Protein AF-A0A1C7M449-F1 (afdb_monomer_lite)

Sequence (398 aa):
MATDRGYINLLRHLHRPTSTLSLPTLQASIAHYLAHLEPSPTPLSAAVLSSPLFRAPTHARLDALATAFRHGAHIKVQLAGAPARLFVRSVPAQAAEWVRAVRCGFEGGAALLRLVCAGGLLLGLGDLEEVLHMRERRVRREIEEEVVLALAEVIDTYANENASAGWERDFQRESEGEEPLALAMLMSAQFAPLISAHRLKALPLPLVADLLTSTVVSAFQDGTFLSNANASCSQDAAASRIASTSSFAQIVNALASSSLMGSMAPLSRFCAQALSVAAESRPLHGWPAMAQTMRRLESLTSTLEADWAKTPLAALTDDNQLASESRELATALWTVLKTLLFTTIMISQSVLSTVVFVPSPPTSSATSSSPSTIALIALHTLSHLSFVIPIRWCCVYL

Structure (mmCIF, N/CA/C/O backbone):
data_AF-A0A1C7M449-F1
#
_entry.id   AF-A0A1C7M449-F1
#
loop_
_atom_site.group_PDB
_atom_site.id
_atom_site.type_symbol
_atom_site.label_atom_id
_atom_site.label_alt_id
_atom_site.label_comp_id
_atom_site.label_asym_id
_atom_site.label_entity_id
_atom_site.label_seq_id
_atom_site.pdbx_PDB_ins_code
_atom_site.Cartn_x
_atom_site.Cartn_y
_atom_site.Cartn_z
_atom_site.occupancy
_atom_site.B_iso_or_equiv
_atom_site.auth_seq_id
_atom_site.auth_comp_id
_atom_site.auth_asym_id
_atom_site.auth_atom_id
_atom_site.pdbx_PDB_model_num
ATOM 1 N N . MET A 1 1 ? -23.689 -20.653 27.802 1.00 51.56 1 MET A N 1
ATOM 2 C CA . MET A 1 1 ? -23.685 -20.620 26.325 1.00 51.56 1 MET A CA 1
ATOM 3 C C . MET A 1 1 ? -22.905 -21.825 25.841 1.00 51.56 1 MET A C 1
ATOM 5 O O . MET A 1 1 ? -21.782 -22.006 26.292 1.00 51.56 1 MET A O 1
ATOM 9 N N . ALA A 1 2 ? -23.516 -22.691 25.029 1.00 56.66 2 ALA A N 1
ATOM 10 C CA . ALA A 1 2 ? -22.791 -23.798 24.414 1.00 56.66 2 ALA A CA 1
ATOM 11 C C . ALA A 1 2 ? -21.718 -23.205 23.497 1.00 56.66 2 ALA A C 1
ATOM 13 O O . ALA A 1 2 ? -22.032 -22.388 22.634 1.00 56.66 2 ALA A O 1
ATOM 14 N N . THR A 1 3 ? -20.458 -23.551 23.735 1.00 76.69 3 THR A N 1
ATOM 15 C CA . THR A 1 3 ? -19.332 -23.113 22.914 1.00 76.69 3 THR A CA 1
ATOM 16 C C . THR A 1 3 ? -19.564 -23.604 21.488 1.00 76.69 3 THR A C 1
ATOM 18 O O . THR A 1 3 ? -19.593 -24.813 21.249 1.00 76.69 3 THR A O 1
ATOM 21 N N . ASP A 1 4 ? -19.778 -22.678 20.552 1.00 92.88 4 ASP A N 1
ATOM 22 C CA . ASP A 1 4 ? -19.998 -23.019 19.150 1.00 92.88 4 ASP A CA 1
ATOM 23 C C . ASP A 1 4 ? -18.801 -23.826 18.620 1.00 92.88 4 ASP A C 1
ATOM 25 O O . ASP A 1 4 ? -17.636 -23.428 18.747 1.00 92.88 4 ASP A O 1
ATOM 29 N N . ARG A 1 5 ? -19.091 -24.991 18.031 1.00 94.94 5 ARG A N 1
ATOM 30 C CA . ARG A 1 5 ? -18.079 -25.879 17.449 1.00 94.94 5 ARG A CA 1
ATOM 31 C C . ARG A 1 5 ? -17.306 -25.176 16.337 1.00 94.94 5 ARG A C 1
ATOM 33 O O . ARG A 1 5 ? -16.109 -25.431 16.202 1.00 94.94 5 ARG A O 1
ATOM 40 N N . GLY A 1 6 ? -17.958 -24.295 15.574 1.00 95.94 6 GLY A N 1
ATOM 41 C CA . GLY A 1 6 ? -17.300 -23.546 14.507 1.00 95.94 6 GLY A CA 1
ATOM 42 C C . GLY A 1 6 ? -16.266 -22.552 15.044 1.00 95.94 6 GLY A C 1
ATOM 43 O O . GLY A 1 6 ? -15.155 -22.493 14.519 1.00 95.94 6 GLY A O 1
ATOM 44 N N . TYR A 1 7 ? -16.555 -21.880 16.164 1.00 96.62 7 TYR A N 1
ATOM 45 C CA . TYR A 1 7 ? -15.613 -20.966 16.815 1.00 96.62 7 TYR A CA 1
ATOM 46 C C . TYR A 1 7 ? -14.367 -21.700 17.325 1.00 96.62 7 TYR A C 1
ATOM 48 O O . TYR A 1 7 ? -13.238 -21.285 17.061 1.00 96.62 7 TYR A O 1
ATOM 56 N N . ILE A 1 8 ? -14.556 -22.844 17.996 1.00 96.56 8 ILE A N 1
ATOM 57 C CA . ILE A 1 8 ? -13.434 -23.685 18.446 1.00 96.56 8 ILE A CA 1
ATOM 58 C C . ILE A 1 8 ? -12.604 -24.155 17.246 1.00 96.56 8 ILE A C 1
ATOM 60 O O . ILE A 1 8 ? -11.375 -24.200 17.329 1.00 96.56 8 ILE A O 1
ATOM 64 N N . ASN A 1 9 ? -13.253 -24.504 16.133 1.00 96.94 9 ASN A N 1
ATOM 65 C CA . ASN A 1 9 ? -12.547 -24.917 14.928 1.00 96.94 9 ASN A CA 1
ATOM 66 C C . ASN A 1 9 ? -11.714 -23.768 14.339 1.00 96.94 9 ASN A C 1
ATOM 68 O O . ASN A 1 9 ? -10.534 -23.964 14.052 1.00 96.94 9 ASN A O 1
ATOM 72 N N . LEU A 1 10 ? -12.276 -22.557 14.249 1.00 97.56 10 LEU A N 1
ATOM 73 C CA . LEU A 1 10 ? -11.541 -21.368 13.812 1.00 97.56 10 LEU A CA 1
ATOM 74 C C . LEU A 1 10 ? -10.300 -21.126 14.683 1.00 97.56 10 LEU A C 1
ATOM 76 O O . LEU A 1 10 ? -9.203 -20.985 14.147 1.00 97.56 10 LEU A O 1
ATOM 80 N N . LEU A 1 11 ? -10.438 -21.153 16.013 1.00 97.50 11 LEU A N 1
ATOM 81 C CA . LEU A 1 11 ? -9.300 -20.969 16.922 1.00 97.50 11 LEU A CA 1
ATOM 82 C C . LEU A 1 11 ? -8.216 -22.037 16.728 1.00 97.50 11 LEU A C 1
ATOM 84 O O . LEU A 1 11 ? -7.027 -21.726 16.752 1.00 97.50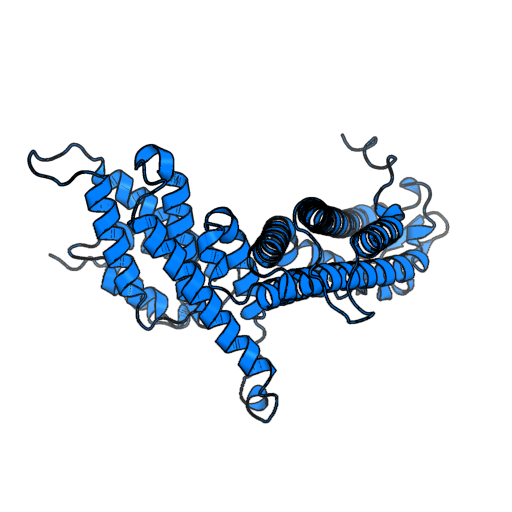 11 LEU A O 1
ATOM 88 N N . ARG A 1 12 ? -8.598 -23.298 16.491 1.00 97.38 12 ARG A N 1
ATOM 89 C CA . ARG A 1 12 ? -7.631 -24.368 16.188 1.00 97.38 12 ARG A CA 1
ATOM 90 C C . ARG A 1 12 ? -6.847 -24.090 14.910 1.00 97.38 12 ARG A C 1
ATOM 92 O O . ARG A 1 12 ? -5.663 -24.414 14.866 1.00 97.38 12 ARG A O 1
ATOM 99 N N . HIS A 1 13 ? -7.486 -23.515 13.894 1.00 97.38 13 HIS A N 1
ATOM 100 C CA . HIS A 1 13 ? -6.810 -23.121 12.660 1.00 97.38 13 HIS A CA 1
ATOM 101 C C . HIS A 1 13 ? -5.911 -21.899 12.859 1.00 97.38 13 HIS A C 1
ATOM 103 O O . HIS A 1 13 ? -4.795 -21.899 12.350 1.00 97.38 13 HIS A O 1
ATOM 109 N N . LEU A 1 14 ? -6.343 -20.912 13.649 1.00 97.06 14 LEU A N 1
ATOM 110 C CA . LEU A 1 14 ? -5.530 -19.737 13.970 1.00 97.06 14 LEU A CA 1
ATOM 111 C C . LEU A 1 14 ? -4.286 -20.093 14.793 1.00 97.06 14 LEU A C 1
ATOM 113 O O . LEU A 1 14 ? -3.242 -19.491 14.589 1.00 97.06 14 LEU A O 1
ATOM 117 N N . HIS A 1 15 ? -4.335 -21.092 15.674 1.00 97.06 15 HIS A N 1
ATOM 118 C CA . HIS A 1 15 ? -3.160 -21.507 16.453 1.00 97.06 15 HIS A CA 1
ATOM 119 C C . HIS A 1 15 ? -2.154 -22.376 15.679 1.00 97.06 15 HIS A C 1
ATOM 121 O O . HIS A 1 15 ? -1.117 -22.745 16.232 1.00 97.06 15 HIS A O 1
ATOM 127 N N . ARG A 1 16 ? -2.429 -22.726 14.417 1.00 96.62 16 ARG A N 1
ATOM 128 C CA . ARG A 1 16 ? -1.521 -23.525 13.583 1.00 96.62 16 ARG A CA 1
ATOM 129 C C . ARG A 1 16 ? -0.799 -22.636 12.564 1.00 96.62 16 ARG A C 1
ATOM 131 O O . ARG A 1 16 ? -1.414 -21.725 12.020 1.00 96.62 16 ARG A O 1
ATOM 138 N N . PRO A 1 17 ? 0.486 -22.902 12.264 1.00 94.50 17 PRO A N 1
ATOM 139 C CA . PRO A 1 17 ? 1.229 -22.148 11.248 1.00 94.50 17 PRO A CA 1
ATOM 140 C C . PRO A 1 17 ? 0.687 -22.388 9.832 1.00 94.50 17 PRO A C 1
ATOM 142 O O . PRO A 1 17 ? 0.847 -21.552 8.949 1.00 94.50 17 PRO A O 1
ATOM 145 N N . THR A 1 18 ? 0.029 -23.529 9.616 1.00 94.31 18 THR A N 1
ATOM 146 C CA . THR A 1 18 ? -0.647 -23.880 8.370 1.00 94.31 18 THR A CA 1
ATOM 147 C C . THR A 1 18 ? -2.101 -24.238 8.657 1.00 94.31 18 THR A C 1
ATOM 149 O O . THR A 1 18 ? -2.423 -24.918 9.636 1.00 94.31 18 THR A O 1
ATOM 152 N N . SER A 1 19 ? -3.000 -23.767 7.796 1.00 94.38 19 SER A N 1
ATOM 153 C CA . SER A 1 19 ? -4.428 -24.059 7.878 1.00 94.38 19 SER A CA 1
ATOM 154 C C . SER A 1 19 ? -4.853 -24.928 6.701 1.00 94.38 19 SER A C 1
ATOM 156 O O . SER A 1 19 ? -4.393 -24.727 5.582 1.00 94.38 19 SER A O 1
ATOM 158 N N . THR A 1 20 ? -5.753 -25.880 6.949 1.00 96.50 20 THR A N 1
ATOM 159 C CA . THR A 1 20 ? -6.421 -26.649 5.887 1.00 96.50 20 THR A CA 1
ATOM 160 C C . THR A 1 20 ? -7.615 -25.896 5.298 1.00 96.50 20 THR A C 1
ATOM 162 O O . THR A 1 20 ? -8.176 -26.332 4.299 1.00 96.50 20 THR A O 1
ATOM 165 N N . LEU A 1 21 ? -8.045 -24.798 5.933 1.00 96.12 21 LEU A N 1
ATOM 166 C CA . LEU A 1 21 ? -9.122 -23.952 5.430 1.00 96.12 21 LEU A CA 1
ATOM 167 C C . LEU A 1 21 ? -8.589 -23.001 4.361 1.00 96.12 21 LEU A C 1
ATOM 169 O O . LEU A 1 21 ? -7.509 -22.429 4.512 1.00 96.12 21 LEU A O 1
ATOM 173 N N . SER A 1 22 ? -9.388 -22.784 3.316 1.00 97.19 22 SER A N 1
ATOM 174 C CA . SER A 1 22 ? -9.090 -21.761 2.319 1.00 97.19 22 SER A CA 1
ATOM 175 C C . SER A 1 22 ? -9.126 -20.364 2.948 1.00 97.19 22 SER A C 1
ATOM 177 O O . SER A 1 22 ? -9.887 -20.101 3.885 1.00 97.19 22 SER A O 1
ATOM 179 N N . LEU A 1 23 ? -8.316 -19.452 2.408 1.00 96.94 23 LEU A N 1
ATOM 180 C CA . LEU A 1 23 ? -8.224 -18.076 2.895 1.00 96.94 23 LEU A CA 1
ATOM 181 C C . LEU A 1 23 ? -9.585 -17.340 2.908 1.00 96.94 23 LEU A C 1
ATOM 183 O O . LEU A 1 23 ? -9.893 -16.735 3.935 1.00 96.94 23 LEU A O 1
ATOM 187 N N . PRO A 1 24 ? -10.461 -17.471 1.886 1.00 98.06 24 PRO A N 1
ATOM 188 C CA . PRO A 1 24 ? -11.800 -16.874 1.928 1.00 98.06 24 PRO A CA 1
ATOM 189 C C . PRO A 1 24 ? -12.681 -17.436 3.053 1.00 98.06 24 PRO A C 1
ATOM 191 O O . PRO A 1 24 ? -13.449 -16.700 3.670 1.00 98.06 24 PRO A O 1
ATOM 194 N N . THR A 1 25 ? -12.549 -18.731 3.367 1.00 97.88 25 THR A N 1
ATOM 195 C CA . THR A 1 25 ? -13.304 -19.364 4.463 1.00 97.88 25 THR A CA 1
ATOM 196 C C . THR A 1 25 ? -12.850 -18.828 5.817 1.00 97.88 25 THR A C 1
ATOM 198 O O . THR A 1 25 ? -13.683 -18.548 6.681 1.00 97.88 25 THR A O 1
ATOM 201 N N . LEU A 1 26 ? -11.537 -18.653 6.005 1.00 97.81 26 LEU A N 1
ATOM 202 C CA . LEU A 1 26 ? -10.982 -18.035 7.210 1.00 97.81 26 LEU A CA 1
ATOM 203 C C . LEU A 1 26 ? -11.452 -16.589 7.357 1.00 97.81 26 LEU A C 1
ATOM 205 O O . LEU A 1 26 ? -11.959 -16.231 8.415 1.00 97.81 26 LEU A O 1
ATOM 209 N N . GLN A 1 27 ? -11.356 -15.792 6.292 1.00 97.75 27 GLN A N 1
ATOM 210 C CA . GLN A 1 27 ? -11.836 -14.411 6.258 1.00 97.75 27 GLN A CA 1
ATOM 211 C C . GLN A 1 27 ? -13.317 -14.309 6.650 1.00 97.75 27 GLN A C 1
ATOM 213 O O . GLN A 1 27 ? -13.665 -13.533 7.541 1.00 97.75 27 GLN A O 1
ATOM 218 N N . ALA A 1 28 ? -14.188 -15.114 6.031 1.00 98.19 28 ALA A N 1
ATOM 219 C CA . ALA A 1 28 ? -15.619 -15.120 6.332 1.00 98.19 28 ALA A CA 1
ATOM 220 C C . ALA A 1 28 ? -15.906 -15.563 7.776 1.00 98.19 28 ALA A C 1
ATOM 222 O O . ALA A 1 28 ? -16.737 -14.961 8.455 1.00 98.19 28 ALA A O 1
ATOM 223 N N . SER A 1 29 ? -15.184 -16.576 8.268 1.00 97.94 29 SER A N 1
ATOM 224 C CA . SER A 1 29 ? -15.331 -17.070 9.643 1.00 97.94 29 SER A CA 1
ATOM 225 C C . SER A 1 29 ? -14.892 -16.022 10.667 1.00 97.94 29 SER A C 1
ATOM 227 O O . SER A 1 29 ? -15.601 -15.795 11.645 1.00 97.94 29 SER A O 1
ATOM 229 N N . ILE A 1 30 ? -13.758 -15.350 10.438 1.00 98.38 30 ILE A N 1
ATOM 230 C CA . ILE A 1 30 ? -13.270 -14.263 11.298 1.00 98.38 30 ILE A CA 1
ATOM 231 C C . ILE A 1 30 ? -14.295 -13.127 11.325 1.00 98.38 30 ILE A C 1
ATOM 233 O O . ILE A 1 30 ? -14.707 -12.725 12.408 1.00 98.38 30 ILE A O 1
ATOM 237 N N . ALA A 1 31 ? -14.769 -12.664 10.163 1.00 98.38 31 ALA A N 1
ATOM 238 C CA . ALA A 1 31 ? -15.780 -11.607 10.078 1.00 98.38 31 ALA A CA 1
ATOM 239 C C . ALA A 1 31 ? -17.073 -11.976 10.827 1.00 98.38 31 ALA A C 1
ATOM 241 O O . ALA A 1 31 ? -17.592 -11.180 11.613 1.00 98.38 31 ALA A O 1
ATOM 242 N N . HIS A 1 32 ? -17.566 -13.203 10.622 1.00 98.00 32 HIS A N 1
ATOM 243 C CA . HIS A 1 32 ? -18.764 -13.712 11.283 1.00 98.00 32 HIS A CA 1
ATOM 244 C C . HIS A 1 32 ? -18.598 -13.726 12.806 1.00 98.00 32 HIS A C 1
ATOM 246 O O . HIS A 1 32 ? -19.397 -13.109 13.515 1.00 98.00 32 HIS A O 1
ATOM 252 N N . TYR A 1 33 ? -17.554 -14.378 13.323 1.00 98.00 33 TYR A N 1
ATOM 253 C CA . TYR A 1 33 ? -17.365 -14.495 14.767 1.00 98.00 33 TYR A CA 1
ATOM 254 C C . TYR A 1 33 ? -17.006 -13.161 15.425 1.00 98.00 33 TYR A C 1
ATOM 256 O O . TYR A 1 33 ? -17.506 -12.884 16.512 1.00 98.00 33 TYR A O 1
ATOM 264 N N . LEU A 1 34 ? -16.247 -12.280 14.765 1.00 97.69 34 LEU A N 1
ATOM 265 C CA . LEU A 1 34 ? -15.998 -10.931 15.284 1.00 97.69 34 LEU A CA 1
ATOM 266 C C . LEU A 1 34 ? -17.303 -10.165 15.538 1.00 97.69 34 LEU A C 1
ATOM 268 O O . LEU A 1 34 ? -17.394 -9.448 16.532 1.00 97.69 34 LEU A O 1
ATOM 272 N N . ALA A 1 35 ? -18.320 -10.320 14.686 1.00 97.50 35 ALA A N 1
ATOM 273 C CA . ALA A 1 35 ? -19.593 -9.617 14.841 1.00 97.50 35 ALA A CA 1
ATOM 274 C C . ALA A 1 35 ? -20.547 -10.257 15.874 1.00 97.50 35 ALA A C 1
ATOM 276 O O . ALA A 1 35 ? -21.292 -9.530 16.543 1.00 97.50 35 ALA A O 1
ATOM 277 N N . HIS A 1 36 ? -20.526 -11.590 16.009 1.00 96.69 36 HIS A N 1
ATOM 278 C CA . HIS A 1 36 ? -21.504 -12.357 16.799 1.00 96.69 36 HIS A CA 1
ATOM 279 C C . HIS A 1 36 ? -21.032 -12.754 18.207 1.00 96.69 36 HIS A C 1
ATOM 281 O O . HIS A 1 36 ? -21.857 -13.170 19.018 1.00 96.69 36 HIS A O 1
ATOM 287 N N . LEU A 1 37 ? -19.734 -12.669 18.519 1.00 93.94 37 LEU A N 1
ATOM 288 C CA . LEU A 1 37 ? -19.225 -13.078 19.831 1.00 93.94 37 LEU A CA 1
ATOM 289 C C . LEU A 1 37 ? -19.725 -12.164 20.959 1.00 93.94 37 LEU A C 1
ATOM 291 O O . LEU A 1 37 ? -19.468 -10.960 20.975 1.00 93.94 37 LEU A O 1
ATOM 295 N N . GLU A 1 38 ? -20.364 -12.781 21.950 1.00 91.25 38 GLU A N 1
ATOM 296 C CA . GLU A 1 38 ? -20.762 -12.179 23.222 1.00 91.25 38 GLU A CA 1
ATOM 297 C C . GLU A 1 38 ? -20.025 -12.883 24.379 1.00 91.25 38 GLU A C 1
ATOM 299 O O . GLU A 1 38 ? -19.816 -14.098 24.318 1.00 91.25 38 GLU A O 1
ATOM 304 N N . PRO A 1 39 ? -19.612 -12.170 25.445 1.00 90.69 39 PRO A N 1
ATOM 305 C CA . PRO A 1 39 ? -19.864 -10.753 25.720 1.00 90.69 39 PRO A CA 1
ATOM 306 C C . PRO A 1 39 ? -18.912 -9.785 24.996 1.00 90.69 39 PRO A C 1
ATOM 308 O O . PRO A 1 39 ? -19.185 -8.589 24.972 1.00 90.69 39 PRO A O 1
ATOM 311 N N . SER A 1 40 ? -17.798 -10.266 24.428 1.00 94.25 40 SER A N 1
ATOM 312 C CA . SER A 1 40 ? -16.804 -9.406 23.776 1.00 94.25 40 SER A CA 1
ATOM 313 C C . SER A 1 40 ? -16.022 -10.119 22.656 1.00 94.25 40 SER A C 1
ATOM 315 O O . SER A 1 40 ? -15.602 -11.262 22.853 1.00 94.25 40 SER A O 1
ATOM 317 N N . PRO A 1 41 ? -15.734 -9.442 21.522 1.00 96.50 41 PRO A N 1
ATOM 318 C CA . PRO A 1 41 ? -14.845 -9.932 20.462 1.00 96.50 41 PRO A CA 1
ATOM 319 C C . PRO A 1 41 ? -13.341 -9.799 20.780 1.00 96.50 41 PRO A C 1
ATOM 321 O O . PRO A 1 41 ? -12.511 -10.217 19.965 1.00 96.50 41 PRO A O 1
ATOM 324 N N . THR A 1 42 ? -12.965 -9.226 21.934 1.00 97.38 42 THR A N 1
ATOM 325 C CA . THR A 1 42 ? -11.560 -9.015 22.347 1.00 97.38 42 THR A CA 1
ATOM 326 C C . THR A 1 42 ? -10.698 -10.280 22.222 1.00 97.38 42 THR A C 1
ATOM 328 O O . THR A 1 42 ? -9.645 -10.201 21.588 1.00 97.38 42 THR A O 1
ATOM 331 N N . PRO A 1 43 ? -11.113 -11.463 22.731 1.00 97.12 43 PRO A N 1
ATOM 332 C CA . PRO A 1 43 ? -10.255 -12.648 22.704 1.00 97.12 43 PRO A CA 1
ATOM 333 C C . PRO A 1 43 ? -9.991 -13.163 21.288 1.00 97.12 43 PRO A C 1
ATOM 335 O O . PRO A 1 43 ? -8.889 -13.619 21.000 1.00 97.12 43 PRO A O 1
ATOM 338 N N . LEU A 1 44 ? -10.980 -13.071 20.390 1.00 97.62 44 LEU A N 1
ATOM 339 C CA . LEU A 1 44 ? -10.794 -13.465 18.994 1.00 97.62 44 LEU A CA 1
ATOM 340 C C . LEU A 1 44 ? -9.840 -12.506 18.283 1.00 97.62 44 LEU A C 1
ATOM 342 O O . LEU A 1 44 ? -8.958 -12.959 17.563 1.00 97.62 44 LEU A O 1
ATOM 346 N N . SER A 1 45 ? -9.985 -11.200 18.510 1.00 97.94 45 SER A N 1
ATOM 347 C CA . SER A 1 45 ? -9.094 -10.195 17.916 1.00 97.94 45 SER A CA 1
ATOM 348 C C . SER A 1 45 ? -7.637 -10.440 18.340 1.00 97.94 45 SER A C 1
ATOM 350 O O . SER A 1 45 ? -6.750 -10.489 17.489 1.00 97.94 45 SER A O 1
ATOM 352 N N . ALA A 1 46 ? -7.411 -10.738 19.624 1.00 97.81 46 ALA A N 1
ATOM 353 C CA . ALA A 1 46 ? -6.096 -11.114 20.146 1.00 97.81 46 ALA A CA 1
ATOM 354 C C . ALA A 1 46 ? -5.581 -12.448 19.571 1.00 97.81 46 ALA A C 1
ATOM 356 O O . ALA A 1 46 ? -4.409 -12.559 19.205 1.00 97.81 46 ALA A O 1
ATOM 357 N N . ALA A 1 47 ? -6.443 -13.462 19.436 1.00 97.75 47 ALA A N 1
ATOM 358 C CA . ALA A 1 47 ? -6.080 -14.753 18.844 1.00 97.75 47 ALA A CA 1
ATOM 359 C C . ALA A 1 47 ? -5.701 -14.636 17.357 1.00 97.75 47 ALA A C 1
ATOM 361 O O . ALA A 1 47 ? -4.802 -15.329 16.887 1.00 97.75 47 ALA A O 1
ATOM 362 N N . VAL A 1 48 ? -6.364 -13.746 16.613 1.00 97.75 48 VAL A N 1
ATOM 363 C CA . VAL A 1 48 ? -6.046 -13.470 15.206 1.00 97.75 48 VAL A CA 1
ATOM 364 C C . VAL A 1 48 ? -4.687 -12.779 15.081 1.00 97.75 48 VAL A C 1
ATOM 366 O O . VAL A 1 48 ? -3.873 -13.197 14.262 1.00 97.75 48 VAL A O 1
ATOM 369 N N . LEU A 1 49 ? -4.398 -11.783 15.922 1.00 96.94 49 LEU A N 1
ATOM 370 C CA . LEU A 1 49 ? -3.119 -11.061 15.895 1.00 96.94 49 LEU A CA 1
ATOM 371 C C . LEU A 1 49 ? -1.927 -11.883 16.393 1.00 96.94 49 LEU A C 1
ATOM 373 O O . LEU A 1 49 ? -0.805 -11.675 15.942 1.00 96.94 49 LEU A O 1
ATOM 377 N N . SER A 1 50 ? -2.158 -12.814 17.315 1.00 96.81 50 SER A N 1
ATOM 378 C CA . SER A 1 50 ? -1.131 -13.742 17.810 1.00 96.81 50 SER A CA 1
ATOM 379 C C . SER A 1 50 ? -1.001 -15.008 16.955 1.00 96.81 50 SER A C 1
ATOM 381 O O . SER A 1 50 ? -0.174 -15.876 17.245 1.00 96.81 50 SER A O 1
ATOM 383 N N . SER A 1 51 ? -1.801 -15.128 15.892 1.00 97.06 51 SER A N 1
ATOM 384 C CA . SER A 1 51 ? -1.856 -16.327 15.067 1.00 97.06 51 SER A CA 1
ATOM 385 C C . SER A 1 51 ? -0.537 -16.555 14.310 1.00 97.06 51 SER A C 1
ATOM 387 O O . SER A 1 51 ? -0.139 -15.716 13.496 1.00 97.06 51 SER A O 1
ATOM 389 N N . PRO A 1 52 ? 0.123 -17.722 14.470 1.00 95.62 52 PRO A N 1
ATOM 390 C CA . PRO A 1 52 ? 1.287 -18.079 13.660 1.00 95.62 52 PRO A CA 1
ATOM 391 C C . PRO A 1 52 ? 0.980 -18.183 12.160 1.00 95.62 52 PRO A C 1
ATOM 393 O O . PRO A 1 52 ? 1.909 -18.112 11.358 1.00 95.62 52 PRO A O 1
ATOM 396 N N . LEU A 1 53 ? -0.292 -18.316 11.766 1.00 94.56 53 LEU A N 1
ATOM 397 C CA . LEU A 1 53 ? -0.711 -18.361 10.363 1.00 94.56 53 LEU A CA 1
ATOM 398 C C . LEU A 1 53 ? -0.342 -17.077 9.604 1.00 94.56 53 LEU A C 1
ATOM 400 O O . LEU A 1 53 ? -0.008 -17.128 8.421 1.00 94.56 53 LEU A O 1
ATOM 404 N N . PHE A 1 54 ? -0.386 -15.933 10.290 1.00 94.31 54 PHE A N 1
ATOM 405 C CA . PHE A 1 54 ? -0.082 -14.623 9.712 1.00 94.31 54 PHE A CA 1
ATOM 406 C C . PHE A 1 54 ? 1.359 -14.163 9.984 1.00 94.31 54 PHE A C 1
ATOM 408 O O . PHE A 1 54 ? 1.720 -13.052 9.608 1.00 94.31 54 PHE A O 1
ATOM 415 N N . ARG A 1 55 ? 2.204 -15.011 10.596 1.00 90.25 55 ARG A N 1
ATOM 416 C CA . ARG A 1 55 ? 3.609 -14.676 10.897 1.00 90.25 55 ARG A CA 1
ATOM 417 C C . ARG A 1 55 ? 4.479 -14.549 9.644 1.00 90.25 55 ARG A C 1
ATOM 419 O O . ARG A 1 55 ? 5.426 -13.779 9.665 1.00 90.25 55 ARG A O 1
ATOM 426 N N . ALA A 1 56 ? 4.171 -15.296 8.584 1.00 90.06 56 ALA A N 1
ATOM 427 C CA . ALA A 1 56 ? 4.748 -15.091 7.256 1.00 90.06 56 ALA A CA 1
ATOM 428 C C . ALA A 1 56 ? 3.753 -14.245 6.443 1.00 90.06 56 ALA A C 1
ATOM 430 O O . ALA A 1 56 ? 2.811 -14.819 5.867 1.00 90.06 56 ALA A O 1
ATOM 431 N N . PRO A 1 57 ? 3.866 -12.902 6.492 1.00 90.94 57 PRO A N 1
ATOM 432 C CA . PRO A 1 57 ? 2.931 -12.028 5.815 1.00 90.94 57 PRO A CA 1
ATOM 433 C C . PRO A 1 57 ? 3.095 -12.191 4.306 1.00 90.94 57 PRO A C 1
ATOM 435 O O . PRO A 1 57 ? 4.194 -12.218 3.770 1.00 90.94 57 PRO A O 1
ATOM 438 N N . THR A 1 58 ? 1.964 -12.309 3.631 1.00 94.94 58 THR A N 1
ATOM 439 C CA . THR A 1 58 ? 1.862 -12.222 2.172 1.00 94.94 58 THR A CA 1
ATOM 440 C C . THR A 1 58 ? 0.755 -11.230 1.892 1.00 94.94 58 THR A C 1
ATOM 442 O O . THR A 1 58 ? -0.235 -11.244 2.642 1.00 94.94 58 THR A O 1
ATOM 445 N N . HIS A 1 59 ? 0.845 -10.466 0.811 1.00 95.38 59 HIS A N 1
ATOM 446 C CA . HIS A 1 59 ? -0.170 -9.490 0.431 1.00 95.38 59 HIS A CA 1
ATOM 447 C C . HIS A 1 59 ? -1.598 -10.058 0.521 1.00 95.38 59 HIS A C 1
ATOM 449 O O . HIS A 1 59 ? -2.441 -9.506 1.220 1.00 95.38 59 HIS A O 1
ATOM 455 N N . ALA A 1 60 ? -1.844 -11.233 -0.073 1.00 96.00 60 ALA A N 1
ATOM 456 C CA . ALA A 1 60 ? -3.164 -11.871 -0.067 1.00 96.00 60 ALA A CA 1
ATOM 457 C C . ALA A 1 60 ? -3.695 -12.172 1.349 1.00 96.00 60 ALA A C 1
ATOM 459 O O . ALA A 1 60 ? -4.874 -11.975 1.628 1.00 96.00 60 ALA A O 1
ATOM 460 N N . ARG A 1 61 ? -2.833 -12.640 2.263 1.00 96.50 61 ARG A N 1
ATOM 461 C CA . ARG A 1 61 ? -3.214 -12.923 3.661 1.00 96.50 61 ARG A CA 1
ATOM 462 C C . ARG A 1 61 ? -3.546 -11.651 4.434 1.00 96.50 61 ARG A C 1
ATOM 464 O O . ARG A 1 61 ? -4.494 -11.670 5.216 1.00 96.50 61 ARG A O 1
ATOM 471 N N . LEU A 1 62 ? -2.771 -10.584 4.235 1.00 97.31 62 LEU A N 1
ATOM 472 C CA . LEU A 1 62 ? -3.019 -9.298 4.886 1.00 97.31 62 LEU A CA 1
ATOM 473 C C . LEU A 1 62 ? -4.302 -8.653 4.349 1.00 97.31 62 LEU A C 1
ATOM 475 O O . LEU A 1 62 ? -5.131 -8.211 5.138 1.00 97.31 62 LEU A O 1
ATOM 479 N N . ASP A 1 63 ? -4.522 -8.696 3.037 1.00 97.50 63 ASP A N 1
ATOM 480 C CA . ASP A 1 63 ? -5.744 -8.193 2.403 1.00 97.50 63 ASP A CA 1
ATOM 481 C C . ASP A 1 63 ? -6.998 -8.955 2.871 1.00 97.50 63 ASP A C 1
ATOM 483 O O . ASP A 1 63 ? -7.999 -8.353 3.273 1.00 97.50 63 ASP A O 1
ATOM 487 N N . ALA A 1 64 ? -6.925 -10.289 2.943 1.00 97.69 64 ALA A N 1
ATOM 488 C CA . ALA A 1 64 ? -8.007 -11.107 3.488 1.00 97.69 64 ALA A CA 1
ATOM 489 C C . ALA A 1 64 ? -8.301 -10.773 4.960 1.00 97.69 64 ALA A C 1
ATOM 491 O O . ALA A 1 64 ? -9.462 -10.754 5.376 1.00 97.69 64 ALA A O 1
ATOM 492 N N . LEU A 1 65 ? -7.264 -10.481 5.750 1.00 98.00 65 LEU A N 1
ATOM 493 C CA . LEU A 1 65 ? -7.402 -10.078 7.146 1.00 98.00 65 LEU A CA 1
ATOM 494 C C . LEU A 1 65 ? -8.046 -8.690 7.274 1.00 98.00 65 LEU A C 1
ATOM 496 O O . LEU A 1 65 ? -9.033 -8.550 7.999 1.00 98.00 65 LEU A O 1
ATOM 500 N N . ALA A 1 66 ? -7.563 -7.689 6.533 1.00 98.38 66 ALA A N 1
ATOM 501 C CA . ALA A 1 66 ? -8.180 -6.363 6.480 1.00 98.38 66 ALA A CA 1
ATOM 502 C C . ALA A 1 66 ? -9.658 -6.461 6.071 1.00 98.38 66 ALA A C 1
ATOM 504 O O . ALA A 1 66 ? -10.538 -5.886 6.720 1.00 98.38 66 ALA A O 1
ATOM 505 N N . THR A 1 67 ? -9.953 -7.271 5.054 1.00 98.44 67 THR A N 1
ATOM 506 C CA . THR A 1 67 ? -11.318 -7.484 4.569 1.00 98.44 67 THR A CA 1
ATOM 507 C C . THR A 1 67 ? -12.192 -8.203 5.601 1.00 98.44 67 THR A C 1
ATOM 509 O O . THR A 1 67 ? -13.372 -7.878 5.735 1.00 98.44 67 THR A O 1
ATOM 512 N N . ALA A 1 68 ? -11.643 -9.135 6.387 1.00 98.50 68 ALA A N 1
ATOM 513 C CA . ALA A 1 68 ? -12.384 -9.784 7.470 1.00 98.50 68 ALA A CA 1
ATOM 514 C C . ALA A 1 68 ? -12.845 -8.775 8.536 1.00 98.50 68 ALA A C 1
ATOM 516 O O . ALA A 1 68 ? -14.005 -8.805 8.950 1.00 98.50 68 ALA A O 1
ATOM 517 N N . PHE A 1 69 ? -11.970 -7.851 8.946 1.00 98.56 69 PHE A N 1
ATOM 518 C CA . PHE A 1 69 ? -12.315 -6.798 9.909 1.00 98.56 69 PHE A CA 1
ATOM 519 C C . PHE A 1 69 ? -13.293 -5.775 9.323 1.00 98.56 69 PHE A C 1
ATOM 521 O O . PHE A 1 69 ? -14.256 -5.397 9.998 1.00 98.56 69 PHE A O 1
ATOM 528 N N . ARG A 1 70 ? -13.110 -5.400 8.049 1.00 98.38 70 ARG A N 1
ATOM 529 C CA . ARG A 1 70 ? -14.051 -4.556 7.298 1.00 98.38 70 ARG A CA 1
ATOM 530 C C . ARG A 1 70 ? -15.452 -5.169 7.287 1.00 98.38 70 ARG A C 1
ATOM 532 O O . ARG A 1 70 ? -16.411 -4.530 7.711 1.00 98.38 70 ARG A O 1
ATOM 539 N N . HIS A 1 71 ? -15.576 -6.429 6.868 1.00 98.56 71 HIS A N 1
ATOM 540 C CA . HIS A 1 71 ? -16.856 -7.143 6.832 1.00 98.56 71 HIS A CA 1
ATOM 541 C C . HIS A 1 71 ? -17.440 -7.380 8.227 1.00 98.56 71 HIS A C 1
ATOM 543 O O . HIS A 1 71 ? -18.653 -7.277 8.401 1.00 98.56 71 HIS A O 1
ATOM 549 N N . GLY A 1 72 ? -16.604 -7.644 9.234 1.00 98.19 72 GLY A N 1
ATOM 550 C CA . GLY A 1 72 ? -17.045 -7.758 10.624 1.00 98.19 72 GLY A CA 1
ATOM 551 C C . GLY A 1 72 ? -17.769 -6.498 11.109 1.00 98.19 72 GLY A C 1
ATOM 552 O O . GLY A 1 72 ? -18.812 -6.607 11.755 1.00 98.19 72 GLY A O 1
ATOM 553 N N . ALA A 1 73 ? -17.283 -5.309 10.731 1.00 97.88 73 ALA A N 1
ATOM 554 C CA . ALA A 1 73 ? -17.943 -4.041 11.050 1.00 97.88 73 ALA A CA 1
ATOM 555 C C . ALA A 1 73 ? -19.328 -3.920 10.390 1.00 97.88 73 ALA A C 1
ATOM 557 O O . ALA A 1 73 ? -20.301 -3.586 11.069 1.00 97.88 73 ALA A O 1
ATOM 558 N N . HIS A 1 74 ? -19.435 -4.260 9.101 1.00 98.06 74 HIS A N 1
ATOM 559 C CA . HIS A 1 74 ? -20.709 -4.279 8.363 1.00 98.06 74 HIS A CA 1
ATOM 560 C C . HIS A 1 74 ? -21.730 -5.222 8.999 1.00 98.06 74 HIS A C 1
ATOM 562 O O . HIS A 1 74 ? -22.843 -4.803 9.325 1.00 98.06 74 HIS A O 1
ATOM 568 N N . ILE A 1 75 ? -21.334 -6.473 9.258 1.00 98.06 75 ILE A N 1
ATOM 569 C CA . ILE A 1 75 ? -22.204 -7.472 9.895 1.00 98.06 75 ILE A CA 1
ATOM 570 C C . ILE A 1 75 ? -22.629 -6.980 11.282 1.00 98.06 75 ILE A C 1
ATOM 572 O O . ILE A 1 75 ? -23.802 -7.089 11.639 1.00 98.06 75 ILE A O 1
ATOM 576 N N . LYS A 1 76 ? -21.717 -6.388 12.067 1.00 97.12 76 LYS A N 1
ATOM 577 C CA . LYS A 1 76 ? -22.060 -5.893 13.405 1.00 97.12 76 LYS A CA 1
ATOM 578 C C . LYS A 1 76 ? -23.117 -4.793 13.364 1.00 97.12 76 LYS A C 1
ATOM 580 O O . LYS A 1 76 ? -24.044 -4.816 14.174 1.00 97.12 76 LYS A O 1
ATOM 585 N N . VAL A 1 77 ? -22.987 -3.839 12.444 1.00 95.88 77 VAL A N 1
ATOM 586 C CA . VAL A 1 77 ? -23.962 -2.750 12.291 1.00 95.88 77 VAL A CA 1
ATOM 587 C C . VAL A 1 77 ? -25.307 -3.283 11.805 1.00 95.88 77 VAL A C 1
ATOM 589 O O . VAL A 1 77 ? -26.340 -2.878 12.338 1.00 95.88 77 VAL A O 1
ATOM 592 N N . GLN A 1 78 ? -25.302 -4.249 10.885 1.00 96.38 78 GLN A N 1
ATOM 593 C CA . GLN A 1 78 ? -26.518 -4.922 10.433 1.00 96.38 78 GLN A CA 1
ATOM 594 C C . GLN A 1 78 ? -27.240 -5.641 11.586 1.00 96.38 78 GLN A C 1
ATOM 596 O O . GLN A 1 78 ? -28.451 -5.485 11.740 1.00 96.38 78 GLN A O 1
ATOM 601 N N . LEU A 1 79 ? -26.507 -6.374 12.433 1.00 95.06 79 LEU A N 1
ATOM 602 C CA . LEU A 1 79 ? -27.066 -7.047 13.613 1.00 95.06 79 LEU A CA 1
ATOM 603 C C . LEU A 1 79 ? -27.632 -6.054 14.633 1.00 95.06 79 LEU A C 1
ATOM 605 O O . LEU A 1 79 ? -28.690 -6.298 15.209 1.00 95.06 79 LEU A O 1
ATOM 609 N N . ALA A 1 80 ? -26.948 -4.929 14.848 1.00 93.38 80 ALA A N 1
ATOM 610 C CA . ALA A 1 80 ? -27.409 -3.890 15.765 1.00 93.38 80 ALA A CA 1
ATOM 611 C C . ALA A 1 80 ? -28.682 -3.180 15.262 1.00 93.38 80 ALA A C 1
ATOM 613 O O . ALA A 1 80 ? -29.460 -2.692 16.081 1.00 93.38 80 ALA A O 1
ATOM 614 N N . GLY A 1 81 ? -28.895 -3.125 13.941 1.00 90.75 81 GLY A N 1
ATOM 615 C CA . GLY A 1 81 ? -30.072 -2.529 13.299 1.00 90.75 81 GLY A CA 1
ATOM 616 C C . GLY A 1 81 ? -31.323 -3.417 13.255 1.00 90.75 81 GLY A C 1
ATOM 617 O O . GLY A 1 81 ? -32.369 -2.956 12.798 1.00 90.75 81 GLY A O 1
ATOM 618 N N . ALA A 1 82 ? -31.249 -4.669 13.717 1.00 89.75 82 ALA A N 1
ATOM 619 C CA . ALA A 1 82 ? -32.409 -5.557 13.809 1.00 89.75 82 ALA A CA 1
ATOM 620 C C . ALA A 1 82 ? -33.504 -4.966 14.735 1.00 89.75 82 ALA A C 1
ATOM 622 O O . ALA A 1 82 ? -33.171 -4.241 15.678 1.00 89.75 82 ALA A O 1
ATOM 623 N N . PRO A 1 83 ? -34.806 -5.251 14.496 1.00 82.25 83 PRO A N 1
ATOM 624 C CA . PRO A 1 83 ? -35.920 -4.627 15.215 1.00 82.25 83 PRO A CA 1
ATOM 625 C C . PRO A 1 83 ? -35.733 -4.713 16.734 1.00 82.25 83 PRO A C 1
ATOM 627 O O . PRO A 1 83 ? -35.636 -5.793 17.321 1.00 82.25 83 PRO A O 1
ATOM 630 N N . ALA A 1 84 ? -35.629 -3.535 17.349 1.00 69.75 84 ALA A N 1
ATOM 631 C CA . ALA A 1 84 ? -35.151 -3.378 18.710 1.00 69.75 84 ALA A CA 1
ATOM 632 C C . ALA A 1 84 ? -36.119 -3.973 19.741 1.00 69.75 84 ALA A C 1
ATOM 634 O O . ALA A 1 84 ? -37.330 -3.754 19.704 1.00 69.75 84 ALA A O 1
ATOM 635 N N . ARG A 1 85 ? -35.556 -4.649 20.749 1.00 80.25 85 ARG A N 1
ATOM 636 C CA . ARG A 1 85 ? -36.215 -4.785 22.055 1.00 80.25 85 ARG A CA 1
ATOM 637 C C . ARG A 1 85 ? -36.214 -3.397 22.715 1.00 80.25 85 ARG A C 1
ATOM 639 O O . ARG A 1 85 ? -35.235 -2.670 22.578 1.00 80.25 85 ARG A O 1
ATOM 646 N N . LEU A 1 86 ? -37.272 -3.041 23.450 1.00 84.06 86 LEU A N 1
ATOM 647 C CA . LEU A 1 86 ? -37.570 -1.688 23.976 1.00 84.06 86 LEU A CA 1
ATOM 648 C C . LEU A 1 86 ? -36.478 -0.994 24.834 1.00 84.06 86 LEU A C 1
ATOM 650 O O . LEU A 1 86 ? -36.659 0.156 25.215 1.00 84.06 86 LEU A O 1
ATOM 654 N N . PHE A 1 87 ? -35.342 -1.638 25.120 1.00 88.25 87 PHE A N 1
ATOM 655 C CA . PHE A 1 87 ? -34.279 -1.120 25.997 1.00 88.25 87 PHE A CA 1
ATOM 656 C C . PHE A 1 87 ? -32.856 -1.314 25.447 1.00 88.25 87 PHE A C 1
ATOM 658 O O . PHE A 1 87 ? -31.885 -1.324 26.205 1.00 88.25 87 PHE A O 1
ATOM 665 N N . VAL A 1 88 ? -32.702 -1.508 24.137 1.00 89.50 88 VAL A N 1
ATOM 666 C CA . VAL A 1 88 ? -31.381 -1.707 23.524 1.00 89.50 88 VAL A CA 1
ATOM 667 C C . VAL A 1 88 ? -30.724 -0.354 23.213 1.00 89.50 88 VAL A C 1
ATOM 669 O O . VAL A 1 88 ? -31.384 0.593 22.790 1.00 89.50 88 VAL A O 1
ATOM 672 N N . ARG A 1 89 ? -29.403 -0.255 23.429 1.00 89.88 89 ARG A N 1
ATOM 673 C CA . ARG A 1 89 ? -28.594 0.927 23.076 1.00 89.88 89 ARG A CA 1
ATOM 674 C C . ARG A 1 89 ? -28.723 1.258 21.583 1.00 89.88 89 ARG A C 1
ATOM 676 O O . ARG A 1 89 ? -28.929 0.368 20.764 1.00 89.88 89 ARG A O 1
ATOM 683 N N . SER A 1 90 ? -28.525 2.523 21.208 1.00 91.88 90 SER A N 1
ATOM 684 C CA . SER A 1 90 ? -28.526 2.924 19.793 1.00 91.88 90 SER A CA 1
ATOM 685 C C . SER A 1 90 ? -27.468 2.162 18.980 1.00 91.88 90 SER A C 1
ATOM 687 O O . SER A 1 90 ? -26.415 1.799 19.511 1.00 91.88 90 SER A O 1
ATOM 689 N N . VAL A 1 91 ? -27.726 1.946 17.684 1.00 93.00 91 VAL A N 1
ATOM 690 C CA . VAL A 1 91 ? -26.790 1.286 16.748 1.00 93.00 91 VAL A CA 1
ATOM 691 C C . VAL A 1 91 ? -25.382 1.903 16.821 1.00 93.00 91 VAL A C 1
ATOM 693 O O . VAL A 1 91 ? -24.424 1.166 17.054 1.00 93.00 91 VAL A O 1
ATOM 696 N N . PRO A 1 92 ? -25.230 3.244 16.762 1.00 92.75 92 PRO A N 1
ATOM 697 C CA . PRO A 1 92 ? -23.989 3.935 17.094 1.00 92.75 92 PRO A CA 1
ATOM 698 C C . PRO A 1 92 ? -23.271 3.511 18.371 1.00 92.75 92 PRO A C 1
ATOM 700 O O . PRO A 1 92 ? -22.055 3.336 18.358 1.00 92.75 92 PRO A O 1
ATOM 703 N N . ALA A 1 93 ? -23.999 3.407 19.483 1.00 92.38 93 ALA A N 1
ATOM 704 C CA . ALA A 1 93 ? -23.418 3.123 20.786 1.00 92.38 93 ALA A CA 1
ATOM 705 C C . ALA A 1 93 ? -22.956 1.664 20.873 1.00 92.38 93 ALA A C 1
ATOM 707 O O . ALA A 1 93 ? -21.874 1.404 21.397 1.00 92.38 93 ALA A O 1
ATOM 708 N N . GLN A 1 94 ? -23.727 0.737 20.300 1.00 93.62 94 GLN A N 1
ATOM 709 C CA . GLN A 1 94 ? -23.339 -0.671 20.198 1.00 93.62 94 GLN A CA 1
ATOM 710 C C . GLN A 1 94 ? -22.118 -0.862 19.292 1.00 93.62 94 GLN A C 1
ATOM 712 O O . GLN A 1 94 ? -21.184 -1.571 19.660 1.00 93.62 94 GLN A O 1
ATOM 717 N N . ALA A 1 95 ? -22.094 -0.205 18.128 1.00 94.19 95 ALA A N 1
ATOM 718 C CA . ALA A 1 95 ? -20.945 -0.238 17.228 1.00 94.19 95 ALA A CA 1
ATOM 719 C C . ALA A 1 95 ? -19.702 0.358 17.904 1.00 94.19 95 ALA A C 1
ATOM 721 O O . ALA A 1 95 ? -18.628 -0.228 17.846 1.00 94.19 95 ALA A O 1
ATOM 722 N N . ALA A 1 96 ? -19.852 1.479 18.615 1.00 94.75 96 ALA A N 1
ATOM 723 C CA . ALA A 1 96 ? -18.778 2.109 19.376 1.00 94.75 96 ALA A CA 1
ATOM 724 C C . ALA A 1 96 ? -18.187 1.194 20.459 1.00 94.75 96 ALA A C 1
ATOM 726 O O . ALA A 1 96 ? -16.971 1.125 20.624 1.00 94.75 96 ALA A O 1
ATOM 727 N N . GLU A 1 97 ? -19.042 0.516 21.220 1.00 95.62 97 GLU A N 1
ATOM 728 C CA . GLU A 1 97 ? -18.635 -0.453 22.238 1.00 95.62 97 GLU A CA 1
ATOM 729 C C . GLU A 1 97 ? -17.923 -1.656 21.616 1.00 95.62 97 GLU A C 1
ATOM 731 O O . GLU A 1 97 ? -16.848 -2.038 22.077 1.00 95.62 97 GLU A O 1
ATOM 736 N N . TRP A 1 98 ? -18.462 -2.183 20.516 1.00 97.12 98 TRP A N 1
ATOM 737 C CA . TRP A 1 98 ? -17.851 -3.279 19.772 1.00 97.12 98 TRP A CA 1
ATOM 738 C C . TRP A 1 98 ? -16.475 -2.910 19.206 1.00 97.12 98 TRP A C 1
ATOM 740 O O . TRP A 1 98 ? -15.526 -3.659 19.414 1.00 97.12 98 TRP A O 1
ATOM 750 N N . VAL A 1 99 ? -16.328 -1.741 18.570 1.00 97.06 99 VAL A N 1
ATOM 751 C CA . VAL A 1 99 ? -15.034 -1.271 18.043 1.00 97.06 99 VAL A CA 1
ATOM 752 C C . VAL A 1 99 ? -13.996 -1.166 19.159 1.00 97.06 99 VAL A C 1
ATOM 754 O O . VAL A 1 99 ? -12.865 -1.613 18.983 1.00 97.06 99 VAL A O 1
ATOM 757 N N . ARG A 1 100 ? -14.367 -0.622 20.327 1.00 97.19 100 ARG A N 1
ATOM 758 C CA . ARG A 1 100 ? -13.451 -0.557 21.478 1.00 97.19 100 ARG A CA 1
ATOM 759 C C . ARG A 1 100 ? -13.049 -1.942 21.958 1.00 97.19 100 ARG A C 1
ATOM 761 O O . ARG A 1 100 ? -11.875 -2.159 22.228 1.00 97.19 100 ARG A O 1
ATOM 768 N N . ALA A 1 101 ? -13.996 -2.872 22.025 1.00 97.81 101 ALA A N 1
ATOM 769 C CA . ALA A 1 101 ? -13.721 -4.243 22.425 1.00 97.81 101 ALA A CA 1
ATOM 770 C C . ALA A 1 101 ? -12.788 -4.963 21.434 1.00 97.81 101 ALA A C 1
ATOM 772 O O . ALA A 1 101 ? -11.867 -5.659 21.861 1.00 97.81 101 ALA A O 1
ATOM 773 N N . VAL A 1 102 ? -12.976 -4.758 20.126 1.00 98.12 102 VAL A N 1
ATOM 774 C CA . VAL A 1 102 ? -12.059 -5.250 19.085 1.00 98.12 102 VAL A CA 1
ATOM 775 C C . VAL A 1 102 ? -10.666 -4.644 19.266 1.00 98.12 102 VAL A C 1
ATOM 777 O O . VAL A 1 102 ? -9.689 -5.386 19.338 1.00 98.12 102 VAL A O 1
ATOM 780 N N . ARG A 1 103 ? -10.579 -3.317 19.436 1.00 97.56 103 ARG A N 1
ATOM 781 C CA . ARG A 1 103 ? -9.314 -2.597 19.643 1.00 97.56 103 ARG A CA 1
ATOM 782 C C . ARG A 1 103 ? -8.570 -3.052 20.898 1.00 97.56 103 ARG A C 1
ATOM 784 O O . ARG A 1 103 ? -7.358 -3.182 20.853 1.00 97.56 103 ARG A O 1
ATOM 791 N N . CYS A 1 104 ? -9.259 -3.340 22.003 1.00 97.94 104 CYS A N 1
ATOM 792 C CA . CYS A 1 104 ? -8.613 -3.907 23.195 1.00 97.94 104 CYS A CA 1
ATOM 793 C C . CYS A 1 104 ? -7.933 -5.253 22.905 1.00 97.94 104 CYS A C 1
ATOM 795 O O . CYS A 1 104 ? -6.977 -5.616 23.576 1.00 97.94 104 CYS A O 1
ATOM 797 N N . GLY A 1 105 ? -8.389 -5.997 21.893 1.00 97.69 105 GLY A N 1
ATOM 798 C CA . GLY A 1 105 ? -7.720 -7.225 21.468 1.00 97.69 105 GLY A CA 1
ATOM 799 C C . GLY A 1 105 ? -6.459 -6.975 20.642 1.00 97.69 105 GLY A C 1
ATOM 800 O O . GLY A 1 105 ? -5.779 -7.935 20.301 1.00 97.69 105 GLY A O 1
ATOM 801 N N . PHE A 1 106 ? -6.157 -5.718 20.300 1.00 97.81 106 PHE A N 1
ATOM 802 C CA . PHE A 1 106 ? -4.950 -5.336 19.570 1.00 97.81 106 PHE A CA 1
ATOM 803 C C . PHE A 1 106 ? -3.724 -5.188 20.466 1.00 97.81 106 PHE A C 1
ATOM 805 O O . PHE A 1 106 ? -2.595 -5.235 19.978 1.00 97.81 106 PHE A O 1
ATOM 812 N N . GLU A 1 107 ? -3.937 -5.065 21.774 1.00 96.12 107 GLU A N 1
ATOM 813 C CA . GLU A 1 107 ? -2.880 -4.901 22.765 1.00 96.12 107 GLU A CA 1
ATOM 814 C C . GLU A 1 107 ? -1.884 -6.074 22.716 1.00 96.12 107 GLU A C 1
ATOM 816 O O . GLU A 1 107 ? -2.259 -7.243 22.804 1.00 96.12 107 GLU A O 1
ATOM 821 N N . GLY A 1 108 ? -0.596 -5.757 22.542 1.00 93.06 108 GLY A N 1
ATOM 822 C CA . GLY A 1 108 ? 0.488 -6.745 22.467 1.00 93.06 108 GLY A CA 1
ATOM 823 C C . GLY A 1 108 ? 0.593 -7.521 21.145 1.00 93.06 108 GLY A C 1
ATOM 824 O O . GLY A 1 108 ? 1.435 -8.412 21.036 1.00 93.06 108 GLY A O 1
ATOM 825 N N . GLY A 1 109 ? -0.233 -7.209 20.139 1.00 94.94 109 GLY A N 1
ATOM 826 C CA . GLY A 1 109 ? -0.129 -7.801 18.803 1.00 94.94 109 GLY A CA 1
ATOM 827 C C . GLY A 1 109 ? 1.064 -7.271 17.999 1.00 94.94 109 GLY A C 1
ATOM 828 O O . GLY A 1 109 ? 1.551 -6.168 18.240 1.00 94.94 109 GLY A O 1
ATOM 829 N N . ALA A 1 110 ? 1.508 -8.034 16.994 1.00 95.56 110 ALA A N 1
ATOM 830 C CA . ALA A 1 110 ? 2.541 -7.580 16.062 1.00 95.56 110 ALA A CA 1
ATOM 831 C C . ALA A 1 110 ? 2.077 -6.328 15.294 1.00 95.56 110 ALA A C 1
ATOM 833 O O . ALA A 1 110 ? 0.965 -6.313 14.757 1.00 95.56 110 ALA A O 1
ATOM 834 N N . ALA A 1 111 ? 2.935 -5.307 15.204 1.00 96.88 111 ALA A N 1
ATOM 835 C CA . ALA A 1 111 ? 2.587 -3.990 14.664 1.00 96.88 111 ALA A CA 1
ATOM 836 C C . ALA A 1 111 ? 1.991 -4.049 13.242 1.00 96.88 111 ALA A C 1
ATOM 838 O O . ALA A 1 111 ? 0.967 -3.425 12.977 1.00 96.88 111 ALA A O 1
ATOM 839 N N . LEU A 1 112 ? 2.545 -4.882 12.350 1.00 97.12 112 LEU A N 1
ATOM 840 C CA . LEU A 1 112 ? 2.016 -5.066 10.990 1.00 97.12 112 LEU A CA 1
ATOM 841 C C . LEU A 1 112 ? 0.588 -5.632 10.985 1.00 97.12 112 LEU A C 1
ATOM 843 O O . LEU A 1 112 ? -0.271 -5.162 10.243 1.00 97.12 112 LEU A O 1
ATOM 847 N N . LEU A 1 113 ? 0.304 -6.628 11.825 1.00 97.81 113 LEU A N 1
ATOM 848 C CA . LEU A 1 113 ? -1.030 -7.222 11.881 1.00 97.81 113 LEU A CA 1
ATOM 849 C C . LEU A 1 113 ? -2.033 -6.265 12.532 1.00 97.81 113 LEU A C 1
ATOM 851 O O . LEU A 1 113 ? -3.170 -6.175 12.067 1.00 97.81 113 LEU A O 1
ATOM 855 N N . ARG A 1 114 ? -1.605 -5.507 13.554 1.00 98.00 114 ARG A N 1
ATOM 856 C CA . ARG A 1 114 ? -2.402 -4.425 14.156 1.00 98.00 114 ARG A CA 1
ATOM 857 C C . ARG A 1 114 ? -2.767 -3.373 13.118 1.00 98.00 114 ARG A C 1
ATOM 859 O O . ARG A 1 114 ? -3.945 -3.056 12.985 1.00 98.00 114 ARG A O 1
ATOM 866 N N . LEU A 1 115 ? -1.787 -2.905 12.343 1.00 98.38 115 LEU A N 1
ATOM 867 C CA . LEU A 1 115 ? -1.974 -1.949 11.251 1.00 98.38 115 LEU A CA 1
ATOM 868 C C . LEU A 1 115 ? -3.041 -2.435 10.260 1.00 98.38 115 LEU A C 1
ATOM 870 O O . LEU A 1 115 ? -3.961 -1.692 9.928 1.00 98.38 115 LEU A O 1
ATOM 874 N N . VAL A 1 116 ? -2.951 -3.694 9.830 1.00 98.38 116 VAL A N 1
ATOM 875 C CA . VAL A 1 116 ? -3.878 -4.303 8.865 1.00 98.38 116 VAL A CA 1
ATOM 876 C C . VAL A 1 116 ? -5.283 -4.482 9.449 1.00 98.38 116 VAL A C 1
ATOM 878 O O . VAL A 1 116 ? -6.268 -4.143 8.792 1.00 98.38 116 VAL A O 1
ATOM 881 N N . CYS A 1 117 ? -5.407 -4.962 10.690 1.00 98.50 117 CYS A N 1
ATOM 882 C CA . CYS A 1 117 ? -6.710 -5.150 11.340 1.00 98.50 117 CYS A CA 1
ATOM 883 C C . CYS A 1 117 ? -7.392 -3.810 11.645 1.00 98.50 117 CYS A C 1
ATOM 885 O O . CYS A 1 117 ? -8.583 -3.643 11.371 1.00 98.50 117 CYS A O 1
ATOM 887 N N . ALA A 1 118 ? -6.642 -2.842 12.178 1.00 98.56 118 ALA A N 1
ATOM 888 C CA . ALA A 1 118 ? -7.132 -1.495 12.448 1.00 98.56 118 ALA A CA 1
ATOM 889 C C . ALA A 1 118 ? -7.483 -0.758 11.149 1.00 98.56 118 ALA A C 1
ATOM 891 O O . ALA A 1 118 ? -8.518 -0.099 11.088 1.00 98.56 118 ALA A O 1
ATOM 892 N N . GLY A 1 119 ? -6.685 -0.923 10.092 1.00 98.44 119 GLY A N 1
ATOM 893 C CA . GLY A 1 119 ? -6.956 -0.372 8.766 1.00 98.44 119 GLY A CA 1
ATOM 894 C C . GLY A 1 119 ? -8.200 -0.969 8.113 1.00 98.44 119 GLY A C 1
ATOM 895 O O . GLY A 1 119 ? -9.057 -0.232 7.631 1.00 98.44 119 GLY A O 1
ATOM 896 N N . GLY A 1 120 ? -8.373 -2.291 8.186 1.00 98.44 120 GLY A N 1
ATOM 897 C CA . GLY A 1 120 ? -9.598 -2.969 7.753 1.00 9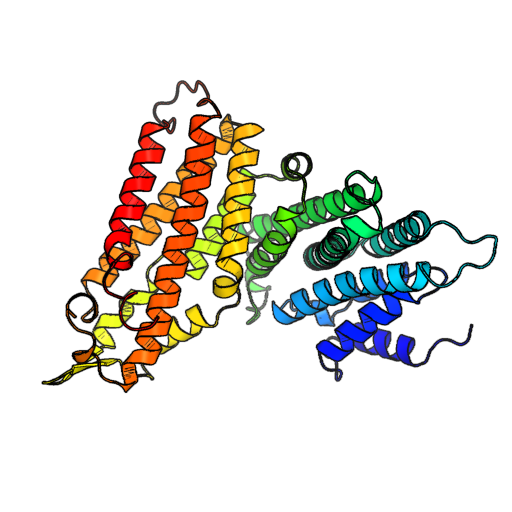8.44 120 GLY A CA 1
ATOM 898 C C . GLY A 1 120 ? -10.839 -2.487 8.509 1.00 98.44 120 GLY A C 1
ATOM 899 O O . GLY A 1 120 ? -11.880 -2.209 7.911 1.00 98.44 120 GLY A O 1
ATOM 900 N N . LEU A 1 121 ? -10.714 -2.311 9.825 1.00 98.31 121 LEU A N 1
ATOM 901 C CA . LEU A 1 121 ? -11.773 -1.745 10.656 1.00 98.31 121 LEU A CA 1
ATOM 902 C C . LEU A 1 121 ? -12.071 -0.282 10.287 1.00 98.31 121 LEU A C 1
ATOM 904 O O . LEU A 1 121 ? -13.239 0.095 10.211 1.00 98.31 121 LEU A O 1
ATOM 908 N N . LEU A 1 122 ? -11.042 0.522 10.003 1.00 97.94 122 LEU A N 1
ATOM 909 C CA . LEU A 1 122 ? -11.179 1.907 9.546 1.00 97.94 122 LEU A CA 1
ATOM 910 C C . LEU A 1 122 ? -11.905 1.989 8.198 1.00 97.94 122 LEU A C 1
ATOM 912 O O . LEU A 1 122 ? -12.809 2.810 8.060 1.00 97.94 122 LEU A O 1
ATOM 916 N N . LEU A 1 123 ? -11.570 1.113 7.244 1.00 97.94 123 LEU A N 1
ATOM 917 C CA . LEU A 1 123 ? -12.283 0.988 5.967 1.00 97.94 123 LEU A CA 1
ATOM 918 C C . LEU A 1 123 ? -13.765 0.665 6.193 1.00 97.94 123 LEU A C 1
ATOM 920 O O . LEU A 1 123 ? -14.629 1.334 5.634 1.00 97.94 123 LEU A O 1
ATOM 924 N N . GLY A 1 124 ? -14.067 -0.303 7.065 1.00 97.81 124 GLY A N 1
ATOM 925 C CA . GLY A 1 124 ? -15.452 -0.667 7.387 1.00 97.81 124 GLY A CA 1
ATOM 926 C C . GLY A 1 124 ? -16.232 0.479 8.033 1.00 97.81 124 GLY A C 1
ATOM 927 O O . GLY A 1 124 ? -17.390 0.709 7.698 1.00 97.81 124 GLY A O 1
ATOM 928 N N . LEU A 1 125 ? -15.596 1.245 8.922 1.00 96.50 125 LEU A N 1
ATOM 929 C CA . LEU A 1 125 ? -16.202 2.441 9.513 1.00 96.50 125 LEU A CA 1
ATOM 930 C C . LEU A 1 125 ? -16.386 3.577 8.498 1.00 96.50 125 LEU A C 1
ATOM 932 O O . LEU A 1 125 ? -17.352 4.329 8.623 1.00 96.50 125 LEU A O 1
ATOM 936 N N . GLY A 1 126 ? -15.487 3.697 7.517 1.00 96.19 126 GLY A N 1
ATOM 937 C CA . GLY A 1 126 ? -15.603 4.637 6.403 1.00 96.19 126 GLY A CA 1
ATOM 938 C C . GLY A 1 126 ? -16.788 4.315 5.493 1.00 96.19 126 GLY A C 1
ATOM 939 O O . GLY A 1 126 ? -17.577 5.203 5.187 1.00 96.19 126 GLY A O 1
ATOM 940 N N . ASP A 1 127 ? -16.986 3.040 5.146 1.00 96.88 127 ASP A N 1
ATOM 941 C CA . ASP A 1 127 ? -18.143 2.604 4.347 1.00 96.88 127 ASP A CA 1
ATOM 942 C C . ASP A 1 127 ? -19.484 2.879 5.047 1.00 96.88 127 ASP A C 1
ATOM 944 O O . ASP A 1 127 ? -20.509 3.098 4.407 1.00 96.88 127 ASP A O 1
ATOM 948 N N . LEU A 1 128 ? -19.484 2.829 6.381 1.00 95.75 128 LEU A N 1
ATOM 949 C CA . LEU A 1 128 ? -20.670 2.971 7.227 1.00 95.75 128 LEU A CA 1
ATOM 950 C C . LEU A 1 128 ? -20.855 4.403 7.746 1.00 95.75 128 LEU A C 1
ATOM 952 O O . LEU A 1 128 ? -21.668 4.636 8.647 1.00 95.75 128 LEU A O 1
ATOM 956 N N . GLU A 1 129 ? -20.105 5.368 7.210 1.00 93.69 129 GLU A N 1
ATOM 957 C CA . GLU A 1 129 ? -20.099 6.748 7.694 1.00 93.69 129 GLU A CA 1
ATOM 958 C C . GLU A 1 129 ? -21.490 7.394 7.620 1.00 93.69 129 GLU A C 1
ATOM 960 O O . GLU A 1 129 ? -21.911 8.044 8.584 1.00 93.69 129 GLU A O 1
ATOM 965 N N . GLU A 1 130 ? -22.226 7.150 6.530 1.00 91.00 130 GLU A N 1
ATOM 966 C CA . GLU A 1 130 ? -23.585 7.661 6.316 1.00 91.00 130 GLU A CA 1
ATOM 967 C C . GLU A 1 130 ? -24.594 7.059 7.301 1.00 91.00 130 GLU A C 1
ATOM 969 O O . GLU A 1 130 ? -25.382 7.788 7.899 1.00 91.00 130 GLU A O 1
ATOM 974 N N . VAL A 1 131 ? -24.528 5.741 7.526 1.00 89.56 131 VAL A N 1
ATOM 975 C CA . VAL A 1 131 ? -25.455 5.001 8.403 1.00 89.56 131 VAL A CA 1
ATOM 976 C C . VAL A 1 131 ? -25.225 5.353 9.866 1.00 89.56 131 VAL A C 1
ATOM 978 O O . VAL A 1 131 ? -26.160 5.494 10.656 1.00 89.56 131 VAL A O 1
ATOM 981 N N . LEU A 1 132 ? -23.959 5.458 10.259 1.00 87.19 132 LEU A N 1
ATOM 982 C CA . LEU A 1 132 ? -23.614 5.669 11.651 1.00 87.19 132 LEU A CA 1
ATOM 983 C C . LEU A 1 132 ? -23.568 7.153 12.016 1.00 87.19 132 LEU A C 1
ATOM 985 O O . LEU A 1 132 ? -23.594 7.448 13.209 1.00 87.19 132 LEU A O 1
ATOM 989 N N . HIS A 1 133 ? -23.490 8.080 11.056 1.00 85.50 133 HIS A N 1
ATOM 990 C CA . HIS A 1 133 ? -23.184 9.499 11.285 1.00 85.50 133 HIS A CA 1
ATOM 991 C C . HIS A 1 133 ? -21.901 9.674 12.128 1.00 85.50 133 HIS A C 1
ATOM 993 O O . HIS A 1 133 ? -21.880 10.378 13.143 1.00 85.50 133 HIS A O 1
ATOM 999 N N . MET A 1 134 ? -20.836 8.944 11.765 1.00 69.31 134 MET A N 1
ATOM 1000 C CA . MET A 1 134 ? -19.593 8.815 12.554 1.00 69.31 134 MET A CA 1
ATOM 1001 C C . MET A 1 134 ? -18.470 9.786 12.165 1.00 69.31 134 MET A C 1
ATOM 1003 O O . MET A 1 134 ? -17.385 9.674 12.735 1.00 69.31 134 MET A O 1
ATOM 1007 N N . ARG A 1 135 ? -18.705 10.745 11.257 1.00 59.69 135 ARG A N 1
ATOM 1008 C CA . ARG A 1 135 ? -17.658 11.607 10.668 1.00 59.69 135 ARG A CA 1
ATOM 1009 C C . ARG A 1 135 ? -16.726 12.277 11.688 1.00 59.69 135 ARG A C 1
ATOM 1011 O O . ARG A 1 135 ? -15.534 12.379 11.439 1.00 59.69 135 ARG A O 1
ATOM 1018 N N . GLU A 1 136 ? -17.236 12.641 12.865 1.00 61.34 136 GLU A N 1
ATOM 1019 C CA . GLU A 1 136 ? -16.453 13.290 13.936 1.00 61.34 136 GLU A CA 1
ATOM 1020 C C . GLU A 1 136 ? -16.439 12.504 15.253 1.00 61.34 136 GLU A C 1
ATOM 1022 O O . GLU A 1 136 ? -16.115 13.024 16.325 1.00 61.34 136 GLU A O 1
ATOM 1027 N N . ARG A 1 137 ? -16.824 11.227 15.224 1.00 76.38 137 ARG A N 1
ATOM 1028 C CA . ARG A 1 137 ? -16.990 10.478 16.466 1.00 76.38 137 ARG A CA 1
ATOM 1029 C C . ARG A 1 137 ? -15.662 9.962 16.998 1.00 76.38 137 ARG A C 1
ATOM 1031 O O . ARG A 1 137 ? -14.846 9.387 16.282 1.00 76.38 137 ARG A O 1
ATOM 1038 N N . ARG A 1 138 ? -15.523 10.087 18.321 1.00 89.25 138 ARG A N 1
ATOM 1039 C CA . ARG A 1 138 ? -14.395 9.629 19.148 1.00 89.25 138 ARG A CA 1
ATOM 1040 C C . ARG A 1 138 ? -13.855 8.242 18.764 1.00 89.25 138 ARG A C 1
ATOM 1042 O O . ARG A 1 138 ? -12.657 8.033 18.824 1.00 89.25 138 ARG A O 1
ATOM 1049 N N . VAL A 1 139 ? -14.722 7.321 18.346 1.00 91.06 139 VAL A N 1
ATOM 1050 C CA . VAL A 1 139 ? -14.355 5.939 17.995 1.00 91.06 139 VAL A CA 1
ATOM 1051 C C . VAL A 1 139 ? -13.572 5.845 16.687 1.00 91.06 139 VAL A C 1
ATOM 1053 O O . VAL A 1 139 ? -12.571 5.144 16.638 1.00 91.06 139 VAL A O 1
ATOM 1056 N N . ARG A 1 140 ? -13.989 6.562 15.634 1.00 94.44 140 ARG A N 1
ATOM 1057 C CA . ARG A 1 140 ? -13.236 6.597 14.370 1.00 94.44 140 ARG A CA 1
ATOM 1058 C C . ARG A 1 140 ? -11.837 7.151 14.618 1.00 94.44 140 ARG A C 1
ATOM 1060 O O . ARG A 1 140 ? -10.855 6.553 14.203 1.00 94.44 140 ARG A O 1
ATOM 1067 N N . ARG A 1 141 ? -11.764 8.236 15.392 1.00 94.75 141 ARG A N 1
ATOM 1068 C CA . ARG A 1 141 ? -10.506 8.838 15.835 1.00 94.75 141 ARG A CA 1
ATOM 1069 C C . ARG A 1 141 ? -9.619 7.844 16.595 1.00 94.75 141 ARG A C 1
ATOM 1071 O O . ARG A 1 141 ? -8.429 7.794 16.329 1.00 94.75 141 ARG A O 1
ATOM 1078 N N . GLU A 1 142 ? -10.187 7.070 17.517 1.00 95.75 142 GLU A N 1
ATOM 1079 C CA . GLU A 1 142 ? -9.467 6.040 18.280 1.00 95.75 142 GLU A CA 1
ATOM 1080 C C . GLU A 1 142 ? -8.857 4.952 17.372 1.00 95.75 142 GLU A C 1
ATOM 1082 O O . GLU A 1 142 ? -7.796 4.428 17.698 1.00 95.75 142 GLU A O 1
ATOM 1087 N N . ILE A 1 143 ? -9.496 4.626 16.241 1.00 97.62 143 ILE A N 1
ATOM 1088 C CA . ILE A 1 143 ? -8.961 3.679 15.249 1.00 97.62 143 ILE A CA 1
ATOM 1089 C C . ILE A 1 143 ? -7.957 4.345 14.300 1.00 97.62 143 ILE A C 1
ATOM 1091 O O . ILE A 1 143 ? -6.938 3.736 13.994 1.00 97.62 143 ILE A O 1
ATOM 1095 N N . GLU A 1 144 ? -8.179 5.593 13.874 1.00 97.31 144 GLU A N 1
ATOM 1096 C CA . GLU A 1 144 ? -7.174 6.363 13.118 1.00 97.31 144 GLU A CA 1
ATOM 1097 C C . GLU A 1 144 ? -5.862 6.491 13.907 1.00 97.31 144 GLU A C 1
ATOM 1099 O O . GLU A 1 144 ? -4.784 6.307 13.347 1.00 97.31 144 GLU A O 1
ATOM 1104 N N . GLU A 1 145 ? -5.953 6.787 15.208 1.00 97.25 145 GLU A N 1
ATOM 1105 C CA . GLU A 1 145 ? -4.800 6.851 16.112 1.00 97.25 145 GLU A CA 1
ATOM 1106 C C . GLU A 1 145 ? -4.080 5.498 16.186 1.00 97.25 145 GLU A C 1
ATOM 1108 O O . GLU A 1 145 ? -2.859 5.467 16.086 1.00 97.25 145 GLU A O 1
ATOM 1113 N N . GLU A 1 146 ? -4.816 4.388 16.273 1.00 98.06 146 GLU A N 1
ATOM 1114 C CA . GLU A 1 146 ? -4.233 3.042 16.278 1.00 98.06 146 GLU A CA 1
ATOM 1115 C C . GLU A 1 146 ? -3.518 2.702 14.962 1.00 98.06 146 GLU A C 1
ATOM 1117 O O . GLU A 1 146 ? -2.409 2.178 14.993 1.00 98.06 146 GLU A O 1
ATOM 1122 N N . VAL A 1 147 ? -4.103 3.038 13.804 1.00 98.31 147 VAL A N 1
ATOM 1123 C CA . VAL A 1 147 ? -3.464 2.841 12.487 1.00 98.31 147 VAL A CA 1
ATOM 1124 C C . VAL A 1 147 ? -2.157 3.631 12.398 1.00 98.31 147 VAL A C 1
ATOM 1126 O O . VAL A 1 147 ? -1.149 3.108 11.927 1.00 98.31 147 VAL A O 1
ATOM 1129 N N . VAL A 1 148 ? -2.159 4.878 12.874 1.00 98.12 148 VAL A N 1
ATOM 1130 C CA . VAL A 1 148 ? -0.968 5.738 12.899 1.00 98.12 148 VAL A CA 1
ATOM 1131 C C . VAL A 1 148 ? 0.097 5.198 13.858 1.00 98.12 148 VAL A C 1
ATOM 1133 O O . VAL A 1 148 ? 1.266 5.149 13.486 1.00 98.12 148 VAL A O 1
ATOM 1136 N N . LEU A 1 149 ? -0.286 4.763 15.060 1.00 98.00 149 LEU A N 1
ATOM 1137 C CA . LEU A 1 149 ? 0.641 4.180 16.035 1.00 98.00 149 LEU A CA 1
ATOM 1138 C C . LEU A 1 149 ? 1.254 2.877 15.515 1.00 98.00 149 LEU A C 1
ATOM 1140 O O . LEU A 1 149 ? 2.472 2.735 15.521 1.00 98.00 149 LEU A O 1
ATOM 1144 N N . ALA A 1 150 ? 0.432 1.965 14.995 1.00 98.06 150 ALA A N 1
ATOM 1145 C CA . ALA A 1 150 ? 0.907 0.705 14.435 1.00 98.06 150 ALA A CA 1
ATOM 1146 C C . ALA A 1 150 ? 1.833 0.928 13.228 1.00 98.06 150 ALA A C 1
ATOM 1148 O O . ALA A 1 150 ? 2.839 0.237 13.094 1.00 98.06 150 ALA A O 1
ATOM 1149 N N . LEU A 1 151 ? 1.547 1.918 12.373 1.00 98.00 151 LEU A N 1
ATOM 1150 C CA . LEU A 1 151 ? 2.442 2.291 11.277 1.00 98.00 151 LEU A CA 1
ATOM 1151 C C . LEU A 1 151 ? 3.784 2.838 11.785 1.00 98.00 151 LEU A C 1
ATOM 1153 O O . LEU A 1 151 ? 4.824 2.461 11.252 1.00 98.00 151 LEU A O 1
ATOM 1157 N N . ALA A 1 152 ? 3.773 3.697 12.808 1.00 97.50 152 ALA A N 1
ATOM 1158 C CA . ALA A 1 152 ? 5.003 4.198 13.422 1.00 97.50 152 ALA A CA 1
ATOM 1159 C C . ALA A 1 152 ? 5.847 3.051 13.991 1.00 97.50 152 ALA A C 1
ATOM 1161 O O . ALA A 1 152 ? 7.029 2.959 13.682 1.00 97.50 152 ALA A O 1
ATOM 1162 N N . GLU A 1 153 ? 5.224 2.128 14.728 1.00 97.06 153 GLU A N 1
ATOM 1163 C CA . GLU A 1 153 ? 5.900 0.949 15.279 1.00 97.06 153 GLU A CA 1
ATOM 1164 C C . GLU A 1 153 ? 6.500 0.054 14.182 1.00 97.06 153 GLU A C 1
ATOM 1166 O O . GLU A 1 153 ? 7.617 -0.442 14.332 1.00 97.06 153 GLU A O 1
ATOM 1171 N N . VAL A 1 154 ? 5.791 -0.144 13.063 1.00 96.00 154 VAL A N 1
ATOM 1172 C CA . VAL A 1 154 ? 6.319 -0.889 11.909 1.00 96.00 154 VAL A CA 1
ATOM 1173 C C . VAL A 1 154 ? 7.546 -0.190 11.327 1.00 96.00 154 VAL A C 1
ATOM 1175 O O . VAL A 1 154 ? 8.558 -0.845 11.087 1.00 96.00 154 VAL A O 1
ATOM 1178 N N . ILE A 1 155 ? 7.474 1.125 11.114 1.00 95.31 155 ILE A N 1
ATOM 1179 C CA . ILE A 1 155 ? 8.601 1.901 10.592 1.00 95.31 155 ILE A CA 1
ATOM 1180 C C . ILE A 1 155 ? 9.789 1.804 11.546 1.00 95.31 155 ILE A C 1
ATOM 1182 O O . ILE A 1 155 ? 10.885 1.507 11.091 1.00 95.31 155 ILE A O 1
ATOM 1186 N N . ASP A 1 156 ? 9.578 1.978 12.849 1.00 93.94 156 ASP A N 1
ATOM 1187 C CA . ASP A 1 156 ? 10.649 1.902 13.843 1.00 93.94 156 ASP A CA 1
ATOM 1188 C C . ASP A 1 156 ? 11.268 0.500 13.915 1.00 93.94 156 ASP A C 1
ATOM 1190 O O . ASP A 1 156 ? 12.482 0.374 14.056 1.00 93.94 156 ASP A O 1
ATOM 1194 N N . THR A 1 157 ? 10.466 -0.558 13.776 1.00 91.56 157 THR A N 1
ATOM 1195 C CA . THR A 1 157 ? 10.970 -1.940 13.772 1.00 91.56 157 THR A CA 1
ATOM 1196 C C . THR A 1 157 ? 11.888 -2.170 12.568 1.00 91.56 157 THR A C 1
ATOM 1198 O O . THR A 1 157 ? 13.058 -2.501 12.740 1.00 91.56 157 THR A O 1
ATOM 1201 N N . TYR A 1 158 ? 11.411 -1.903 11.349 1.00 84.50 158 TYR A N 1
ATOM 1202 C CA . TYR A 1 158 ? 12.166 -2.239 10.134 1.00 84.50 158 TYR A CA 1
ATOM 1203 C C . TYR A 1 158 ? 13.235 -1.203 9.750 1.00 84.50 158 TYR A C 1
ATOM 1205 O O . TYR A 1 158 ? 14.253 -1.559 9.158 1.00 84.50 158 TYR A O 1
ATOM 1213 N N . ALA A 1 159 ? 13.059 0.078 10.091 1.00 80.50 159 ALA A N 1
ATOM 1214 C CA . ALA A 1 159 ? 14.084 1.094 9.837 1.00 80.50 159 ALA A CA 1
ATOM 1215 C C . ALA A 1 159 ? 15.328 0.866 10.707 1.00 80.50 159 ALA A C 1
ATOM 1217 O O . ALA A 1 159 ? 16.447 1.078 10.239 1.00 80.50 159 ALA A O 1
ATOM 1218 N N . ASN A 1 160 ? 15.143 0.398 11.946 1.00 78.56 160 ASN A N 1
ATOM 1219 C CA . ASN A 1 160 ? 16.256 0.074 12.833 1.00 78.56 160 ASN A CA 1
ATOM 1220 C C . ASN A 1 160 ? 16.928 -1.254 12.455 1.00 78.56 160 ASN A C 1
ATOM 1222 O O . ASN A 1 160 ? 18.155 -1.310 12.473 1.00 78.56 160 ASN A O 1
ATOM 1226 N N . GLU A 1 161 ? 16.166 -2.273 12.041 1.00 75.06 161 GLU A N 1
ATOM 1227 C CA . GLU A 1 161 ? 16.718 -3.549 11.543 1.00 75.06 161 GLU A CA 1
ATOM 1228 C C . GLU A 1 161 ? 17.624 -3.356 10.316 1.00 75.06 161 GLU A C 1
ATOM 1230 O O . GLU A 1 161 ? 18.679 -3.979 10.201 1.00 75.06 161 GLU A O 1
ATOM 1235 N N . ASN A 1 162 ? 17.266 -2.433 9.419 1.00 65.31 162 ASN A N 1
ATOM 1236 C CA . ASN A 1 162 ? 18.109 -2.097 8.270 1.00 65.31 162 ASN A CA 1
ATOM 1237 C C . ASN A 1 162 ? 19.385 -1.328 8.661 1.00 65.31 162 ASN A C 1
ATOM 1239 O O . ASN A 1 162 ? 20.380 -1.376 7.935 1.00 65.31 162 ASN A O 1
ATOM 1243 N N . ALA A 1 163 ? 19.379 -0.628 9.800 1.00 62.97 163 ALA A N 1
ATOM 1244 C CA . ALA A 1 163 ? 20.537 0.099 10.316 1.00 62.97 163 ALA A CA 1
ATOM 1245 C C . ALA A 1 163 ? 21.473 -0.789 11.159 1.00 62.97 163 ALA A C 1
ATOM 1247 O O . ALA A 1 163 ? 22.688 -0.572 11.150 1.00 62.97 163 ALA A O 1
ATOM 1248 N N . SER A 1 164 ? 20.953 -1.817 11.843 1.00 58.34 164 SER A N 1
ATOM 1249 C CA . SER A 1 164 ? 21.739 -2.821 12.575 1.00 58.34 164 SER A CA 1
ATOM 1250 C C . SER A 1 164 ? 22.305 -3.895 11.633 1.00 58.34 164 SER A C 1
ATOM 1252 O O . SER A 1 164 ? 22.154 -5.096 11.823 1.00 58.34 164 SER A O 1
ATOM 1254 N N . ALA A 1 165 ? 23.037 -3.464 10.605 1.00 53.94 165 ALA A N 1
ATOM 1255 C CA . ALA A 1 165 ? 23.641 -4.321 9.580 1.00 53.94 165 ALA A CA 1
ATOM 1256 C C . ALA A 1 165 ? 24.808 -5.217 10.067 1.00 53.94 165 ALA A C 1
ATOM 1258 O O . ALA A 1 165 ? 25.567 -5.742 9.252 1.00 53.94 165 ALA A O 1
ATOM 1259 N N . GLY A 1 166 ? 24.994 -5.401 11.373 1.00 57.94 166 GLY A N 1
ATOM 1260 C CA . GLY A 1 166 ? 26.003 -6.302 11.921 1.00 57.94 166 GLY A CA 1
ATOM 1261 C C . GLY A 1 166 ? 25.326 -7.557 12.450 1.00 57.94 166 GLY A C 1
ATOM 1262 O O . GLY A 1 166 ? 24.524 -7.448 13.360 1.00 57.94 166 GLY A O 1
ATOM 1263 N N . TRP A 1 167 ? 25.653 -8.729 11.908 1.00 67.25 167 TRP A N 1
ATOM 1264 C CA . TRP A 1 167 ? 25.345 -10.084 12.406 1.00 67.25 167 TRP A CA 1
ATOM 1265 C C . TRP A 1 167 ? 23.875 -10.564 12.482 1.00 67.25 167 TRP A C 1
ATOM 1267 O O . TRP A 1 167 ? 23.639 -11.734 12.192 1.00 67.25 167 TRP A O 1
ATOM 1277 N N . GLU A 1 168 ? 22.874 -9.745 12.822 1.00 63.12 168 GLU A N 1
ATOM 1278 C CA . GLU A 1 168 ? 21.484 -10.236 13.001 1.00 63.12 168 GLU A CA 1
ATOM 1279 C C . GLU A 1 168 ? 20.830 -10.718 11.697 1.00 63.12 168 GLU A C 1
ATOM 1281 O O . GLU A 1 168 ? 20.070 -11.691 11.702 1.00 63.12 168 GLU A O 1
ATOM 1286 N N . ARG A 1 169 ? 21.192 -10.108 10.560 1.00 63.53 169 ARG A N 1
ATOM 1287 C CA . ARG A 1 169 ? 20.721 -10.546 9.236 1.00 63.53 169 ARG A CA 1
ATOM 1288 C C . ARG A 1 169 ? 21.169 -11.962 8.875 1.00 63.53 169 ARG A C 1
ATOM 1290 O O . ARG A 1 169 ? 20.458 -12.632 8.143 1.00 63.53 169 ARG A O 1
ATOM 1297 N N . ASP A 1 170 ? 22.293 -12.440 9.412 1.00 58.69 170 ASP A N 1
ATOM 1298 C CA . ASP A 1 170 ? 22.801 -13.787 9.109 1.00 58.69 170 ASP A CA 1
ATOM 1299 C C . ASP A 1 170 ? 21.954 -14.885 9.788 1.00 58.69 170 ASP A C 1
ATOM 1301 O O . ASP A 1 170 ? 21.991 -16.052 9.393 1.00 58.69 170 ASP A O 1
ATOM 1305 N N . PHE A 1 171 ? 21.156 -14.516 10.800 1.00 62.00 171 PHE A N 1
ATOM 1306 C CA . PHE A 1 171 ? 20.230 -15.410 11.505 1.00 62.00 171 PHE A CA 1
ATOM 1307 C C . PHE A 1 171 ? 18.771 -15.227 11.081 1.00 62.00 171 PHE A C 1
ATOM 1309 O O . PHE A 1 171 ? 17.945 -16.123 11.300 1.00 62.00 171 PHE A O 1
ATOM 1316 N N . GLN A 1 172 ? 18.444 -14.100 10.447 1.00 58.38 172 GLN A N 1
ATOM 1317 C CA . GLN A 1 172 ? 17.195 -13.953 9.719 1.00 58.38 172 GLN A CA 1
ATOM 1318 C C . GLN A 1 172 ? 17.321 -14.780 8.441 1.00 58.38 172 GLN A C 1
ATOM 1320 O O . GLN A 1 172 ? 17.897 -14.345 7.453 1.00 58.38 172 GLN A O 1
ATOM 1325 N N . ARG A 1 173 ? 16.815 -16.022 8.490 1.00 52.66 173 ARG A N 1
ATOM 1326 C CA . ARG A 1 173 ? 16.654 -16.870 7.300 1.00 52.66 173 ARG A CA 1
ATOM 1327 C C . ARG A 1 173 ? 16.140 -15.988 6.170 1.00 52.66 173 ARG A C 1
ATOM 1329 O O . ARG A 1 173 ? 15.139 -15.310 6.400 1.00 52.66 173 ARG A O 1
ATOM 1336 N N . GLU A 1 174 ? 16.801 -16.023 5.011 1.00 52.66 174 GLU A N 1
ATOM 1337 C CA . GLU A 1 174 ? 16.287 -15.500 3.742 1.00 52.66 174 GLU A CA 1
ATOM 1338 C C . GLU A 1 174 ? 14.910 -16.125 3.517 1.00 52.66 174 GLU A C 1
ATOM 1340 O O . GLU A 1 174 ? 14.750 -17.201 2.944 1.00 52.66 174 GLU A O 1
ATOM 1345 N N . SER A 1 175 ? 13.894 -15.525 4.122 1.00 53.31 175 SER A N 1
ATOM 1346 C CA . SER A 1 175 ? 12.526 -15.931 3.937 1.00 53.31 175 SER A CA 1
ATOM 1347 C C . SER A 1 175 ? 12.229 -15.486 2.524 1.00 53.31 175 SER A C 1
ATOM 1349 O O . SER A 1 175 ? 12.291 -14.292 2.248 1.00 53.31 175 SER A O 1
ATOM 1351 N N . GLU A 1 176 ? 11.911 -16.435 1.650 1.00 58.59 176 GLU A N 1
ATOM 1352 C CA . GLU A 1 176 ? 11.441 -16.236 0.271 1.00 58.59 176 GLU A CA 1
ATOM 1353 C C . GLU A 1 176 ? 10.092 -15.468 0.210 1.00 58.59 176 GLU A C 1
ATOM 1355 O O . GLU A 1 176 ? 9.227 -15.750 -0.615 1.00 58.59 176 GLU A O 1
ATOM 1360 N N . GLY A 1 177 ? 9.855 -14.541 1.138 1.00 69.38 177 GLY A N 1
ATOM 1361 C CA . GLY A 1 177 ? 8.640 -13.761 1.296 1.00 69.38 177 GLY A CA 1
ATOM 1362 C C . GLY A 1 177 ? 8.831 -12.315 0.858 1.00 69.38 177 GLY A C 1
ATOM 1363 O O . GLY A 1 177 ? 9.943 -11.811 0.734 1.00 69.38 177 GLY A O 1
ATOM 1364 N N . GLU A 1 178 ? 7.706 -11.648 0.635 1.00 82.44 178 GLU A N 1
ATOM 1365 C CA . GLU A 1 178 ? 7.666 -10.219 0.344 1.00 82.44 178 GLU A CA 1
ATOM 1366 C C . GLU A 1 178 ? 8.246 -9.419 1.522 1.00 82.44 178 GLU A C 1
ATOM 1368 O O . GLU A 1 178 ? 8.029 -9.761 2.688 1.00 82.44 178 GLU A O 1
ATOM 1373 N N . GLU A 1 179 ? 8.964 -8.336 1.218 1.00 88.94 179 GLU A N 1
ATOM 1374 C CA . GLU A 1 179 ? 9.548 -7.458 2.230 1.00 88.94 179 GLU A CA 1
ATOM 1375 C C . GLU A 1 179 ? 8.436 -6.891 3.140 1.00 88.94 179 GLU A C 1
ATOM 1377 O O . GLU A 1 179 ? 7.536 -6.191 2.655 1.00 88.94 179 GLU A O 1
ATOM 1382 N N . PRO A 1 180 ? 8.461 -7.159 4.461 1.00 91.00 180 PRO A N 1
ATOM 1383 C CA . PRO A 1 180 ? 7.376 -6.764 5.357 1.00 91.00 180 PRO A CA 1
ATOM 1384 C C . PRO A 1 180 ? 7.106 -5.256 5.381 1.00 91.00 180 PRO A C 1
ATOM 1386 O O . PRO A 1 180 ? 5.959 -4.837 5.551 1.00 91.00 180 PRO A O 1
ATOM 1389 N N . LEU A 1 181 ? 8.145 -4.438 5.187 1.00 92.88 181 LEU A N 1
ATOM 1390 C CA . LEU A 1 181 ? 8.025 -2.985 5.127 1.00 92.88 181 LEU A CA 1
ATOM 1391 C C . LEU A 1 181 ? 7.280 -2.526 3.866 1.00 92.88 181 LEU A C 1
ATOM 1393 O O . LEU A 1 181 ? 6.378 -1.692 3.963 1.00 92.88 181 LEU A O 1
ATOM 1397 N N . ALA A 1 182 ? 7.587 -3.111 2.705 1.00 93.19 182 ALA A N 1
ATOM 1398 C CA . ALA A 1 182 ? 6.868 -2.834 1.462 1.00 93.19 182 ALA A CA 1
ATOM 1399 C C . ALA A 1 182 ? 5.389 -3.235 1.582 1.00 93.19 182 ALA A C 1
ATOM 1401 O O . ALA A 1 182 ? 4.504 -2.474 1.185 1.00 93.19 182 ALA A O 1
ATOM 1402 N N . LEU A 1 183 ? 5.106 -4.381 2.214 1.00 95.19 183 LEU A N 1
ATOM 1403 C CA . LEU A 1 183 ? 3.738 -4.802 2.527 1.00 95.19 183 LEU A CA 1
ATOM 1404 C C . LEU A 1 183 ? 3.020 -3.828 3.459 1.00 95.19 183 LEU A C 1
ATOM 1406 O O . LEU A 1 183 ? 1.854 -3.505 3.227 1.00 95.19 183 LEU A O 1
ATOM 1410 N N . ALA A 1 184 ? 3.699 -3.332 4.491 1.00 96.44 184 ALA A N 1
ATOM 1411 C CA . ALA A 1 184 ? 3.130 -2.332 5.381 1.00 96.44 184 ALA A CA 1
ATOM 1412 C C . ALA A 1 184 ? 2.783 -1.040 4.639 1.00 96.44 184 ALA A C 1
ATOM 1414 O O . ALA A 1 184 ? 1.672 -0.541 4.792 1.00 96.44 184 ALA A O 1
ATOM 1415 N N . MET A 1 185 ? 3.695 -0.529 3.803 1.00 96.94 185 MET A N 1
ATOM 1416 C CA . MET A 1 185 ? 3.454 0.671 2.994 1.00 96.94 185 MET A CA 1
ATOM 1417 C C . MET A 1 185 ? 2.279 0.475 2.037 1.00 96.94 185 MET A C 1
ATOM 1419 O O . MET A 1 185 ? 1.423 1.355 1.930 1.00 96.94 185 MET A O 1
ATOM 1423 N N . LEU A 1 186 ? 2.204 -0.693 1.392 1.00 96.94 186 LEU A N 1
ATOM 1424 C CA . LEU A 1 186 ? 1.109 -1.061 0.499 1.00 96.94 186 LEU A CA 1
ATOM 1425 C C . LEU A 1 186 ? -0.232 -1.040 1.248 1.00 96.94 186 LEU A C 1
ATOM 1427 O O . LEU A 1 186 ? -1.174 -0.386 0.800 1.00 96.94 186 LEU A O 1
ATOM 1431 N N . MET A 1 187 ? -0.312 -1.681 2.417 1.00 97.75 187 MET A N 1
ATOM 1432 C CA . MET A 1 187 ? -1.533 -1.702 3.233 1.00 97.75 187 MET A CA 1
ATOM 1433 C C . MET A 1 187 ? -1.892 -0.312 3.765 1.00 97.75 187 MET A C 1
ATOM 1435 O O . MET A 1 187 ? -3.023 0.143 3.598 1.00 97.75 187 MET A O 1
ATOM 1439 N N . SER A 1 188 ? -0.928 0.420 4.326 1.00 98.00 188 SER A N 1
ATOM 1440 C CA . SER A 1 188 ? -1.134 1.790 4.803 1.00 98.00 188 SER A CA 1
ATOM 1441 C C . SER A 1 188 ? -1.637 2.726 3.715 1.00 98.00 188 SER A C 1
ATOM 1443 O O . SER A 1 188 ? -2.492 3.564 3.994 1.00 98.00 188 SER A O 1
ATOM 1445 N N . ALA A 1 189 ? -1.164 2.576 2.478 1.00 98.06 189 ALA A N 1
ATOM 1446 C CA . ALA A 1 189 ? -1.597 3.407 1.364 1.00 98.06 189 ALA A CA 1
ATOM 1447 C C . ALA A 1 189 ? -3.091 3.253 1.037 1.00 98.06 189 ALA A C 1
ATOM 1449 O O . ALA A 1 189 ? -3.724 4.210 0.586 1.00 98.06 189 ALA A O 1
ATOM 1450 N N . GLN A 1 190 ? -3.679 2.085 1.307 1.00 97.25 190 GLN A N 1
ATOM 1451 C CA . GLN A 1 190 ? -5.122 1.875 1.167 1.00 97.25 190 GLN A CA 1
ATOM 1452 C C . GLN A 1 190 ? -5.918 2.584 2.272 1.00 97.25 190 GLN A C 1
ATOM 1454 O O . GLN A 1 190 ? -7.037 3.038 2.037 1.00 97.25 190 GLN A O 1
ATOM 1459 N N . PHE A 1 191 ? -5.345 2.699 3.473 1.00 97.06 191 PHE A N 1
ATOM 1460 C CA . PHE A 1 191 ? -6.007 3.295 4.637 1.00 97.06 191 PHE A CA 1
ATOM 1461 C C . PHE A 1 191 ? -5.811 4.815 4.714 1.00 97.06 191 PHE A C 1
ATOM 1463 O O . PHE A 1 191 ? -6.675 5.521 5.234 1.00 97.06 191 PHE A O 1
ATOM 1470 N N . ALA A 1 192 ? -4.698 5.328 4.182 1.00 95.38 192 ALA A N 1
ATOM 1471 C CA . ALA A 1 192 ? -4.274 6.723 4.288 1.00 95.38 192 ALA A CA 1
ATOM 1472 C C . ALA A 1 192 ? -5.337 7.768 3.895 1.00 95.38 192 ALA A C 1
ATOM 1474 O O . ALA A 1 192 ? -5.489 8.738 4.643 1.00 95.38 192 ALA A O 1
ATOM 1475 N N . PRO A 1 193 ? -6.143 7.581 2.825 1.00 95.81 193 PRO A N 1
ATOM 1476 C CA . PRO A 1 193 ? -7.195 8.538 2.472 1.00 95.81 193 PRO A CA 1
ATOM 1477 C C . PRO A 1 193 ? -8.259 8.737 3.561 1.00 95.81 193 PRO A C 1
ATOM 1479 O O . PRO A 1 193 ? -8.934 9.765 3.574 1.00 95.81 193 PRO A O 1
ATOM 1482 N N . LEU A 1 194 ? -8.426 7.766 4.467 1.00 96.00 194 LEU A N 1
ATOM 1483 C CA . LEU A 1 194 ? -9.380 7.841 5.574 1.00 96.00 194 LEU A CA 1
ATOM 1484 C C . LEU A 1 194 ? -8.795 8.469 6.842 1.00 96.00 194 LEU A C 1
ATOM 1486 O O . LEU A 1 194 ? -9.568 8.802 7.744 1.00 96.00 194 LEU A O 1
ATOM 1490 N N . ILE A 1 195 ? -7.469 8.630 6.915 1.00 96.88 195 ILE A N 1
ATOM 1491 C CA . ILE A 1 195 ? -6.767 9.203 8.064 1.00 96.88 195 ILE A CA 1
ATOM 1492 C C . ILE A 1 195 ? -6.739 10.723 7.922 1.00 96.88 195 ILE A C 1
ATOM 1494 O O . ILE A 1 195 ? -6.296 11.279 6.913 1.00 96.88 195 ILE A O 1
ATOM 1498 N N . SER A 1 196 ? -7.170 11.422 8.968 1.00 95.88 196 SER A N 1
ATOM 1499 C CA . SER A 1 196 ? -7.110 12.881 8.986 1.00 95.88 196 SER A CA 1
ATOM 1500 C C . SER A 1 196 ? -5.665 13.404 8.944 1.00 95.88 196 SER A C 1
ATOM 1502 O O . SER A 1 196 ? -4.772 12.916 9.642 1.00 95.88 196 SER A O 1
ATOM 1504 N N . ALA A 1 197 ? -5.436 14.480 8.183 1.00 96.19 197 ALA A N 1
ATOM 1505 C CA . ALA A 1 197 ? -4.120 15.119 8.064 1.00 96.19 197 ALA A CA 1
ATOM 1506 C C . ALA A 1 197 ? -3.516 15.494 9.429 1.00 96.19 197 ALA A C 1
ATOM 1508 O O . ALA A 1 197 ? -2.310 15.400 9.626 1.00 96.19 197 ALA A O 1
ATOM 1509 N N . HIS A 1 198 ? -4.350 15.877 10.402 1.00 96.50 198 HIS A N 1
ATOM 1510 C CA . HIS A 1 198 ? -3.904 16.177 11.762 1.00 96.50 198 HIS A CA 1
ATOM 1511 C C . HIS A 1 198 ? -3.269 14.968 12.466 1.00 96.50 198 HIS A C 1
ATOM 1513 O O . HIS A 1 198 ? -2.288 15.146 13.183 1.00 96.50 198 HIS A O 1
ATOM 1519 N N . ARG A 1 199 ? -3.786 13.751 12.251 1.00 96.12 199 ARG A N 1
ATOM 1520 C CA . ARG A 1 199 ? -3.251 12.518 12.853 1.00 96.12 199 ARG A CA 1
ATOM 1521 C C . ARG A 1 199 ? -1.963 12.077 12.181 1.00 96.12 199 ARG A C 1
ATOM 1523 O O . ARG A 1 199 ? -1.025 11.697 12.873 1.00 96.12 199 ARG A O 1
ATOM 1530 N N . LEU A 1 200 ? -1.878 12.232 10.861 1.00 97.06 200 LEU A N 1
ATOM 1531 C CA . LEU A 1 200 ? -0.655 11.949 10.110 1.00 97.06 200 LEU A CA 1
ATOM 1532 C C . LEU A 1 200 ? 0.545 12.780 10.597 1.00 97.06 200 LEU A C 1
ATOM 1534 O O . LEU A 1 200 ? 1.667 12.290 10.552 1.00 97.06 200 LEU A O 1
ATOM 1538 N N . LYS A 1 201 ? 0.335 13.984 11.154 1.00 97.38 201 LYS A N 1
ATOM 1539 C CA . LYS A 1 201 ? 1.414 14.817 11.737 1.00 97.38 201 LYS A CA 1
ATOM 1540 C C . LYS A 1 201 ? 2.170 14.154 12.896 1.00 97.38 201 LYS A C 1
ATOM 1542 O O . LYS A 1 201 ? 3.246 14.639 13.253 1.00 97.38 201 LYS A O 1
ATOM 1547 N N . ALA A 1 202 ? 1.609 13.109 13.509 1.00 96.69 202 ALA A N 1
ATOM 1548 C CA . ALA A 1 202 ? 2.285 12.342 14.551 1.00 96.69 202 ALA A CA 1
ATOM 1549 C C . ALA A 1 202 ? 3.402 11.446 13.987 1.00 96.69 202 ALA A C 1
ATOM 1551 O O . ALA A 1 202 ? 4.349 11.144 14.708 1.00 96.69 202 ALA A O 1
ATOM 1552 N N . LEU A 1 203 ? 3.323 11.064 12.707 1.00 97.06 203 LEU A N 1
ATOM 1553 C CA . LEU A 1 203 ? 4.333 10.239 12.047 1.00 97.06 203 LEU A CA 1
ATOM 1554 C C . LEU A 1 203 ? 5.592 11.046 11.698 1.00 97.06 203 LEU A C 1
ATOM 1556 O O . LEU A 1 203 ? 5.516 12.260 11.463 1.00 97.06 203 LEU A O 1
ATOM 1560 N N . PRO A 1 204 ? 6.752 10.380 11.554 1.00 96.38 204 PRO A N 1
ATOM 1561 C CA . PRO A 1 204 ? 7.925 10.961 10.912 1.00 96.38 204 PRO A CA 1
ATOM 1562 C C . PRO A 1 204 ? 7.691 11.071 9.393 1.00 96.38 204 PRO A C 1
ATOM 1564 O O . PRO A 1 204 ? 8.272 10.339 8.600 1.00 96.38 204 PRO A O 1
ATOM 1567 N N . LEU A 1 205 ? 6.817 11.991 8.968 1.00 97.44 205 LEU A N 1
ATOM 1568 C CA . LEU A 1 205 ? 6.350 12.099 7.577 1.00 97.44 205 LEU A CA 1
ATOM 1569 C C . LEU A 1 205 ? 7.455 12.185 6.505 1.00 97.44 205 LEU A C 1
ATOM 1571 O O . LEU A 1 205 ? 7.267 11.577 5.455 1.00 97.44 205 LEU A O 1
ATOM 1575 N N . PRO A 1 206 ? 8.603 12.863 6.722 1.00 97.06 206 PRO A N 1
ATOM 1576 C CA . PRO A 1 206 ? 9.719 12.809 5.776 1.00 97.06 206 PRO A CA 1
ATOM 1577 C C . PRO A 1 206 ? 10.249 11.388 5.542 1.00 97.06 206 PRO A C 1
ATOM 1579 O O . PRO A 1 206 ? 10.500 11.017 4.401 1.00 97.06 206 PRO A O 1
ATOM 1582 N N . LEU A 1 207 ? 10.366 10.585 6.606 1.00 96.56 207 LEU A N 1
ATOM 1583 C CA . LEU A 1 207 ? 10.785 9.186 6.518 1.00 96.56 207 LEU A CA 1
ATOM 1584 C C . LEU A 1 207 ? 9.711 8.342 5.823 1.00 96.56 207 LEU A C 1
ATOM 1586 O O . LEU A 1 207 ? 10.034 7.559 4.942 1.00 96.56 207 LEU A O 1
ATOM 1590 N N . VAL A 1 208 ? 8.431 8.548 6.154 1.00 97.50 208 VAL A N 1
ATOM 1591 C CA . VAL A 1 208 ? 7.310 7.874 5.471 1.00 97.50 208 VAL A CA 1
ATOM 1592 C C . VAL A 1 208 ? 7.338 8.157 3.966 1.00 97.50 208 VAL A C 1
ATOM 1594 O O . VAL A 1 208 ? 7.210 7.237 3.165 1.00 97.50 208 VAL A O 1
ATOM 1597 N N . ALA A 1 209 ? 7.528 9.418 3.570 1.00 97.94 209 ALA A N 1
ATOM 1598 C CA . ALA A 1 209 ? 7.608 9.801 2.164 1.00 97.94 209 ALA A CA 1
ATOM 1599 C C . ALA A 1 209 ? 8.818 9.168 1.461 1.00 97.94 209 ALA A C 1
ATOM 1601 O O . ALA A 1 209 ? 8.683 8.716 0.323 1.00 97.94 209 ALA A O 1
ATOM 1602 N N . ASP A 1 210 ? 9.970 9.088 2.131 1.00 97.25 210 ASP A N 1
ATOM 1603 C CA . ASP A 1 210 ? 11.156 8.424 1.588 1.00 97.25 210 ASP A CA 1
ATOM 1604 C C . ASP A 1 210 ? 10.947 6.911 1.425 1.00 97.25 210 ASP A C 1
ATOM 1606 O O . ASP A 1 210 ? 11.250 6.371 0.364 1.00 97.25 210 ASP A O 1
ATOM 1610 N N . LEU A 1 211 ? 10.337 6.239 2.407 1.00 96.31 211 LEU A N 1
ATOM 1611 C CA . LEU A 1 211 ? 9.986 4.816 2.330 1.00 96.31 211 LEU A CA 1
ATOM 1612 C C . LEU A 1 211 ? 8.970 4.527 1.219 1.00 96.31 211 LEU A C 1
ATOM 1614 O O . LEU A 1 211 ? 9.142 3.573 0.458 1.00 96.31 211 LEU A O 1
ATOM 1618 N N . LEU A 1 212 ? 7.940 5.366 1.075 1.00 97.94 212 LEU A N 1
ATOM 1619 C CA . LEU A 1 212 ? 6.973 5.262 -0.021 1.00 97.94 212 LEU A CA 1
ATOM 1620 C C . LEU A 1 212 ? 7.653 5.474 -1.375 1.00 97.94 212 LEU A C 1
ATOM 1622 O O . LEU A 1 212 ? 7.418 4.704 -2.300 1.00 97.94 212 LEU A O 1
ATOM 1626 N N . THR A 1 213 ? 8.541 6.464 -1.481 1.00 98.19 213 THR A N 1
ATOM 1627 C CA . THR A 1 213 ? 9.311 6.715 -2.706 1.00 98.19 213 THR A CA 1
ATOM 1628 C C . THR A 1 213 ? 10.243 5.548 -3.022 1.00 98.19 213 THR A C 1
ATOM 1630 O O . THR A 1 213 ? 10.293 5.115 -4.167 1.00 98.19 213 THR A O 1
ATOM 1633 N N . SER A 1 214 ? 10.928 4.983 -2.025 1.00 96.69 214 SER A N 1
ATOM 1634 C CA . SER A 1 214 ? 11.741 3.769 -2.177 1.00 96.69 214 SER A CA 1
ATOM 1635 C C . SER A 1 214 ? 10.917 2.587 -2.654 1.00 96.69 214 SER A C 1
ATOM 1637 O O . SER A 1 214 ? 11.338 1.892 -3.571 1.00 96.69 214 SER A O 1
ATOM 1639 N N . THR A 1 215 ? 9.727 2.398 -2.086 1.00 96.06 215 THR A N 1
ATOM 1640 C CA . THR A 1 215 ? 8.806 1.332 -2.495 1.00 96.06 215 THR A CA 1
ATOM 1641 C C . THR A 1 215 ? 8.377 1.518 -3.952 1.00 96.06 215 THR A C 1
ATOM 1643 O O . THR A 1 215 ? 8.411 0.565 -4.724 1.00 96.06 215 THR A O 1
ATOM 1646 N N . VAL A 1 216 ? 8.033 2.748 -4.355 1.00 97.38 216 VAL A N 1
ATOM 1647 C CA . VAL A 1 216 ? 7.681 3.086 -5.744 1.00 97.38 216 VAL A CA 1
ATOM 1648 C C . VAL A 1 216 ? 8.858 2.827 -6.687 1.00 97.38 216 VAL A C 1
ATOM 1650 O O . VAL A 1 216 ? 8.694 2.133 -7.682 1.00 97.38 216 VAL A O 1
ATOM 1653 N N . VAL A 1 217 ? 10.049 3.346 -6.380 1.00 97.56 217 VAL A N 1
ATOM 1654 C CA . VAL A 1 217 ? 11.244 3.197 -7.229 1.00 97.56 217 VAL A CA 1
ATOM 1655 C C . VAL A 1 217 ? 11.651 1.722 -7.362 1.00 97.56 217 VAL A C 1
ATOM 1657 O O . VAL A 1 217 ? 11.890 1.254 -8.475 1.00 97.56 217 VAL A O 1
ATOM 1660 N N . SER A 1 218 ? 11.644 0.971 -6.257 1.00 95.56 218 SER A N 1
ATOM 1661 C CA . SER A 1 218 ? 11.943 -0.468 -6.233 1.00 95.56 218 SER A CA 1
ATOM 1662 C C . SER A 1 218 ? 10.914 -1.286 -7.024 1.00 95.56 218 SER A C 1
ATOM 1664 O O . SER A 1 218 ? 11.282 -2.180 -7.787 1.00 95.56 218 SER A O 1
ATOM 1666 N N . ALA A 1 219 ? 9.627 -0.922 -6.960 1.00 95.94 219 ALA A N 1
ATOM 1667 C CA . ALA A 1 219 ? 8.581 -1.546 -7.774 1.00 95.94 219 ALA A CA 1
ATOM 1668 C C . ALA A 1 219 ? 8.795 -1.358 -9.288 1.00 95.94 219 ALA A C 1
ATOM 1670 O O . ALA A 1 219 ? 8.242 -2.121 -10.075 1.00 95.94 219 ALA A O 1
ATOM 1671 N N . PHE A 1 220 ? 9.607 -0.381 -9.701 1.00 97.38 220 PHE A N 1
ATOM 1672 C CA . PHE A 1 220 ? 10.052 -0.190 -11.084 1.00 97.38 220 PHE A CA 1
ATOM 1673 C C . PHE A 1 220 ? 11.519 -0.607 -11.304 1.00 97.38 220 PHE A C 1
ATOM 1675 O O . PHE A 1 220 ? 12.116 -0.191 -12.294 1.00 97.38 220 PHE A O 1
ATOM 1682 N N . GLN A 1 221 ? 12.111 -1.414 -10.413 1.00 96.81 221 GLN A N 1
ATOM 1683 C CA . GLN A 1 221 ? 13.507 -1.884 -10.482 1.00 96.81 221 GLN A CA 1
ATOM 1684 C C . GLN A 1 221 ? 14.513 -0.752 -10.746 1.00 96.81 221 GLN A C 1
ATOM 1686 O O . GLN A 1 221 ? 15.381 -0.875 -11.614 1.00 96.81 221 GLN A O 1
ATOM 1691 N N . ASP A 1 222 ? 14.327 0.399 -10.093 1.00 96.94 222 ASP A N 1
ATOM 1692 C CA . ASP A 1 222 ? 15.163 1.593 -10.285 1.00 96.94 222 ASP A CA 1
ATOM 1693 C C . ASP A 1 222 ? 15.244 2.062 -11.758 1.00 96.94 222 ASP A C 1
ATOM 1695 O O . ASP A 1 222 ? 16.179 2.748 -12.162 1.00 96.94 222 ASP A O 1
ATOM 1699 N N . GLY A 1 223 ? 14.259 1.690 -12.584 1.00 97.25 223 GLY A N 1
ATOM 1700 C CA . GLY A 1 223 ? 14.174 2.048 -14.004 1.00 97.25 223 GLY A CA 1
ATOM 1701 C C . GLY A 1 223 ? 14.947 1.108 -14.927 1.00 97.25 223 GLY A C 1
ATOM 1702 O O . GLY A 1 223 ? 14.938 1.304 -16.138 1.00 97.25 223 GLY A O 1
ATOM 1703 N N . THR A 1 224 ? 15.576 0.065 -14.381 1.00 97.44 224 THR A N 1
ATOM 1704 C CA . THR A 1 224 ? 16.490 -0.831 -15.111 1.00 97.44 224 THR A CA 1
ATOM 1705 C C . THR A 1 224 ? 15.809 -2.055 -15.730 1.00 97.44 224 THR A C 1
ATOM 1707 O O . THR A 1 224 ? 16.467 -2.883 -16.366 1.00 97.44 224 THR A O 1
ATOM 1710 N N . PHE A 1 225 ? 14.483 -2.186 -15.608 1.00 96.62 225 PHE A N 1
ATOM 1711 C CA . PHE A 1 225 ? 13.737 -3.349 -16.114 1.00 96.62 225 PHE A CA 1
ATOM 1712 C C . PHE A 1 225 ? 13.780 -3.504 -17.649 1.00 96.62 225 PHE A C 1
ATOM 1714 O O . PHE A 1 225 ? 13.448 -4.567 -18.176 1.00 96.62 225 PHE A O 1
ATOM 1721 N N . LEU A 1 226 ? 14.212 -2.465 -18.375 1.00 96.88 226 LEU A N 1
ATOM 1722 C CA . LEU A 1 226 ? 14.432 -2.485 -19.826 1.00 96.88 226 LEU A CA 1
ATOM 1723 C C . LEU A 1 226 ? 15.855 -2.893 -20.243 1.00 96.88 226 LEU A C 1
ATOM 1725 O O . LEU A 1 226 ? 16.086 -3.146 -21.425 1.00 96.88 226 LEU A O 1
ATOM 1729 N N . SER A 1 227 ? 16.803 -2.998 -19.310 1.00 96.31 227 SER A N 1
ATOM 1730 C CA . SER A 1 227 ? 18.228 -3.245 -19.600 1.00 96.31 227 SER A CA 1
ATOM 1731 C C . SER A 1 227 ? 18.485 -4.491 -20.464 1.00 96.31 227 SER A C 1
ATOM 1733 O O . SER A 1 227 ? 19.357 -4.486 -21.333 1.00 96.31 227 SER A O 1
ATOM 1735 N N . ASN A 1 228 ? 17.675 -5.542 -20.292 1.00 94.38 228 ASN A N 1
ATOM 1736 C CA . ASN A 1 228 ? 17.780 -6.810 -21.026 1.00 94.38 228 ASN A CA 1
ATOM 1737 C C . ASN A 1 228 ? 16.954 -6.866 -22.325 1.00 94.38 228 ASN A C 1
ATOM 1739 O O . ASN A 1 228 ? 16.960 -7.891 -23.018 1.00 94.38 228 ASN A O 1
ATOM 1743 N N . ALA A 1 229 ? 16.227 -5.799 -22.672 1.00 94.31 229 ALA A N 1
ATOM 1744 C CA . ALA A 1 229 ? 15.317 -5.802 -23.815 1.00 94.31 229 ALA A CA 1
ATOM 1745 C C . ALA A 1 229 ? 16.059 -5.987 -25.147 1.00 94.31 229 ALA A C 1
ATOM 1747 O O . ALA A 1 229 ? 15.614 -6.768 -25.985 1.00 94.31 229 ALA A O 1
ATOM 1748 N N . ASN A 1 230 ? 17.219 -5.342 -25.324 1.00 93.88 230 ASN A N 1
ATOM 1749 C CA . ASN A 1 230 ? 17.992 -5.429 -26.567 1.00 93.88 230 ASN A CA 1
ATOM 1750 C C . ASN A 1 230 ? 18.465 -6.864 -26.867 1.00 93.88 230 ASN A C 1
ATOM 1752 O O . ASN A 1 230 ? 18.319 -7.341 -27.985 1.00 93.88 230 ASN A O 1
ATOM 1756 N N . ALA A 1 231 ? 18.947 -7.591 -25.853 1.00 93.56 231 ALA A N 1
ATOM 1757 C CA . ALA A 1 231 ? 19.370 -8.988 -26.005 1.00 93.56 231 ALA A CA 1
ATOM 1758 C C . ALA A 1 231 ? 18.198 -9.959 -26.249 1.00 93.56 231 ALA A C 1
ATOM 1760 O O . ALA A 1 231 ? 18.399 -11.065 -26.746 1.00 93.56 231 ALA A O 1
ATOM 1761 N N . SER A 1 232 ? 16.978 -9.555 -25.883 1.00 93.81 232 SER A N 1
ATOM 1762 C CA . SER A 1 232 ? 15.767 -10.382 -25.953 1.00 93.81 232 SER A CA 1
ATOM 1763 C C . SER A 1 232 ? 14.956 -10.179 -27.238 1.00 93.81 232 SER A C 1
ATOM 1765 O O . SER A 1 232 ? 14.014 -10.933 -27.499 1.00 93.81 232 SER A O 1
ATOM 1767 N N . CYS A 1 233 ? 15.298 -9.158 -28.024 1.00 91.38 233 CYS A N 1
ATOM 1768 C CA . CYS A 1 233 ? 14.643 -8.831 -29.282 1.00 91.38 233 CYS A CA 1
ATOM 1769 C C . CYS A 1 233 ? 15.439 -9.416 -30.452 1.00 91.38 233 CYS A C 1
ATOM 1771 O O . CYS A 1 233 ? 16.600 -9.071 -30.657 1.00 91.38 233 CYS A O 1
ATOM 1773 N N . SER A 1 234 ? 14.802 -10.266 -31.254 1.00 90.44 234 SER A N 1
ATOM 1774 C CA . SER A 1 234 ? 15.339 -10.699 -32.545 1.00 90.44 234 SER A CA 1
ATOM 1775 C C . SER A 1 234 ? 14.624 -9.947 -33.660 1.00 90.44 234 SER A C 1
ATOM 1777 O O . SER A 1 234 ? 13.390 -9.957 -33.721 1.00 90.44 234 SER A O 1
ATOM 1779 N N . GLN A 1 235 ? 15.384 -9.318 -34.550 1.00 85.38 235 GLN A N 1
ATOM 1780 C CA . GLN A 1 235 ? 14.836 -8.688 -35.744 1.00 85.38 235 GLN A CA 1
ATOM 1781 C C . GLN A 1 235 ? 14.769 -9.727 -36.868 1.00 85.38 235 GLN A C 1
ATOM 1783 O O . GLN A 1 235 ? 15.806 -10.174 -37.357 1.00 85.38 235 GLN A O 1
ATOM 1788 N N . ASP A 1 236 ? 13.557 -10.137 -37.243 1.00 83.81 236 ASP A N 1
ATOM 1789 C CA . ASP A 1 236 ? 13.323 -10.907 -38.465 1.00 83.81 236 ASP A CA 1
ATOM 1790 C C . ASP A 1 236 ? 12.996 -9.935 -39.614 1.00 83.81 236 ASP A C 1
ATOM 1792 O O . ASP A 1 236 ? 12.555 -8.808 -39.370 1.00 83.81 236 ASP A O 1
ATOM 1796 N N . ALA A 1 237 ? 13.200 -10.347 -40.867 1.00 77.56 237 ALA A N 1
ATOM 1797 C CA . ALA A 1 237 ? 13.176 -9.484 -42.056 1.00 77.56 237 ALA A CA 1
ATOM 1798 C C . ALA A 1 237 ? 11.864 -8.693 -42.268 1.00 77.56 237 ALA A C 1
ATOM 1800 O O . ALA A 1 237 ? 11.847 -7.747 -43.053 1.00 77.56 237 ALA A O 1
ATOM 1801 N N . ALA A 1 238 ? 10.778 -9.059 -41.578 1.00 79.69 238 ALA A N 1
ATOM 1802 C CA . ALA A 1 238 ? 9.480 -8.392 -41.657 1.00 79.69 238 ALA A CA 1
ATOM 1803 C C . ALA A 1 238 ? 8.934 -7.869 -40.313 1.00 79.69 238 ALA A C 1
ATOM 1805 O O . ALA A 1 238 ? 8.023 -7.043 -40.331 1.00 79.69 238 ALA A O 1
ATOM 1806 N N . ALA A 1 239 ? 9.442 -8.326 -39.161 1.00 87.88 239 ALA A N 1
ATOM 1807 C CA . ALA A 1 239 ? 8.901 -7.941 -37.856 1.00 87.88 239 ALA A CA 1
ATOM 1808 C C . ALA A 1 239 ? 9.904 -8.140 -36.710 1.00 87.88 239 ALA A C 1
ATOM 1810 O O . ALA A 1 239 ? 10.658 -9.115 -36.668 1.00 87.88 239 ALA A O 1
ATOM 1811 N N . SER A 1 240 ? 9.851 -7.244 -35.727 1.00 89.31 240 SER A N 1
ATOM 1812 C CA . SER A 1 240 ? 10.538 -7.412 -34.449 1.00 89.31 240 SER A CA 1
ATOM 1813 C C . SER A 1 240 ? 9.797 -8.448 -33.605 1.00 89.31 240 SER A C 1
ATOM 1815 O O . SER A 1 240 ? 8.594 -8.315 -33.350 1.00 89.31 240 SER A O 1
ATOM 1817 N N . ARG A 1 241 ? 10.519 -9.480 -33.158 1.00 92.88 241 ARG A N 1
ATOM 1818 C CA . ARG A 1 241 ? 9.996 -10.533 -32.281 1.00 92.88 241 ARG A CA 1
ATOM 1819 C C . ARG A 1 241 ? 10.696 -10.482 -30.930 1.00 92.88 241 ARG A C 1
ATOM 1821 O O . ARG A 1 241 ? 11.923 -10.460 -30.851 1.00 92.88 241 ARG A O 1
ATOM 1828 N N . ILE A 1 242 ? 9.899 -10.512 -29.870 1.00 92.88 242 ILE A N 1
ATOM 1829 C CA . ILE A 1 242 ? 10.357 -10.668 -28.491 1.00 92.88 242 ILE A CA 1
ATOM 1830 C C . ILE A 1 242 ? 10.045 -12.101 -28.071 1.00 92.88 242 ILE A C 1
ATOM 1832 O O . ILE A 1 242 ? 8.881 -12.511 -28.096 1.00 92.88 242 ILE A O 1
ATOM 1836 N N . ALA A 1 243 ? 11.067 -12.872 -27.700 1.00 91.94 243 ALA A N 1
ATOM 1837 C CA . ALA A 1 243 ? 10.857 -14.239 -27.238 1.00 91.94 243 ALA A CA 1
ATOM 1838 C C . ALA A 1 243 ? 10.095 -14.235 -25.901 1.00 91.94 243 ALA A C 1
ATOM 1840 O O . ALA A 1 243 ? 10.537 -13.614 -24.932 1.00 91.94 243 ALA A O 1
ATOM 1841 N N . SER A 1 244 ? 8.975 -14.957 -25.822 1.00 91.38 244 SER A N 1
ATOM 1842 C CA . SER A 1 244 ? 8.147 -15.055 -24.606 1.00 91.38 244 SER A CA 1
ATOM 1843 C C . SER A 1 244 ? 8.877 -15.705 -23.425 1.00 91.38 244 SER A C 1
ATOM 1845 O O . SER A 1 244 ? 8.543 -15.454 -22.271 1.00 91.38 244 SER A O 1
ATOM 1847 N N . THR A 1 245 ? 9.909 -16.501 -23.706 1.00 94.19 245 THR A N 1
ATOM 1848 C CA . THR A 1 245 ? 10.777 -17.146 -22.712 1.00 94.19 245 THR A CA 1
ATOM 1849 C C . THR A 1 245 ? 12.000 -16.308 -22.331 1.00 94.19 245 THR A C 1
ATOM 1851 O O . THR A 1 245 ? 12.847 -16.787 -21.581 1.00 94.19 245 THR A O 1
ATOM 1854 N N . SER A 1 246 ? 12.143 -15.091 -22.867 1.00 96.06 246 SER A N 1
ATOM 1855 C CA . SER A 1 246 ? 13.272 -14.213 -22.542 1.00 96.06 246 SER A CA 1
ATOM 1856 C C . SER A 1 246 ? 13.207 -13.698 -21.101 1.00 96.06 246 SER A C 1
ATOM 1858 O O . SER A 1 246 ? 12.127 -13.571 -20.519 1.00 96.06 246 SER A O 1
ATOM 1860 N N . SER A 1 247 ? 14.364 -13.339 -20.535 1.00 95.75 247 SER A N 1
ATOM 1861 C CA . SER A 1 247 ? 14.434 -12.708 -19.2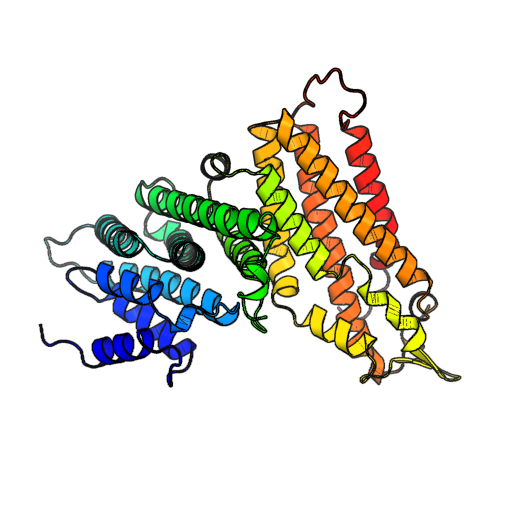10 1.00 95.75 247 SER A CA 1
ATOM 1862 C C . SER A 1 247 ? 13.657 -11.391 -19.170 1.00 95.75 247 SER A C 1
ATOM 1864 O O . SER A 1 247 ? 12.973 -11.111 -18.191 1.00 95.75 247 SER A O 1
ATOM 1866 N N . PHE A 1 248 ? 13.686 -10.617 -20.258 1.00 96.56 248 PHE A N 1
ATOM 1867 C CA . PHE A 1 248 ? 12.888 -9.403 -20.401 1.00 96.56 248 PHE A CA 1
ATOM 1868 C C . PHE A 1 248 ? 11.382 -9.681 -20.299 1.00 96.56 248 PHE A C 1
ATOM 1870 O O . PHE A 1 248 ? 10.686 -9.019 -19.531 1.00 96.56 248 PHE A O 1
ATOM 1877 N N . ALA A 1 249 ? 10.883 -10.693 -21.019 1.00 96.69 249 ALA A N 1
ATOM 1878 C CA . ALA A 1 249 ? 9.473 -11.068 -20.964 1.00 96.69 249 ALA A CA 1
ATOM 1879 C C . ALA A 1 249 ? 9.046 -11.494 -19.551 1.00 96.69 249 ALA A C 1
ATOM 1881 O O . ALA A 1 249 ? 7.989 -11.086 -19.068 1.00 96.69 249 ALA A O 1
ATOM 1882 N N . GLN A 1 250 ? 9.891 -12.268 -18.864 1.00 96.88 250 GLN A N 1
ATOM 1883 C CA . GLN A 1 250 ? 9.654 -12.680 -17.479 1.00 96.88 250 GLN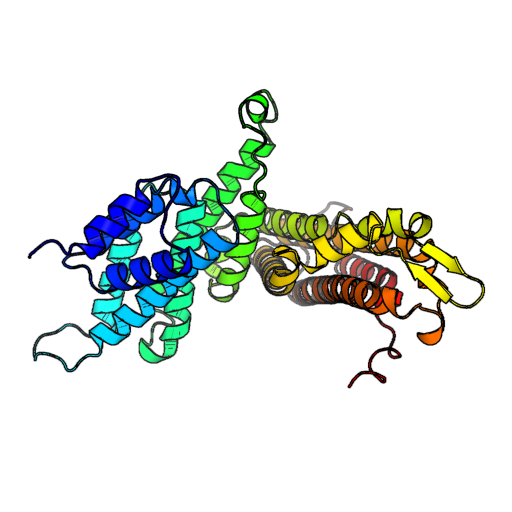 A CA 1
ATOM 1884 C C . GLN A 1 250 ? 9.615 -11.484 -16.523 1.00 96.88 250 GLN A C 1
ATOM 1886 O O . GLN A 1 250 ? 8.700 -11.404 -15.708 1.00 96.88 250 GLN A O 1
ATOM 1891 N N . ILE A 1 251 ? 10.551 -10.537 -16.651 1.00 97.06 251 ILE A N 1
ATOM 1892 C CA . ILE A 1 251 ? 10.602 -9.324 -15.822 1.00 97.06 251 ILE A CA 1
ATOM 1893 C C . ILE A 1 251 ? 9.344 -8.475 -16.020 1.00 97.06 251 ILE A C 1
ATOM 1895 O O . ILE A 1 251 ? 8.701 -8.103 -15.042 1.00 97.06 251 ILE A O 1
ATOM 1899 N N . VAL A 1 252 ? 8.954 -8.197 -17.266 1.00 97.50 252 VAL A N 1
ATOM 1900 C CA . VAL A 1 252 ? 7.771 -7.371 -17.559 1.00 97.50 252 VAL A CA 1
ATOM 1901 C C . VAL A 1 252 ? 6.496 -8.030 -17.038 1.00 97.50 252 VAL A C 1
ATOM 1903 O O . VAL A 1 252 ? 5.684 -7.358 -16.404 1.00 97.50 252 VAL A O 1
ATOM 1906 N N . ASN A 1 253 ? 6.328 -9.338 -17.245 1.00 97.19 253 ASN A N 1
ATOM 1907 C CA . ASN A 1 253 ? 5.165 -10.062 -16.733 1.00 97.19 253 ASN A CA 1
ATOM 1908 C C . ASN A 1 253 ? 5.158 -10.116 -15.197 1.00 97.19 253 ASN A C 1
ATOM 1910 O O . ASN A 1 253 ? 4.109 -9.922 -14.580 1.00 97.19 253 ASN A O 1
ATOM 1914 N N . ALA A 1 254 ? 6.317 -10.312 -14.562 1.00 96.50 254 ALA A N 1
ATOM 1915 C CA . ALA A 1 254 ? 6.445 -10.262 -13.107 1.00 96.50 254 ALA A CA 1
ATOM 1916 C C . ALA A 1 254 ? 6.068 -8.875 -12.558 1.00 96.50 254 ALA A C 1
ATOM 1918 O O . ALA A 1 254 ? 5.279 -8.781 -11.622 1.00 96.50 254 ALA A O 1
ATOM 1919 N N . LEU A 1 255 ? 6.549 -7.796 -13.183 1.00 96.62 255 LEU A N 1
ATOM 1920 C CA . LEU A 1 255 ? 6.205 -6.422 -12.811 1.00 96.62 255 LEU A CA 1
ATOM 1921 C C . LEU A 1 255 ? 4.713 -6.134 -12.990 1.00 96.62 255 LEU A C 1
ATOM 1923 O O . LEU A 1 255 ? 4.070 -5.646 -12.060 1.00 96.62 255 LEU A O 1
ATOM 1927 N N . ALA A 1 256 ? 4.153 -6.469 -14.153 1.00 96.81 256 ALA A N 1
ATOM 1928 C CA . ALA A 1 256 ? 2.745 -6.239 -14.469 1.00 96.81 256 ALA A CA 1
ATOM 1929 C C . ALA A 1 256 ? 1.794 -7.028 -13.551 1.00 96.81 256 ALA A C 1
ATOM 1931 O O . ALA A 1 256 ? 0.719 -6.539 -13.216 1.00 96.81 256 ALA A O 1
ATOM 1932 N N . SER A 1 257 ? 2.198 -8.229 -13.124 1.00 95.88 257 SER A N 1
ATOM 1933 C CA . SER A 1 257 ? 1.424 -9.079 -12.208 1.00 95.88 257 SER A CA 1
ATOM 1934 C C . SER A 1 257 ? 1.658 -8.781 -10.720 1.00 95.88 257 SER A C 1
ATOM 1936 O O . SER A 1 257 ? 0.968 -9.345 -9.869 1.00 95.88 257 SER A O 1
ATOM 1938 N N . SER A 1 258 ? 2.605 -7.897 -10.386 1.00 95.31 258 SER A N 1
ATOM 1939 C CA . SER A 1 258 ? 2.953 -7.599 -8.996 1.00 95.31 258 SER A CA 1
ATOM 1940 C C . SER A 1 258 ? 1.836 -6.851 -8.254 1.00 95.31 258 SER A C 1
ATOM 1942 O O . SER A 1 258 ? 1.176 -5.953 -8.786 1.00 95.31 258 SER A O 1
ATOM 1944 N N . SER A 1 259 ? 1.661 -7.178 -6.970 1.00 94.50 259 SER A N 1
ATOM 1945 C CA . SER A 1 259 ? 0.717 -6.501 -6.065 1.00 94.50 259 SER A CA 1
ATOM 1946 C C . SER A 1 259 ? 1.025 -5.004 -5.904 1.00 94.50 259 SER A C 1
ATOM 1948 O O . SER A 1 259 ? 0.107 -4.187 -5.772 1.00 94.50 259 SER A O 1
ATOM 1950 N N . LEU A 1 260 ? 2.309 -4.636 -5.979 1.00 95.00 260 LEU A N 1
ATOM 1951 C CA . LEU A 1 260 ? 2.791 -3.255 -5.948 1.00 95.00 260 LEU A CA 1
ATOM 1952 C C . LEU A 1 260 ? 2.299 -2.450 -7.153 1.00 95.00 260 LEU A C 1
ATOM 1954 O O . LEU A 1 260 ? 1.827 -1.328 -6.971 1.00 95.00 260 LEU A O 1
ATOM 1958 N N . MET A 1 261 ? 2.335 -3.026 -8.360 1.00 96.31 261 MET A N 1
ATOM 1959 C CA . MET A 1 261 ? 1.853 -2.350 -9.569 1.00 96.31 261 MET A CA 1
ATOM 1960 C C . MET A 1 261 ? 0.349 -2.063 -9.483 1.00 96.31 261 MET A C 1
ATOM 1962 O O . MET A 1 261 ? -0.088 -0.943 -9.749 1.00 96.31 261 MET A O 1
ATOM 1966 N N . GLY A 1 262 ? -0.438 -3.035 -9.006 1.00 95.56 262 GLY A N 1
ATOM 1967 C CA . GLY A 1 262 ? -1.872 -2.848 -8.753 1.00 95.56 262 GLY A CA 1
ATOM 1968 C C . GLY A 1 262 ? -2.182 -1.805 -7.667 1.00 95.56 262 GLY A C 1
ATOM 1969 O O . GLY A 1 262 ? -3.233 -1.166 -7.698 1.00 95.56 262 GLY A O 1
ATOM 1970 N N . SER A 1 263 ? -1.247 -1.584 -6.740 1.00 96.38 263 SER A N 1
ATOM 1971 C CA . SER A 1 263 ? -1.378 -0.647 -5.614 1.00 96.38 263 SER A CA 1
ATOM 1972 C C . SER A 1 263 ? -0.655 0.684 -5.835 1.00 96.38 263 SER A C 1
ATOM 1974 O O . SER A 1 263 ? -0.540 1.494 -4.912 1.00 96.38 263 SER A O 1
ATOM 1976 N N . MET A 1 264 ? -0.196 0.965 -7.054 1.00 97.62 264 MET A N 1
ATOM 1977 C CA . MET A 1 264 ? 0.611 2.154 -7.311 1.00 97.62 264 MET A CA 1
ATOM 1978 C C . MET A 1 264 ? -0.182 3.461 -7.143 1.00 97.62 264 MET A C 1
ATOM 1980 O O . MET A 1 264 ? 0.325 4.446 -6.609 1.00 97.62 264 MET A O 1
ATOM 1984 N N . ALA A 1 265 ? -1.462 3.465 -7.527 1.00 97.31 265 ALA A N 1
ATOM 1985 C CA . ALA A 1 265 ? -2.338 4.621 -7.344 1.00 97.31 265 ALA A CA 1
ATOM 1986 C C . ALA A 1 265 ? -2.559 5.002 -5.861 1.00 97.31 265 ALA A C 1
ATOM 1988 O O . ALA A 1 265 ? -2.431 6.182 -5.536 1.00 97.31 265 ALA A O 1
ATOM 1989 N N . PRO A 1 266 ? -2.895 4.083 -4.932 1.00 97.75 266 PRO A N 1
ATOM 1990 C CA . PRO A 1 266 ? -2.951 4.436 -3.514 1.00 97.75 266 PRO A CA 1
ATOM 1991 C C . PRO A 1 266 ? -1.574 4.802 -2.941 1.00 97.75 266 PRO A C 1
ATOM 1993 O O . PRO A 1 266 ? -1.498 5.765 -2.176 1.00 97.75 266 PRO A O 1
ATOM 1996 N N . LEU A 1 267 ? -0.490 4.115 -3.332 1.00 98.12 267 LEU A N 1
ATOM 1997 C CA . LEU A 1 267 ? 0.875 4.444 -2.884 1.00 98.12 267 LEU A CA 1
ATOM 1998 C C . LEU A 1 267 ? 1.259 5.884 -3.245 1.00 98.12 267 LEU A C 1
ATOM 2000 O O . LEU A 1 267 ? 1.736 6.635 -2.391 1.00 98.12 267 LEU A O 1
ATOM 2004 N N . SER A 1 268 ? 0.988 6.299 -4.483 1.00 98.12 268 SER A N 1
ATOM 2005 C CA . SER A 1 268 ? 1.286 7.651 -4.957 1.00 98.12 268 SER A CA 1
ATOM 2006 C C . SER A 1 268 ? 0.453 8.714 -4.238 1.00 98.12 268 SER A C 1
ATOM 2008 O O . SER A 1 268 ? 0.995 9.752 -3.856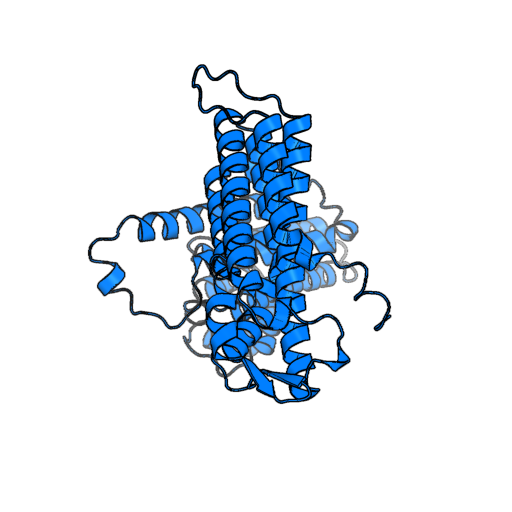 1.00 98.12 268 SER A O 1
ATOM 2010 N N . ARG A 1 269 ? -0.834 8.445 -3.958 1.00 98.12 269 ARG A N 1
ATOM 2011 C CA . ARG A 1 269 ? -1.682 9.337 -3.140 1.00 98.12 269 ARG A CA 1
ATOM 2012 C C . ARG A 1 269 ? -1.173 9.458 -1.715 1.00 98.12 269 ARG A C 1
ATOM 2014 O O . ARG A 1 269 ? -1.162 10.564 -1.181 1.00 98.12 269 ARG A O 1
ATOM 2021 N N . PHE A 1 270 ? -0.757 8.353 -1.101 1.00 98.31 270 PHE A N 1
ATOM 2022 C CA . PHE A 1 270 ? -0.236 8.396 0.259 1.00 98.31 270 PHE A CA 1
ATOM 2023 C C . PHE A 1 270 ? 1.093 9.157 0.314 1.00 98.31 270 PHE A C 1
ATOM 2025 O O . PHE A 1 270 ? 1.271 10.001 1.190 1.00 98.31 270 PHE A O 1
ATOM 2032 N N . CYS A 1 271 ? 1.980 8.952 -0.664 1.00 98.56 271 CYS A N 1
ATOM 2033 C CA . CYS A 1 271 ? 3.226 9.710 -0.785 1.00 98.56 271 CYS A CA 1
ATOM 2034 C C . CYS A 1 271 ? 2.945 11.216 -0.928 1.00 98.56 271 CYS A C 1
ATOM 2036 O O . CYS A 1 271 ? 3.449 12.024 -0.147 1.00 98.56 271 CYS A O 1
ATOM 2038 N N . ALA A 1 272 ? 2.052 11.586 -1.851 1.00 98.25 272 ALA A N 1
ATOM 2039 C CA . ALA A 1 272 ? 1.589 12.956 -2.059 1.00 98.25 272 ALA A CA 1
ATOM 2040 C C . ALA A 1 272 ? 1.005 13.590 -0.781 1.00 98.25 272 ALA A C 1
ATOM 2042 O O . ALA A 1 272 ? 1.368 14.711 -0.410 1.00 98.25 272 ALA A O 1
ATOM 2043 N N . GLN A 1 273 ? 0.142 12.863 -0.067 1.00 98.12 273 GLN A N 1
ATOM 2044 C CA . GLN A 1 273 ? -0.455 13.314 1.190 1.00 98.12 273 GLN A CA 1
ATOM 2045 C C . GLN A 1 273 ? 0.606 13.485 2.286 1.00 98.12 273 GLN A C 1
ATOM 2047 O O . GLN A 1 273 ? 0.612 14.508 2.969 1.00 98.12 273 GLN A O 1
ATOM 2052 N N . ALA A 1 274 ? 1.524 12.527 2.440 1.00 98.31 274 ALA A N 1
ATOM 2053 C CA . ALA A 1 274 ? 2.598 12.592 3.427 1.00 98.31 274 ALA A CA 1
ATOM 2054 C C . ALA A 1 274 ? 3.514 13.800 3.184 1.00 98.31 274 ALA A C 1
ATOM 2056 O O . ALA A 1 274 ? 3.798 14.543 4.125 1.00 98.31 274 ALA A O 1
ATOM 2057 N N . LEU A 1 275 ? 3.906 14.045 1.929 1.00 98.25 275 LEU A N 1
ATOM 2058 C CA . LEU A 1 275 ? 4.703 15.208 1.530 1.00 98.25 275 LEU A CA 1
ATOM 2059 C C . LEU A 1 275 ? 3.974 16.529 1.793 1.00 98.25 275 LEU A C 1
ATOM 2061 O O . LEU A 1 275 ? 4.552 17.438 2.392 1.00 98.25 275 LEU A O 1
ATOM 2065 N N . SER A 1 276 ? 2.699 16.614 1.409 1.00 98.00 276 SER A N 1
ATOM 2066 C CA . SER A 1 276 ? 1.878 17.815 1.607 1.00 98.00 276 SER A CA 1
ATOM 2067 C C . SER A 1 276 ? 1.739 18.149 3.093 1.00 98.00 276 SER A C 1
ATOM 2069 O O . SER A 1 276 ? 2.061 19.257 3.524 1.00 98.00 276 SER A O 1
ATOM 2071 N N . VAL A 1 277 ? 1.360 17.162 3.913 1.00 97.94 277 VAL A N 1
ATOM 2072 C CA . VAL A 1 277 ? 1.210 17.342 5.364 1.00 97.94 277 VAL A CA 1
ATOM 2073 C C . VAL A 1 277 ? 2.562 17.630 6.028 1.00 97.94 277 VAL A C 1
ATOM 2075 O O . VAL A 1 277 ? 2.618 18.429 6.968 1.00 97.94 277 VAL A O 1
ATOM 2078 N N . ALA A 1 278 ? 3.663 17.033 5.557 1.00 97.44 278 ALA A N 1
ATOM 2079 C CA . ALA A 1 278 ? 5.005 17.328 6.060 1.00 97.44 278 ALA A CA 1
ATOM 2080 C C . ALA A 1 278 ? 5.402 18.781 5.787 1.00 97.44 278 ALA A C 1
ATOM 2082 O O . ALA A 1 278 ? 5.885 19.459 6.694 1.00 97.44 278 ALA A O 1
ATOM 2083 N N . ALA A 1 279 ? 5.176 19.270 4.567 1.00 96.69 279 ALA A N 1
ATOM 2084 C CA . ALA A 1 279 ? 5.480 20.643 4.185 1.00 96.69 279 ALA A CA 1
ATOM 2085 C C . ALA A 1 279 ? 4.621 21.651 4.958 1.00 96.69 279 ALA A C 1
ATOM 2087 O O . ALA A 1 279 ? 5.159 22.626 5.470 1.00 96.69 279 ALA A O 1
ATOM 2088 N N . GLU A 1 280 ? 3.322 21.391 5.122 1.00 96.75 280 GLU A N 1
ATOM 2089 C CA . GLU A 1 280 ? 2.418 22.265 5.880 1.00 96.75 280 GLU A CA 1
ATOM 2090 C C . GLU A 1 280 ? 2.734 22.299 7.382 1.00 96.75 280 GLU A C 1
ATOM 2092 O O . GLU A 1 280 ? 2.650 23.346 8.022 1.00 96.75 280 GLU A O 1
ATOM 2097 N N . SER A 1 281 ? 3.059 21.148 7.979 1.00 96.88 281 SER A N 1
ATOM 2098 C CA . SER A 1 281 ? 3.260 21.043 9.431 1.00 96.88 281 SER A CA 1
ATOM 2099 C C . SER A 1 281 ? 4.682 21.360 9.879 1.00 96.88 281 SER A C 1
ATOM 2101 O O . SER A 1 281 ? 4.873 21.909 10.964 1.00 96.88 281 SER A O 1
ATOM 2103 N N . ARG A 1 282 ? 5.682 20.988 9.074 1.00 95.56 282 ARG A N 1
ATOM 2104 C CA . ARG A 1 282 ? 7.110 21.142 9.368 1.00 95.56 282 ARG A CA 1
ATOM 2105 C C . ARG A 1 282 ? 7.866 21.522 8.083 1.00 95.56 282 ARG A C 1
ATOM 2107 O O . ARG A 1 282 ? 8.655 20.707 7.595 1.00 95.56 282 ARG A O 1
ATOM 2114 N N . PRO A 1 283 ? 7.700 22.758 7.557 1.00 94.00 283 PRO A N 1
ATOM 2115 C CA . PRO A 1 283 ? 8.294 23.174 6.281 1.00 94.00 283 PRO A CA 1
ATOM 2116 C C . PRO A 1 283 ? 9.798 22.892 6.170 1.00 94.00 283 PRO A C 1
ATOM 2118 O O . PRO A 1 283 ? 10.258 22.422 5.135 1.00 94.00 283 PRO A O 1
ATOM 2121 N N . LEU A 1 284 ? 10.551 23.085 7.262 1.00 93.50 284 LEU A N 1
ATOM 2122 C CA . LEU A 1 284 ? 11.997 22.825 7.327 1.00 93.50 284 LEU A CA 1
ATOM 2123 C C . LEU A 1 284 ? 12.396 21.393 6.936 1.00 93.50 284 LEU A C 1
ATOM 2125 O O . LEU A 1 284 ? 13.482 21.197 6.406 1.00 93.50 284 LEU A O 1
ATOM 2129 N N . HIS A 1 285 ? 11.530 20.407 7.180 1.00 94.31 285 HIS A N 1
ATOM 2130 C CA . HIS A 1 285 ? 11.781 19.003 6.844 1.00 94.31 285 HIS A CA 1
ATOM 2131 C C . HIS A 1 285 ? 10.979 18.551 5.618 1.00 94.31 285 HIS A C 1
ATOM 2133 O O . HIS A 1 285 ? 11.463 17.741 4.829 1.00 94.31 285 HIS A O 1
ATOM 2139 N N . GLY A 1 286 ? 9.768 19.087 5.432 1.00 95.44 286 GLY A N 1
ATOM 2140 C CA . GLY A 1 286 ? 8.911 18.742 4.299 1.00 95.44 286 GLY A CA 1
ATOM 2141 C C . GLY A 1 286 ? 9.480 19.192 2.953 1.00 95.44 286 GLY A C 1
ATOM 2142 O O . GLY A 1 286 ? 9.434 18.432 1.993 1.00 95.44 286 GLY A O 1
ATOM 2143 N N . TRP A 1 287 ? 10.084 20.382 2.882 1.00 95.44 287 TRP A N 1
ATOM 2144 C CA . TRP A 1 287 ? 10.698 20.889 1.648 1.00 95.44 287 TRP A CA 1
ATOM 2145 C C . TRP A 1 287 ? 11.854 20.017 1.135 1.00 95.44 287 TRP A C 1
ATOM 2147 O O . TRP A 1 287 ? 11.809 19.605 -0.028 1.00 95.44 287 TRP A O 1
ATOM 2157 N N . PRO A 1 288 ? 12.856 19.666 1.968 1.00 95.38 288 PRO A N 1
ATOM 2158 C CA . PRO A 1 288 ? 13.875 18.697 1.578 1.00 95.38 288 PRO A CA 1
ATOM 2159 C C . PRO A 1 288 ? 13.298 17.346 1.143 1.00 95.38 288 PRO A C 1
ATOM 2161 O O . PRO A 1 288 ? 13.769 16.792 0.152 1.00 95.38 288 PRO A O 1
ATOM 2164 N N . ALA A 1 289 ? 12.266 16.838 1.828 1.00 96.75 289 ALA A N 1
ATOM 2165 C CA . ALA A 1 289 ? 11.627 15.568 1.477 1.00 96.75 289 ALA A CA 1
ATOM 2166 C C . ALA A 1 289 ? 10.936 15.614 0.102 1.00 96.75 289 ALA A C 1
ATOM 2168 O O . ALA A 1 289 ? 11.089 14.685 -0.692 1.00 96.75 289 ALA A O 1
ATOM 2169 N N . MET A 1 290 ? 10.238 16.713 -0.217 1.00 97.75 290 MET A N 1
ATOM 2170 C CA . MET A 1 290 ? 9.651 16.934 -1.546 1.00 97.75 290 MET A CA 1
ATOM 2171 C C . MET A 1 290 ? 10.732 16.964 -2.625 1.00 97.75 290 MET A C 1
ATOM 2173 O O . MET A 1 290 ? 10.642 16.233 -3.608 1.00 97.75 290 MET A O 1
ATOM 2177 N N . ALA A 1 291 ? 11.785 17.761 -2.427 1.00 96.50 291 ALA A N 1
ATOM 2178 C CA . ALA A 1 291 ? 12.875 17.864 -3.392 1.00 96.50 291 ALA A CA 1
ATOM 2179 C C . ALA A 1 291 ? 13.595 16.522 -3.596 1.00 96.50 291 ALA A C 1
ATOM 2181 O O . ALA A 1 291 ? 13.901 16.156 -4.728 1.00 96.50 291 ALA A O 1
ATOM 2182 N N . GLN A 1 292 ? 13.829 15.768 -2.520 1.00 97.25 292 GLN A N 1
ATOM 2183 C CA . GLN A 1 292 ? 14.441 14.445 -2.599 1.00 97.25 292 GLN A CA 1
ATOM 2184 C C . GLN A 1 292 ? 13.556 13.454 -3.356 1.00 97.25 292 GLN A C 1
ATOM 2186 O O . GLN A 1 292 ? 14.051 12.757 -4.238 1.00 97.25 292 GLN A O 1
ATOM 2191 N N . THR A 1 293 ? 12.253 13.433 -3.067 1.00 98.31 293 THR A N 1
ATOM 2192 C CA . THR A 1 293 ? 11.293 12.584 -3.785 1.00 98.31 293 THR A CA 1
ATOM 2193 C C . THR A 1 293 ? 11.315 12.884 -5.284 1.00 98.31 293 THR A C 1
ATOM 2195 O O . THR A 1 293 ? 11.457 11.974 -6.097 1.00 98.31 293 THR A O 1
ATOM 2198 N N . MET A 1 294 ? 11.271 14.167 -5.653 1.00 98.19 294 MET A N 1
ATOM 2199 C CA . MET A 1 294 ? 11.298 14.601 -7.051 1.00 98.19 294 MET A CA 1
ATOM 2200 C C . MET A 1 294 ? 12.594 14.203 -7.772 1.00 98.19 294 MET A C 1
ATOM 2202 O O . MET A 1 294 ? 12.518 13.711 -8.893 1.00 98.19 294 MET A O 1
ATOM 2206 N N . ARG A 1 295 ? 13.766 14.333 -7.130 1.00 98.06 295 ARG A N 1
ATOM 2207 C CA . ARG A 1 295 ? 15.051 13.888 -7.711 1.00 98.06 295 ARG A CA 1
ATOM 2208 C C . ARG A 1 295 ? 15.122 12.375 -7.906 1.00 98.06 295 ARG A C 1
ATOM 2210 O O . ARG A 1 295 ? 15.711 11.908 -8.872 1.00 98.06 295 ARG A O 1
ATOM 2217 N N . ARG A 1 296 ? 14.541 11.593 -6.991 1.00 98.38 296 ARG A N 1
ATOM 2218 C CA . ARG A 1 296 ? 14.495 10.129 -7.129 1.00 98.38 296 ARG A CA 1
ATOM 2219 C C . ARG A 1 296 ? 13.608 9.713 -8.298 1.00 98.38 296 ARG A C 1
ATOM 2221 O O . ARG A 1 296 ? 13.997 8.830 -9.054 1.00 98.38 296 ARG A O 1
ATOM 2228 N N . LEU A 1 297 ? 12.468 10.383 -8.479 1.00 98.38 297 LEU A N 1
ATOM 2229 C CA . LEU A 1 297 ? 11.627 10.193 -9.661 1.00 98.38 297 LEU A CA 1
ATOM 2230 C C . LEU A 1 297 ? 12.354 10.619 -10.946 1.00 98.38 297 LEU A C 1
ATOM 2232 O O . LEU A 1 297 ? 12.319 9.875 -11.918 1.00 98.38 297 LEU A O 1
ATOM 2236 N N . GLU A 1 298 ? 13.060 11.755 -10.945 1.00 98.31 298 GLU A N 1
ATOM 2237 C CA . GLU A 1 298 ? 13.886 12.198 -12.082 1.00 98.31 298 GLU A CA 1
ATOM 2238 C C . GLU A 1 298 ? 14.920 11.130 -12.455 1.00 98.31 298 GLU A C 1
ATOM 2240 O O . GLU A 1 298 ? 14.929 10.661 -13.591 1.00 98.31 298 GLU A O 1
ATOM 2245 N N . SER A 1 299 ? 15.711 10.667 -11.481 1.00 98.50 299 SER A N 1
ATOM 2246 C CA . SER A 1 299 ? 16.711 9.612 -11.674 1.00 98.50 299 SER A CA 1
ATOM 2247 C C . SER A 1 299 ? 16.092 8.332 -12.237 1.00 98.50 299 SER A C 1
ATOM 2249 O O . SER A 1 299 ? 16.602 7.799 -13.217 1.00 98.50 299 SER A O 1
ATOM 2251 N N . LEU A 1 300 ? 14.978 7.869 -11.659 1.00 98.44 300 LEU A N 1
ATOM 2252 C CA . LEU A 1 300 ? 14.236 6.696 -12.131 1.00 98.44 300 LEU A CA 1
ATOM 2253 C C . LEU A 1 300 ? 13.839 6.842 -13.608 1.00 98.44 300 LEU A C 1
ATOM 2255 O O . LEU A 1 300 ? 14.064 5.940 -14.415 1.00 98.44 300 LEU A O 1
ATOM 2259 N N . THR A 1 301 ? 13.253 7.985 -13.972 1.00 98.38 301 THR A N 1
ATOM 2260 C CA . THR A 1 301 ? 12.794 8.238 -15.346 1.00 98.38 301 THR A CA 1
ATOM 2261 C C . THR A 1 301 ? 13.939 8.442 -16.334 1.00 98.38 301 THR A C 1
ATOM 2263 O O . THR A 1 301 ? 13.830 7.995 -17.471 1.00 98.38 301 THR A O 1
ATOM 2266 N N . SER A 1 302 ? 15.050 9.045 -15.906 1.00 98.44 302 SER A N 1
ATOM 2267 C CA . SER A 1 302 ? 16.242 9.236 -16.735 1.00 98.44 302 SER A CA 1
ATOM 2268 C C . SER A 1 302 ? 16.916 7.903 -17.065 1.00 98.44 302 SER A C 1
ATOM 2270 O O . SER A 1 302 ? 17.244 7.644 -18.224 1.00 98.44 302 SER A O 1
ATOM 2272 N N . THR A 1 303 ? 17.060 7.014 -16.074 1.00 98.50 303 THR A N 1
ATOM 2273 C CA . THR A 1 303 ? 17.566 5.651 -16.292 1.00 98.50 303 THR A CA 1
ATOM 2274 C C . THR A 1 303 ? 16.668 4.885 -17.259 1.00 98.50 303 THR A C 1
ATOM 2276 O O . THR A 1 303 ? 17.162 4.271 -18.206 1.00 98.50 303 THR A O 1
ATOM 2279 N N . LEU A 1 304 ? 15.351 4.985 -17.071 1.00 98.06 304 LEU A N 1
ATOM 2280 C CA . LEU A 1 304 ? 14.382 4.341 -17.948 1.00 98.06 304 LEU A CA 1
ATOM 2281 C C . LEU A 1 304 ? 14.461 4.852 -19.394 1.00 98.06 304 LEU A C 1
ATOM 2283 O O . LEU A 1 304 ? 14.438 4.044 -20.318 1.00 98.06 304 LEU A O 1
ATOM 2287 N N . GLU A 1 305 ? 14.550 6.167 -19.606 1.00 97.81 305 GLU A N 1
ATOM 2288 C CA . GLU A 1 305 ? 14.695 6.757 -20.944 1.00 97.81 305 GLU A CA 1
ATOM 2289 C C . GLU A 1 305 ? 15.988 6.283 -21.620 1.00 97.81 305 GLU A C 1
ATOM 2291 O O . GLU A 1 305 ? 15.972 5.878 -22.786 1.00 97.81 305 GLU A O 1
ATOM 2296 N N . ALA A 1 306 ? 17.099 6.287 -20.878 1.00 97.88 306 ALA A N 1
ATOM 2297 C CA . ALA A 1 306 ? 18.390 5.840 -21.384 1.00 97.88 306 ALA A CA 1
ATOM 2298 C C . ALA A 1 306 ? 18.356 4.370 -21.828 1.00 97.88 306 ALA A C 1
ATOM 2300 O O . ALA A 1 306 ? 18.993 4.018 -22.823 1.00 97.88 306 ALA A O 1
ATOM 2301 N N . ASP A 1 307 ? 17.621 3.512 -21.120 1.00 97.12 307 ASP A N 1
ATOM 2302 C CA . ASP A 1 307 ? 17.444 2.116 -21.515 1.00 97.12 307 ASP A CA 1
ATOM 2303 C C . ASP A 1 307 ? 16.428 1.958 -22.648 1.00 97.12 307 ASP A C 1
ATOM 2305 O O . ASP A 1 307 ? 16.702 1.211 -23.589 1.00 97.12 307 ASP A O 1
ATOM 2309 N N . TRP A 1 308 ? 15.323 2.712 -22.636 1.00 96.62 308 TRP A N 1
ATOM 2310 C CA . TRP A 1 308 ? 14.341 2.743 -23.725 1.00 96.62 308 TRP A CA 1
ATOM 2311 C C . TRP A 1 308 ? 14.998 3.067 -25.068 1.00 96.62 308 TRP A C 1
ATOM 2313 O O . TRP A 1 308 ? 14.798 2.330 -26.036 1.00 96.62 308 TRP A O 1
ATOM 2323 N N . ALA A 1 309 ? 15.851 4.094 -25.116 1.00 96.50 309 ALA A N 1
ATOM 2324 C CA . ALA A 1 309 ? 16.553 4.525 -26.326 1.00 96.50 309 ALA A CA 1
ATOM 2325 C C . ALA A 1 309 ? 17.470 3.447 -26.939 1.00 96.50 309 ALA A C 1
ATOM 2327 O O . ALA A 1 309 ? 17.763 3.494 -28.133 1.00 96.50 309 ALA A O 1
ATOM 2328 N N . LYS A 1 310 ? 17.917 2.465 -26.145 1.00 95.69 310 LYS A N 1
ATOM 2329 C CA . LYS A 1 310 ? 18.734 1.330 -26.612 1.00 95.69 310 LYS A CA 1
ATOM 2330 C C . LYS A 1 310 ? 17.887 0.161 -27.116 1.00 95.69 310 LYS A C 1
ATOM 2332 O O . LYS A 1 310 ? 18.434 -0.783 -27.685 1.00 95.69 310 LYS A O 1
ATOM 2337 N N . THR A 1 311 ? 16.580 0.166 -26.857 1.00 94.19 311 THR A N 1
ATOM 2338 C CA . THR A 1 311 ? 15.708 -0.949 -27.227 1.00 94.19 311 THR A CA 1
ATOM 2339 C C . THR A 1 311 ? 15.321 -0.885 -28.708 1.00 94.19 311 THR A C 1
ATOM 2341 O O . THR A 1 311 ? 15.002 0.192 -29.214 1.00 94.19 311 THR A O 1
ATOM 2344 N N . PRO A 1 312 ? 15.231 -2.032 -29.407 1.00 91.62 312 PRO A N 1
ATOM 2345 C CA . PRO A 1 312 ? 14.672 -2.078 -30.761 1.00 91.62 312 PRO A CA 1
ATOM 2346 C C . PRO A 1 312 ? 13.215 -1.597 -30.836 1.00 91.62 312 PRO A C 1
ATOM 2348 O O . PRO A 1 312 ? 12.747 -1.219 -31.906 1.00 91.62 312 PRO A O 1
ATOM 2351 N N . LEU A 1 313 ? 12.502 -1.580 -29.702 1.00 91.06 313 LEU A N 1
ATOM 2352 C CA . LEU A 1 313 ? 11.124 -1.099 -29.593 1.00 91.06 313 LEU A CA 1
ATOM 2353 C C . LEU A 1 313 ? 11.012 0.414 -29.798 1.00 91.06 313 LEU A C 1
ATOM 2355 O O . LEU A 1 313 ? 10.018 0.871 -30.354 1.00 91.06 313 LEU A O 1
ATOM 2359 N N . ALA A 1 314 ? 12.037 1.183 -29.420 1.00 92.50 314 ALA A N 1
ATOM 2360 C CA . ALA A 1 314 ? 12.059 2.629 -29.628 1.00 92.50 314 ALA A CA 1
ATOM 2361 C C . ALA A 1 314 ? 12.139 3.024 -31.114 1.00 92.50 314 ALA A C 1
ATOM 2363 O O . ALA A 1 314 ? 11.762 4.139 -31.471 1.00 92.50 314 ALA A O 1
ATOM 2364 N N . ALA A 1 315 ? 12.606 2.120 -31.982 1.00 90.38 315 ALA A N 1
ATOM 2365 C CA . ALA A 1 315 ? 12.700 2.349 -33.422 1.00 90.38 315 ALA A CA 1
ATOM 2366 C C . ALA A 1 315 ? 11.401 2.018 -34.185 1.00 90.38 315 ALA A C 1
ATOM 2368 O O . ALA A 1 315 ? 11.311 2.312 -35.379 1.00 90.38 315 ALA A O 1
ATOM 2369 N N . LEU A 1 316 ? 10.409 1.403 -33.528 1.00 89.62 316 LEU A N 1
ATOM 2370 C CA . LEU A 1 316 ? 9.164 0.991 -34.175 1.00 89.62 316 LEU A CA 1
ATOM 2371 C C . LEU A 1 316 ? 8.274 2.204 -34.464 1.00 89.62 316 LEU A C 1
ATOM 2373 O O . LEU A 1 316 ? 7.955 2.991 -33.574 1.00 89.62 316 LEU A O 1
ATOM 2377 N N . THR A 1 317 ? 7.853 2.342 -35.721 1.00 86.31 317 THR A N 1
ATOM 2378 C CA . THR A 1 317 ? 6.980 3.441 -36.170 1.00 86.31 317 THR A CA 1
ATOM 2379 C C . THR A 1 317 ? 5.527 3.018 -36.369 1.00 86.31 317 THR A C 1
ATOM 2381 O O . THR A 1 317 ? 4.649 3.882 -36.348 1.00 86.31 317 THR A O 1
ATOM 2384 N N . ASP A 1 318 ? 5.282 1.718 -36.553 1.00 84.81 318 ASP A N 1
ATOM 2385 C CA . ASP A 1 318 ? 3.970 1.121 -36.818 1.00 84.81 318 ASP A CA 1
ATOM 2386 C C . ASP A 1 318 ? 3.820 -0.212 -36.063 1.00 84.81 318 ASP A C 1
ATOM 2388 O O . ASP A 1 318 ? 4.744 -1.026 -36.020 1.00 84.81 318 ASP A O 1
ATOM 2392 N N . ASP A 1 319 ? 2.634 -0.464 -35.516 1.00 80.88 319 ASP A N 1
ATOM 2393 C CA . ASP A 1 319 ? 2.255 -1.667 -34.765 1.00 80.88 319 ASP A CA 1
ATOM 2394 C C . ASP A 1 319 ? 2.358 -2.937 -35.620 1.00 80.88 319 ASP A C 1
ATOM 2396 O O . ASP A 1 319 ? 2.548 -4.042 -35.102 1.00 80.88 319 ASP A O 1
ATOM 2400 N N . ASN A 1 320 ? 2.255 -2.790 -36.944 1.00 86.94 320 ASN A N 1
ATOM 2401 C CA . ASN A 1 320 ? 2.429 -3.889 -37.894 1.00 86.94 320 ASN A CA 1
ATOM 2402 C C . ASN A 1 320 ? 3.867 -4.426 -37.933 1.00 86.94 320 ASN A C 1
ATOM 2404 O O . ASN A 1 320 ? 4.080 -5.551 -38.381 1.00 86.94 320 ASN A O 1
ATOM 2408 N N . GLN A 1 321 ? 4.844 -3.656 -37.443 1.00 88.94 321 GLN A N 1
ATOM 2409 C CA . GLN A 1 321 ? 6.243 -4.082 -37.336 1.00 88.94 321 GLN A CA 1
ATOM 2410 C C . GLN A 1 321 ? 6.483 -4.995 -36.126 1.00 88.94 321 GLN A C 1
ATOM 2412 O O . GLN A 1 321 ? 7.562 -5.576 -36.002 1.00 88.94 321 GLN A O 1
ATOM 2417 N N . LEU A 1 322 ? 5.500 -5.131 -35.230 1.00 90.88 322 LEU A N 1
ATOM 2418 C CA . LEU A 1 322 ? 5.571 -6.029 -34.086 1.00 90.88 322 LEU A CA 1
ATOM 2419 C C . LEU A 1 322 ? 4.874 -7.356 -34.407 1.00 90.88 322 LEU A C 1
ATOM 2421 O O . LEU A 1 322 ? 3.694 -7.389 -34.773 1.00 90.88 322 LEU A O 1
ATOM 2425 N N . ALA A 1 323 ? 5.591 -8.465 -34.213 1.00 91.62 323 ALA A N 1
ATOM 2426 C CA . ALA A 1 323 ? 5.023 -9.800 -34.375 1.00 91.62 323 ALA A CA 1
ATOM 2427 C C . ALA A 1 323 ? 3.791 -9.989 -33.466 1.00 91.62 323 ALA A C 1
ATOM 2429 O O . ALA A 1 323 ? 3.773 -9.528 -32.323 1.00 91.62 323 ALA A O 1
ATOM 2430 N N . SER A 1 324 ? 2.767 -10.705 -33.946 1.00 90.12 324 SER A N 1
ATOM 2431 C CA . SER A 1 324 ? 1.507 -10.908 -33.210 1.00 90.12 324 SER A CA 1
ATOM 2432 C C . SER A 1 324 ? 1.715 -11.516 -31.820 1.00 90.12 324 SER A C 1
ATOM 2434 O O . SER A 1 324 ? 1.046 -11.114 -30.874 1.00 90.12 324 SER A O 1
ATOM 2436 N N . GLU A 1 325 ? 2.682 -12.427 -31.684 1.00 91.69 325 GLU A N 1
ATOM 2437 C CA . GLU A 1 325 ? 3.056 -13.074 -30.418 1.00 91.69 325 GLU A CA 1
ATOM 2438 C C . GLU A 1 325 ? 3.629 -12.094 -29.379 1.00 91.69 325 GLU A C 1
ATOM 2440 O O . GLU A 1 325 ? 3.537 -12.336 -28.181 1.00 91.69 325 GLU A O 1
ATOM 2445 N N . SER A 1 326 ? 4.219 -10.978 -29.815 1.00 93.50 326 SER A N 1
ATOM 2446 C CA . SER A 1 326 ? 4.854 -9.993 -28.929 1.00 93.50 326 SER A CA 1
ATOM 2447 C C . SER A 1 326 ? 3.904 -8.873 -28.489 1.00 93.50 326 SER A C 1
ATOM 2449 O O . SER A 1 326 ? 4.274 -8.065 -27.637 1.00 93.50 326 SER A O 1
ATOM 2451 N N . ARG A 1 327 ? 2.675 -8.824 -29.025 1.00 92.94 327 ARG A N 1
ATOM 2452 C CA . ARG A 1 327 ? 1.688 -7.770 -28.722 1.00 92.94 327 ARG A CA 1
ATOM 2453 C C . ARG A 1 327 ? 1.196 -7.800 -27.278 1.00 92.94 327 ARG A C 1
ATOM 2455 O O . ARG A 1 327 ? 1.033 -6.745 -26.671 1.00 92.94 327 ARG A O 1
ATOM 2462 N N . GLU A 1 328 ? 0.984 -8.988 -26.716 1.00 94.56 328 GLU A N 1
ATOM 2463 C CA . GLU A 1 328 ? 0.564 -9.135 -25.316 1.00 94.56 328 GLU A CA 1
ATOM 2464 C C . GLU A 1 328 ? 1.644 -8.599 -24.367 1.00 94.56 328 GLU A C 1
ATOM 2466 O O . GLU A 1 328 ? 1.366 -7.769 -23.503 1.00 94.56 328 GLU A O 1
ATOM 2471 N N . LEU A 1 329 ? 2.903 -8.975 -24.607 1.00 95.25 329 LEU A N 1
ATOM 2472 C CA . LEU A 1 329 ? 4.037 -8.488 -23.829 1.00 95.25 329 LEU A CA 1
ATOM 2473 C C . LEU A 1 329 ? 4.235 -6.972 -23.975 1.00 95.25 329 LEU A C 1
ATOM 2475 O O . LEU A 1 329 ? 4.467 -6.285 -22.982 1.00 95.25 329 LEU A O 1
ATOM 2479 N N . ALA A 1 330 ? 4.109 -6.434 -25.191 1.00 94.06 330 ALA A N 1
ATOM 2480 C CA . ALA A 1 330 ? 4.163 -4.991 -25.419 1.00 94.06 330 ALA A CA 1
ATOM 2481 C C . ALA A 1 330 ? 3.032 -4.252 -24.680 1.00 94.06 330 ALA A C 1
ATOM 2483 O O . ALA A 1 330 ? 3.256 -3.177 -24.127 1.00 94.06 330 ALA A O 1
ATOM 2484 N N . THR A 1 331 ? 1.840 -4.851 -24.594 1.00 94.38 331 THR A N 1
ATOM 2485 C CA . THR A 1 331 ? 0.707 -4.308 -23.825 1.00 94.38 331 THR A CA 1
ATOM 2486 C C . THR A 1 331 ? 0.994 -4.296 -22.322 1.00 94.38 331 THR A C 1
ATOM 2488 O O . THR A 1 331 ? 0.723 -3.296 -21.648 1.00 94.38 331 THR A O 1
ATOM 2491 N N . ALA A 1 332 ? 1.581 -5.372 -21.790 1.00 96.25 332 ALA A N 1
ATOM 2492 C CA . ALA A 1 332 ? 2.009 -5.438 -20.393 1.00 96.25 332 ALA A CA 1
ATOM 2493 C C . ALA A 1 332 ? 3.089 -4.384 -20.091 1.00 96.25 332 ALA A C 1
ATOM 2495 O O . ALA A 1 332 ? 2.955 -3.616 -19.137 1.00 96.25 332 ALA A O 1
ATOM 2496 N N . LEU A 1 333 ? 4.100 -4.267 -20.958 1.00 96.50 333 LEU A N 1
ATOM 2497 C CA . LEU A 1 333 ? 5.141 -3.244 -20.862 1.00 96.50 333 LEU A CA 1
ATOM 2498 C C . LEU A 1 333 ? 4.547 -1.830 -20.855 1.00 96.50 333 LEU A C 1
ATOM 2500 O O . LEU A 1 333 ? 4.892 -1.004 -20.011 1.00 96.50 333 LEU A O 1
ATOM 2504 N N . TRP A 1 334 ? 3.623 -1.555 -21.774 1.00 95.12 334 TRP A N 1
ATOM 2505 C CA . TRP A 1 334 ? 2.976 -0.253 -21.875 1.00 95.12 334 TRP A CA 1
ATOM 2506 C C . TRP A 1 334 ? 2.131 0.077 -20.643 1.00 95.12 334 TRP A C 1
ATOM 2508 O O . TRP A 1 334 ? 2.103 1.223 -20.197 1.00 95.12 334 TRP A O 1
ATOM 2518 N N . THR A 1 335 ? 1.481 -0.928 -20.053 1.00 96.19 335 THR A N 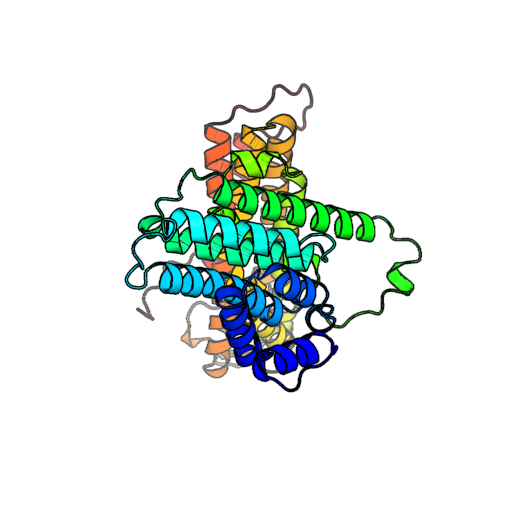1
ATOM 2519 C CA . THR A 1 335 ? 0.765 -0.790 -18.778 1.00 96.19 335 THR A CA 1
ATOM 2520 C C . THR A 1 335 ? 1.713 -0.386 -17.648 1.00 96.19 335 THR A C 1
ATOM 2522 O O . THR A 1 335 ? 1.400 0.544 -16.902 1.00 96.19 335 THR A O 1
ATOM 2525 N N . VAL A 1 336 ? 2.892 -1.008 -17.551 1.00 97.69 336 VAL A N 1
ATOM 2526 C CA . VAL A 1 336 ? 3.924 -0.637 -16.563 1.00 97.69 336 VAL A CA 1
ATOM 2527 C C . VAL A 1 336 ? 4.402 0.805 -16.782 1.00 97.69 336 VAL A C 1
ATOM 2529 O O . VAL A 1 336 ? 4.390 1.603 -15.844 1.00 97.69 336 VAL A O 1
ATOM 2532 N N . LEU A 1 337 ? 4.734 1.179 -18.023 1.00 97.38 337 LEU A N 1
ATOM 2533 C CA . LEU A 1 337 ? 5.187 2.535 -18.374 1.00 97.38 337 LEU A CA 1
ATOM 2534 C C . LEU A 1 337 ? 4.130 3.607 -18.068 1.00 97.38 337 LEU A C 1
ATOM 2536 O O . LEU A 1 337 ? 4.436 4.636 -17.465 1.00 97.38 337 LEU A O 1
ATOM 2540 N N . LYS A 1 338 ? 2.866 3.357 -18.428 1.00 96.25 338 LYS A N 1
ATOM 2541 C CA . LYS A 1 338 ? 1.740 4.239 -18.087 1.00 96.25 338 LYS A CA 1
ATOM 2542 C C . LYS A 1 338 ? 1.565 4.376 -16.581 1.00 96.25 338 LYS A C 1
ATOM 2544 O O . LYS A 1 338 ? 1.302 5.472 -16.095 1.00 96.25 338 LYS A O 1
ATOM 2549 N N . THR A 1 339 ? 1.711 3.279 -15.845 1.00 97.62 339 THR A N 1
ATOM 2550 C CA . THR A 1 339 ? 1.577 3.293 -14.386 1.00 97.62 339 THR A CA 1
ATOM 2551 C C . THR A 1 339 ? 2.669 4.156 -13.752 1.00 97.62 339 THR A C 1
ATOM 2553 O O . THR A 1 339 ? 2.356 4.976 -12.887 1.00 97.62 339 THR A O 1
ATOM 2556 N N . LEU A 1 340 ? 3.914 4.078 -14.239 1.00 98.06 340 LEU A N 1
ATOM 2557 C CA . LEU A 1 340 ? 4.987 4.996 -13.839 1.00 98.06 340 LEU A CA 1
ATOM 2558 C C . LEU A 1 340 ? 4.642 6.455 -14.167 1.00 98.06 340 LEU A C 1
ATOM 2560 O O . LEU A 1 340 ? 4.746 7.316 -13.294 1.00 98.06 340 LEU A O 1
ATOM 2564 N N . LEU A 1 341 ? 4.177 6.735 -15.389 1.00 97.56 341 LEU A N 1
ATOM 2565 C CA . LEU A 1 341 ? 3.781 8.084 -15.804 1.00 97.56 341 LEU A CA 1
ATOM 2566 C C . LEU A 1 341 ? 2.713 8.679 -14.878 1.00 97.56 341 LEU A C 1
ATOM 2568 O O . LEU A 1 341 ? 2.893 9.783 -14.364 1.00 97.56 341 LEU A O 1
ATOM 2572 N N . PHE A 1 342 ? 1.625 7.950 -14.617 1.00 97.62 342 PHE A N 1
ATOM 2573 C CA . PHE A 1 342 ? 0.564 8.427 -13.727 1.00 97.62 342 PHE A CA 1
ATOM 2574 C C . PHE A 1 342 ? 1.054 8.634 -12.294 1.00 97.62 342 PHE A C 1
ATOM 2576 O O . PHE A 1 342 ? 0.684 9.618 -11.658 1.00 97.62 342 PHE A O 1
ATOM 2583 N N . THR A 1 343 ? 1.923 7.755 -11.803 1.00 98.25 343 THR A N 1
ATOM 2584 C CA . THR A 1 343 ? 2.527 7.867 -10.468 1.00 98.25 343 THR A CA 1
ATOM 2585 C C . THR A 1 343 ? 3.343 9.141 -10.333 1.00 98.25 343 THR A C 1
ATOM 2587 O O . THR A 1 343 ? 3.121 9.930 -9.411 1.00 98.25 343 THR A O 1
ATOM 2590 N N . THR A 1 344 ? 4.230 9.381 -11.297 1.00 98.19 344 THR A N 1
ATOM 2591 C CA . THR A 1 344 ? 5.059 10.582 -11.367 1.00 98.19 344 THR A CA 1
ATOM 2592 C C . THR A 1 344 ? 4.208 11.843 -11.464 1.00 98.19 344 THR A C 1
ATOM 2594 O O . THR A 1 344 ? 4.465 12.799 -10.730 1.00 98.19 344 THR A O 1
ATOM 2597 N N . ILE A 1 345 ? 3.173 11.853 -12.311 1.00 97.75 345 ILE A N 1
ATOM 2598 C CA . ILE A 1 345 ? 2.257 12.995 -12.446 1.00 97.75 345 ILE A CA 1
ATOM 2599 C C . ILE A 1 345 ? 1.539 13.270 -11.124 1.00 97.75 345 ILE A C 1
ATOM 2601 O O . ILE A 1 345 ? 1.512 14.416 -10.684 1.00 97.75 345 ILE A O 1
ATOM 2605 N N . MET A 1 346 ? 0.992 12.244 -10.466 1.00 97.56 346 MET A N 1
ATOM 2606 C CA . MET A 1 346 ? 0.245 12.409 -9.214 1.00 97.56 346 MET A CA 1
ATOM 2607 C C . MET A 1 346 ? 1.110 12.989 -8.092 1.00 97.56 346 MET A C 1
ATOM 2609 O O . MET A 1 346 ? 0.689 13.933 -7.417 1.00 97.56 346 MET A O 1
ATOM 2613 N N . ILE A 1 347 ? 2.326 12.463 -7.913 1.00 98.44 347 ILE A N 1
ATOM 2614 C CA . ILE A 1 347 ? 3.258 12.967 -6.895 1.00 98.44 347 ILE A CA 1
ATOM 2615 C C . ILE A 1 347 ? 3.697 14.394 -7.250 1.00 98.44 347 ILE A C 1
ATOM 2617 O O . ILE A 1 347 ? 3.602 15.289 -6.409 1.00 98.44 347 ILE A O 1
ATOM 2621 N N . SER A 1 348 ? 4.093 14.637 -8.505 1.00 98.31 348 SER A N 1
ATOM 2622 C CA . SER A 1 348 ? 4.550 15.956 -8.968 1.00 98.31 348 SER A CA 1
ATOM 2623 C C . SER A 1 348 ? 3.461 17.018 -8.837 1.00 98.31 348 SER A C 1
ATOM 2625 O O . SER A 1 348 ? 3.728 18.109 -8.343 1.00 98.31 348 SER A O 1
ATOM 2627 N N . GLN A 1 349 ? 2.222 16.709 -9.224 1.00 98.00 349 GLN A N 1
ATOM 2628 C CA . GLN A 1 349 ? 1.093 17.632 -9.113 1.00 98.00 349 GLN A CA 1
ATOM 2629 C C . GLN A 1 349 ? 0.848 18.034 -7.657 1.00 98.00 349 GLN A C 1
ATOM 2631 O O . GLN A 1 349 ? 0.656 19.218 -7.378 1.00 98.00 349 GLN A O 1
ATOM 2636 N N . SER A 1 350 ? 0.879 17.072 -6.731 1.00 97.75 350 SER A N 1
ATOM 2637 C CA . SER A 1 350 ? 0.719 17.370 -5.308 1.00 97.75 350 SER A CA 1
ATOM 2638 C C . SER A 1 350 ? 1.855 18.247 -4.796 1.00 97.75 350 SER A C 1
ATOM 2640 O O . SER A 1 350 ? 1.587 19.272 -4.180 1.00 97.75 350 SER A O 1
ATOM 2642 N N . VAL A 1 351 ? 3.108 17.890 -5.095 1.00 98.06 351 VAL A N 1
ATOM 2643 C CA . VAL A 1 351 ? 4.290 18.656 -4.673 1.00 98.06 351 VAL A CA 1
ATOM 2644 C C . VAL A 1 351 ? 4.236 20.089 -5.201 1.00 98.06 351 VAL A C 1
ATOM 2646 O O . VAL A 1 351 ? 4.405 21.032 -4.431 1.00 98.06 351 VAL A O 1
ATOM 2649 N N . LEU A 1 352 ? 3.954 20.274 -6.493 1.00 97.69 352 LEU A N 1
ATOM 2650 C CA . LEU A 1 352 ? 3.859 21.602 -7.102 1.00 97.69 352 LEU A CA 1
ATOM 2651 C C . LEU A 1 352 ? 2.702 22.410 -6.513 1.00 97.69 352 LEU A C 1
ATOM 2653 O O . LEU A 1 352 ? 2.880 23.588 -6.215 1.00 97.69 352 LEU A O 1
ATOM 2657 N N . SER A 1 353 ? 1.548 21.779 -6.278 1.00 97.75 353 SER A N 1
ATOM 2658 C CA . SER A 1 353 ? 0.426 22.426 -5.597 1.00 97.75 353 SER A CA 1
ATOM 2659 C C . SER A 1 353 ? 0.833 22.897 -4.199 1.00 97.75 353 SER A C 1
ATOM 2661 O O . SER A 1 353 ? 0.595 24.047 -3.845 1.00 97.75 353 SER A O 1
ATOM 2663 N N . THR A 1 354 ? 1.490 22.051 -3.406 1.00 97.00 354 THR A N 1
ATOM 2664 C CA . THR A 1 354 ? 1.942 22.403 -2.053 1.00 97.00 354 THR A CA 1
ATOM 2665 C C . THR A 1 354 ? 2.963 23.538 -2.065 1.00 97.00 354 THR A C 1
ATOM 2667 O O . THR A 1 354 ? 2.837 24.475 -1.281 1.00 97.00 354 THR A O 1
ATOM 2670 N N . VAL A 1 355 ? 3.942 23.496 -2.968 1.00 95.50 355 VAL A N 1
ATOM 2671 C CA . VAL A 1 355 ? 5.010 24.504 -3.098 1.00 95.50 355 VAL A CA 1
ATOM 2672 C C . VAL A 1 355 ? 4.472 25.892 -3.471 1.00 95.50 355 VAL A C 1
ATOM 2674 O O . VAL A 1 355 ? 5.088 26.898 -3.125 1.00 95.50 355 VAL A O 1
ATOM 2677 N N . VAL A 1 356 ? 3.319 25.967 -4.144 1.00 95.31 356 VAL A N 1
ATOM 2678 C CA . VAL A 1 356 ? 2.647 27.241 -4.453 1.00 95.31 356 VAL A CA 1
ATOM 2679 C C . VAL A 1 356 ? 2.030 27.881 -3.203 1.00 95.31 356 VAL A C 1
ATOM 2681 O O . VAL A 1 356 ? 2.033 29.105 -3.087 1.00 95.31 356 VAL A O 1
ATOM 2684 N N . PHE A 1 357 ? 1.511 27.081 -2.266 1.00 95.62 357 PHE A N 1
ATOM 2685 C CA . PHE A 1 357 ? 0.777 27.587 -1.096 1.00 95.62 357 PHE A CA 1
ATOM 2686 C C . PHE A 1 357 ? 1.603 27.639 0.193 1.00 95.62 357 PHE A C 1
ATOM 2688 O O . PHE A 1 357 ? 1.333 28.469 1.062 1.00 95.62 357 PHE A O 1
ATOM 2695 N N . VAL A 1 358 ? 2.602 26.771 0.340 1.00 94.56 358 VAL A N 1
ATOM 2696 C CA . VAL A 1 358 ? 3.483 26.731 1.509 1.00 94.56 358 VAL A CA 1
ATOM 2697 C C . VAL A 1 358 ? 4.744 27.525 1.178 1.00 94.56 358 VAL A C 1
ATOM 2699 O O . VAL A 1 358 ? 5.429 27.162 0.231 1.00 94.56 358 VAL A O 1
ATOM 2702 N N . PRO A 1 359 ? 5.101 28.585 1.923 1.00 89.94 359 PRO A N 1
ATOM 2703 C CA . PRO A 1 359 ? 6.315 29.349 1.652 1.00 89.94 359 PRO A CA 1
ATOM 2704 C C . PRO A 1 359 ? 7.581 28.527 1.937 1.00 89.94 359 PRO A C 1
ATOM 2706 O O . PRO A 1 359 ? 7.622 27.710 2.862 1.00 89.94 359 PRO A O 1
ATOM 2709 N N . SER A 1 360 ? 8.638 28.777 1.158 1.00 88.25 360 SER A N 1
ATOM 2710 C CA . SER A 1 360 ? 9.956 28.180 1.398 1.00 88.25 360 SER A CA 1
ATOM 2711 C C . SER A 1 360 ? 10.513 28.655 2.740 1.00 88.25 360 SER A C 1
ATOM 2713 O O . SER A 1 360 ? 10.458 29.857 3.024 1.00 88.25 360 SER A O 1
ATOM 2715 N N . PRO A 1 361 ? 11.082 27.762 3.569 1.00 87.50 361 PRO A N 1
ATOM 2716 C CA . PRO A 1 361 ? 11.711 28.176 4.810 1.00 87.50 361 PRO A CA 1
ATOM 2717 C C . PRO A 1 361 ? 12.898 29.119 4.528 1.00 87.50 361 PRO A C 1
ATOM 2719 O O . PRO A 1 361 ? 13.652 28.884 3.578 1.00 87.50 361 PRO A O 1
ATOM 2722 N N . PRO A 1 362 ? 13.098 30.174 5.340 1.00 79.19 362 PRO A N 1
ATOM 2723 C CA . PRO A 1 362 ? 14.250 31.057 5.229 1.00 79.19 362 PRO A CA 1
ATOM 2724 C C . PRO A 1 362 ? 15.483 30.334 5.779 1.00 79.19 362 PRO A C 1
ATOM 2726 O O . PRO A 1 362 ? 15.790 30.405 6.966 1.00 79.19 362 PRO A O 1
ATOM 2729 N N . THR A 1 363 ? 16.176 29.578 4.935 1.00 67.31 363 THR A N 1
ATOM 2730 C CA . THR A 1 363 ? 17.438 28.928 5.303 1.00 67.31 363 THR A CA 1
ATOM 2731 C C . THR A 1 363 ? 18.604 29.646 4.641 1.00 67.31 363 THR A C 1
ATOM 2733 O O . THR A 1 363 ? 18.636 29.778 3.421 1.00 67.31 363 THR A O 1
ATOM 2736 N N . SER A 1 364 ? 19.597 30.049 5.437 1.00 56.66 364 SER A N 1
ATOM 2737 C CA . SER A 1 364 ? 20.846 30.682 4.982 1.00 56.66 364 SER A CA 1
ATOM 2738 C C . SER A 1 364 ? 21.784 29.735 4.212 1.00 56.66 364 SER A C 1
ATOM 2740 O O . SER A 1 364 ? 22.901 30.118 3.872 1.00 56.66 364 SER A O 1
ATOM 2742 N N . SER A 1 365 ? 21.373 28.487 3.967 1.00 59.47 365 SER A N 1
ATOM 2743 C CA . SER A 1 365 ? 22.142 27.497 3.218 1.00 59.47 365 SER A CA 1
ATOM 2744 C C . SER A 1 365 ? 21.836 27.576 1.719 1.00 59.47 365 SER A C 1
ATOM 2746 O O . SER A 1 365 ? 20.684 27.538 1.283 1.00 59.47 365 SER A O 1
ATOM 2748 N N . ALA A 1 366 ? 22.898 27.611 0.911 1.00 56.16 366 ALA A N 1
ATOM 2749 C CA . ALA A 1 366 ? 22.852 27.649 -0.555 1.00 56.16 366 ALA A CA 1
ATOM 2750 C C . ALA A 1 366 ? 22.203 26.408 -1.215 1.00 56.16 366 ALA A C 1
ATOM 2752 O O . ALA A 1 366 ? 22.090 26.346 -2.433 1.00 56.16 366 ALA A O 1
ATOM 2753 N N . THR A 1 367 ? 21.772 25.419 -0.426 1.00 61.16 367 THR A N 1
ATOM 2754 C CA . THR A 1 367 ? 21.121 24.178 -0.878 1.00 61.16 367 THR A CA 1
ATOM 2755 C C . THR A 1 367 ? 19.599 24.188 -0.703 1.00 61.16 367 THR A C 1
ATOM 2757 O O . THR A 1 367 ? 18.947 23.160 -0.909 1.00 61.16 367 THR A O 1
ATOM 2760 N N . SER A 1 368 ? 19.011 25.327 -0.319 1.00 67.44 368 SER A N 1
ATOM 2761 C CA . SER A 1 368 ? 17.555 25.459 -0.222 1.00 67.44 368 SER A CA 1
ATOM 2762 C C . SER A 1 368 ? 16.897 25.188 -1.579 1.00 67.44 368 SER A C 1
ATOM 2764 O O . SER A 1 368 ? 17.258 25.753 -2.610 1.00 67.44 368 SER A O 1
ATOM 2766 N N . SER A 1 369 ? 15.961 24.239 -1.598 1.00 83.62 369 SER A N 1
ATOM 2767 C CA . SER A 1 369 ? 15.252 23.860 -2.819 1.00 83.62 369 SER A CA 1
ATOM 2768 C C . SER A 1 369 ? 14.204 24.927 -3.108 1.00 83.62 369 SER A C 1
ATOM 2770 O O . SER A 1 369 ? 13.174 24.962 -2.446 1.00 83.62 369 SER A O 1
ATOM 2772 N N . SER A 1 370 ? 14.479 25.829 -4.050 1.00 90.88 370 SER A N 1
ATOM 2773 C CA . SER A 1 370 ? 13.520 26.860 -4.449 1.00 90.88 370 SER A CA 1
ATOM 2774 C C . SER A 1 370 ? 12.317 26.248 -5.190 1.00 90.88 370 SER A C 1
ATOM 2776 O O . SER A 1 370 ? 12.456 25.194 -5.824 1.00 90.88 370 SER A O 1
ATOM 2778 N N . PRO A 1 371 ? 11.149 26.924 -5.194 1.00 93.12 371 PRO A N 1
ATOM 2779 C CA . PRO A 1 371 ? 10.011 26.532 -6.026 1.00 93.12 371 PRO A CA 1
ATOM 2780 C C . PRO A 1 371 ? 10.382 26.301 -7.496 1.00 93.12 371 PRO A C 1
ATOM 2782 O O . PRO A 1 371 ? 9.938 25.335 -8.110 1.00 93.12 371 PRO A O 1
ATOM 2785 N N . SER A 1 372 ? 11.236 27.171 -8.050 1.00 93.88 372 SER A N 1
ATOM 2786 C CA . SER A 1 372 ? 11.699 27.088 -9.437 1.00 93.88 372 SER A CA 1
ATOM 2787 C C . SER A 1 372 ? 12.510 25.824 -9.710 1.00 93.88 372 SER A C 1
ATOM 2789 O O . SER A 1 372 ? 12.312 25.194 -10.744 1.00 93.88 372 SER A O 1
ATOM 2791 N N . THR A 1 373 ? 13.375 25.414 -8.779 1.00 93.88 373 THR A N 1
ATOM 2792 C CA . THR A 1 373 ? 14.161 24.182 -8.905 1.00 93.88 373 THR A CA 1
ATOM 2793 C C . THR A 1 373 ? 13.262 22.950 -8.868 1.00 93.88 373 THR A C 1
ATOM 2795 O O . THR A 1 373 ? 13.431 22.057 -9.689 1.00 93.88 373 THR A O 1
ATOM 2798 N N . ILE A 1 374 ? 12.268 22.906 -7.972 1.00 95.81 374 ILE A N 1
ATOM 2799 C CA . ILE A 1 374 ? 11.311 21.787 -7.908 1.00 95.81 374 ILE A CA 1
ATOM 2800 C C . ILE A 1 374 ? 10.476 21.704 -9.196 1.00 95.81 374 ILE A C 1
ATOM 2802 O O . ILE A 1 374 ? 10.284 20.612 -9.730 1.00 95.81 374 ILE A O 1
ATOM 2806 N N . ALA A 1 375 ? 10.021 22.845 -9.721 1.00 96.69 375 ALA A N 1
ATOM 2807 C CA . ALA A 1 375 ? 9.300 22.903 -10.992 1.00 96.69 375 ALA A CA 1
ATOM 2808 C C . ALA A 1 375 ? 10.158 22.432 -12.176 1.00 96.69 375 ALA A C 1
ATOM 2810 O O . ALA A 1 375 ? 9.672 21.688 -13.024 1.00 96.69 375 ALA A O 1
ATOM 2811 N N . LEU A 1 376 ? 11.434 22.819 -12.213 1.00 97.12 376 LEU A N 1
ATOM 2812 C CA . LEU A 1 376 ? 12.371 22.389 -13.249 1.00 97.12 376 LEU A CA 1
ATOM 2813 C C . LEU A 1 376 ? 12.627 20.877 -13.185 1.00 97.12 376 LEU A C 1
ATOM 2815 O O . LEU A 1 376 ? 12.549 20.223 -14.221 1.00 97.12 376 LEU A O 1
ATOM 2819 N N . ILE A 1 377 ? 12.829 20.313 -11.987 1.00 97.44 377 ILE A N 1
ATOM 2820 C CA . ILE A 1 377 ? 12.950 18.856 -11.801 1.00 97.44 377 ILE A CA 1
ATOM 2821 C C . ILE A 1 377 ? 11.682 18.155 -12.302 1.00 97.44 377 ILE A C 1
ATOM 2823 O O . ILE A 1 377 ? 11.775 17.198 -13.056 1.00 97.44 377 ILE A O 1
ATOM 2827 N N . ALA A 1 378 ? 10.487 18.653 -11.958 1.00 97.62 378 ALA A N 1
ATOM 2828 C CA . ALA A 1 378 ? 9.235 18.075 -12.454 1.00 97.62 378 ALA A CA 1
ATOM 2829 C C . ALA A 1 378 ? 9.165 18.058 -13.993 1.00 97.62 378 ALA A C 1
ATOM 2831 O O . ALA A 1 378 ? 8.760 17.056 -14.581 1.00 97.62 378 ALA A O 1
ATOM 2832 N N . LEU A 1 379 ? 9.576 19.149 -14.649 1.00 97.50 379 LEU A N 1
ATOM 2833 C CA . LEU A 1 379 ? 9.618 19.240 -16.110 1.00 97.50 379 LEU A CA 1
ATOM 2834 C C . LEU A 1 379 ? 10.634 18.271 -16.720 1.00 97.50 379 LEU A C 1
ATOM 2836 O O . LEU A 1 379 ? 10.305 17.612 -17.703 1.00 97.50 379 LEU A O 1
ATOM 2840 N N . HIS A 1 380 ? 11.829 18.153 -16.138 1.00 98.06 380 HIS A N 1
ATOM 2841 C CA . HIS A 1 380 ? 12.835 17.184 -16.577 1.00 98.06 380 HIS A CA 1
ATOM 2842 C C . HIS A 1 380 ? 12.320 15.749 -16.457 1.00 98.06 380 HIS A C 1
ATOM 2844 O O . HIS A 1 380 ? 12.318 15.019 -17.448 1.00 98.06 380 HIS A O 1
ATOM 2850 N N . THR A 1 381 ? 11.772 15.378 -15.300 1.00 97.75 381 THR A N 1
ATOM 2851 C CA . THR A 1 381 ? 11.166 14.059 -15.072 1.00 97.75 381 THR A CA 1
ATOM 2852 C C . THR A 1 381 ? 10.083 13.740 -16.109 1.00 97.75 381 THR A C 1
ATOM 2854 O O . THR A 1 381 ? 10.049 12.645 -16.667 1.00 97.75 381 THR A O 1
ATOM 2857 N N . LEU A 1 382 ? 9.199 14.696 -16.419 1.00 96.75 382 LEU A N 1
ATOM 2858 C CA . LEU A 1 382 ? 8.168 14.506 -17.448 1.00 96.75 382 LEU A CA 1
ATOM 2859 C C . LEU A 1 382 ? 8.746 14.463 -18.870 1.00 96.75 382 LEU A C 1
ATOM 2861 O O . LEU A 1 382 ? 8.202 13.761 -19.721 1.00 96.75 382 LEU A O 1
ATOM 2865 N N . SER A 1 383 ? 9.844 15.176 -19.129 1.00 97.31 383 SER A N 1
ATOM 2866 C CA . SER A 1 383 ? 10.540 15.145 -20.420 1.00 97.31 383 SER A CA 1
ATOM 2867 C C . SER A 1 383 ? 11.140 13.766 -20.705 1.00 97.31 383 SER A C 1
ATOM 2869 O O . SER A 1 383 ? 10.932 13.244 -21.801 1.00 97.31 383 SER A O 1
ATOM 2871 N N . HIS A 1 384 ? 11.732 13.123 -19.690 1.00 97.50 384 HIS A N 1
ATOM 2872 C CA . HIS A 1 384 ? 12.241 11.751 -19.772 1.00 97.50 384 HIS A CA 1
ATOM 2873 C C . HIS A 1 384 ? 11.131 10.730 -20.062 1.00 97.50 384 HIS A C 1
ATOM 2875 O O . HIS A 1 384 ? 11.375 9.693 -20.664 1.00 97.50 384 HIS A O 1
ATOM 2881 N N . LEU A 1 385 ? 9.884 11.027 -19.679 1.00 96.56 385 LEU A N 1
ATOM 2882 C CA . LEU A 1 385 ? 8.715 10.183 -19.946 1.00 96.56 385 LEU A CA 1
ATOM 2883 C C . LEU A 1 385 ? 7.937 10.575 -21.209 1.00 96.56 385 LEU A C 1
ATOM 2885 O O . LEU A 1 385 ? 6.888 9.991 -21.486 1.00 96.56 385 LEU A O 1
ATOM 2889 N N . SER A 1 386 ? 8.421 11.535 -21.999 1.00 94.62 386 SER A N 1
ATOM 2890 C CA . SER A 1 386 ? 7.709 12.025 -23.188 1.00 94.62 386 SER A CA 1
ATOM 2891 C C . SER A 1 386 ? 7.441 10.932 -24.232 1.00 94.62 386 SER A C 1
ATOM 2893 O O . SER A 1 386 ? 6.414 10.971 -24.912 1.00 94.62 386 SER A O 1
ATOM 2895 N N . PHE A 1 387 ? 8.289 9.900 -24.298 1.00 92.25 387 PHE A N 1
ATOM 2896 C CA . PHE A 1 387 ? 8.092 8.741 -25.174 1.00 92.25 387 PHE A CA 1
ATOM 2897 C C . PHE A 1 387 ? 6.892 7.859 -24.773 1.00 92.25 387 PHE A C 1
ATOM 2899 O O . PHE A 1 387 ? 6.394 7.098 -25.600 1.00 92.25 387 PHE A O 1
ATOM 2906 N N . VAL A 1 388 ? 6.398 7.976 -23.532 1.00 91.62 388 VAL A N 1
ATOM 2907 C CA . VAL A 1 388 ? 5.199 7.276 -23.023 1.00 91.62 388 VAL A CA 1
ATOM 2908 C C . VAL A 1 388 ? 3.908 8.038 -23.363 1.00 91.62 388 VAL A C 1
ATOM 2910 O O . VAL A 1 388 ? 2.806 7.500 -23.250 1.00 91.62 388 VAL A O 1
ATOM 2913 N N . ILE A 1 389 ? 4.015 9.286 -23.831 1.00 79.75 389 ILE A N 1
ATOM 2914 C CA . ILE A 1 389 ? 2.884 10.195 -24.068 1.00 79.75 389 ILE A CA 1
ATOM 2915 C C . ILE A 1 389 ? 2.268 10.106 -25.495 1.00 79.75 389 ILE A C 1
ATOM 2917 O O . ILE A 1 389 ? 1.432 10.951 -25.811 1.00 79.75 389 ILE A O 1
ATOM 2921 N N . PRO A 1 390 ? 2.547 9.151 -26.417 1.00 57.00 390 PRO A N 1
ATOM 2922 C CA . PRO A 1 390 ? 2.093 9.313 -27.785 1.00 57.00 390 PRO A CA 1
ATOM 2923 C C . PRO A 1 390 ? 0.565 9.233 -27.866 1.00 57.00 390 PRO A C 1
ATOM 2925 O O . PRO A 1 390 ? -0.053 8.169 -27.807 1.00 57.00 390 PRO A O 1
ATOM 2928 N N . ILE A 1 391 ? 0.001 10.403 -28.162 1.00 46.41 391 ILE A N 1
ATOM 2929 C CA . ILE A 1 391 ? -1.313 10.736 -28.730 1.00 46.41 391 ILE A CA 1
ATOM 2930 C C . ILE A 1 391 ? -1.715 9.831 -29.926 1.00 46.41 391 ILE A C 1
ATOM 2932 O O . ILE A 1 391 ? -2.821 9.940 -30.442 1.00 46.41 391 ILE A O 1
ATOM 2936 N N . ARG A 1 392 ? -0.869 8.885 -30.357 1.00 44.53 392 ARG A N 1
ATOM 2937 C CA . ARG A 1 392 ? -1.132 7.936 -31.447 1.00 44.53 392 ARG A CA 1
ATOM 2938 C C . ARG A 1 392 ? -1.712 6.584 -31.024 1.00 44.53 392 ARG A C 1
ATOM 2940 O O . ARG A 1 392 ? -2.424 5.995 -31.825 1.00 44.53 392 ARG A O 1
ATOM 2947 N N . TRP A 1 393 ? -1.496 6.112 -29.794 1.00 43.56 393 TRP A N 1
ATOM 2948 C CA . TRP A 1 393 ? -1.958 4.769 -29.389 1.00 43.56 393 TRP A CA 1
ATOM 2949 C C . TRP A 1 393 ? -3.386 4.725 -28.819 1.00 43.56 393 TRP A C 1
ATOM 2951 O O . TRP A 1 393 ? -3.964 3.650 -28.697 1.00 43.56 393 TRP A O 1
ATOM 2961 N N . CYS A 1 394 ? -3.992 5.872 -28.494 1.00 38.84 394 CYS A N 1
ATOM 2962 C CA . CYS A 1 394 ? -5.380 5.917 -28.011 1.00 38.84 394 CYS A CA 1
ATOM 2963 C C . CYS A 1 394 ? -6.443 5.838 -29.120 1.00 38.84 394 CYS A C 1
ATOM 2965 O O . CYS A 1 394 ? -7.610 5.668 -28.792 1.00 38.84 394 CYS A O 1
ATOM 2967 N N . CYS A 1 395 ? -6.084 5.936 -30.406 1.00 38.84 395 CYS A N 1
ATOM 2968 C CA . CYS A 1 395 ? -7.074 5.971 -31.493 1.00 38.84 395 CYS A CA 1
ATOM 2969 C C . CYS A 1 395 ? -7.358 4.617 -32.167 1.00 38.84 395 CYS A C 1
ATOM 2971 O O . CYS A 1 395 ? -8.160 4.589 -33.093 1.00 38.84 395 CYS A O 1
ATOM 2973 N N . VAL A 1 396 ? -6.723 3.512 -31.755 1.00 42.19 396 VAL A N 1
ATOM 2974 C CA . VAL A 1 396 ? -6.889 2.206 -32.437 1.00 42.19 396 VAL A CA 1
ATOM 2975 C C . VAL A 1 396 ? -7.600 1.149 -31.573 1.00 42.19 396 VAL A C 1
ATOM 2977 O O . VAL A 1 396 ? -8.035 0.133 -32.101 1.00 42.19 396 VAL A O 1
ATOM 2980 N N . TYR A 1 397 ? -7.798 1.388 -30.269 1.00 38.62 397 TYR A N 1
ATOM 2981 C CA . TYR A 1 397 ? -8.430 0.412 -29.358 1.00 38.62 397 TYR A CA 1
ATOM 2982 C C . TYR A 1 397 ? -9.437 1.012 -28.351 1.00 38.62 397 TYR A C 1
ATOM 2984 O O . TYR A 1 397 ? -9.628 0.476 -27.259 1.00 38.62 397 TYR A O 1
ATOM 2992 N N . LEU A 1 398 ? -10.099 2.107 -28.728 1.00 38.09 398 LEU A N 1
ATOM 2993 C CA . LEU A 1 398 ? -11.415 2.518 -28.216 1.00 38.09 398 LEU A CA 1
ATOM 2994 C C . LEU A 1 398 ? -12.366 2.564 -29.410 1.00 38.09 398 LEU A C 1
ATOM 2996 O O . LEU A 1 398 ? -13.536 2.160 -29.232 1.00 38.09 398 LEU A O 1
#

Organism: Grifola frondosa (NCBI:txid5627)

InterPro domains:
  IPR055334 Peroxisomal biogenesis factor 8-like [PTHR39214] (1-389)
  IPR059219 Peroxin 8, N-terminal domain [PF26001] (1-157)

Radius of gyration: 24.31 Å; chains: 1; bounding box: 64×58×68 Å

Foldseek 3Di:
DPDDPLVVVLLVQQQDLHHPDDLLVNLQSLLVCLQPDPPFSLVVLLSNLPGNVCVQPALSNLQSLLQSLLSSLVSNLVVQPPDDDPDDDHSLVSSLVSLVRSLNSLPPGQLLSQLSNLLSNLNSCVVCCVVNVCLPPPSNVVSLLSNLVSLQVLCVVVVVVVVPPPDPVVVVPPDPGDDSLLSSLLSCLSRQVSRDLVSLVVHPLLSNLVSLLVSLCVLCVLLCLLVCQAVQWDQDPQAIEGDCPGPSVVSLVCSLPDPCLVSLVSSLVNSLSSLLSCCVVPVVSSQVSLQVSLVSLLSSLLSNLVSCVSHPVVVDPDPSRHDPVCVVSVVSNLSSLVSSLVSLCSNLVSSLVSLVPRDFDPDPDPPGCHSVNSVVSSVSSVVSSVSSPDPPPVPPPD

pLDDT: mean 91.43, std 12.3, range [38.09, 98.56]

Secondary structure (DSSP, 8-state):
----HHHHHHHHHHTSSS-SS-HHHHHHHHHHHHHH-SS-SHHHHHHHHT-GGGSS--HHHHHHHHHHHHHHHHHHHHHHTSSPPTTPPPHHHHHHHHHHHHHHTTTT--HHHHHHHHHHHHHHHHHTHHHHT-TT-HHHHHHHHHHHHHHHHHHHHHHHHHH--SSGGGTS---SS--HHHHHHHHHHHHGGGS-HHHHTTS-HHHHHHHHHHHHHHHTGGGGGGTTHHHHEEEETTEEEE-TTSHHHHHHHHHHH-HHHHTHHHHHHHHHHHHHHHHHH-HHHHHHHHHHHHHHHHHHHHHHHHHHTTSGGGG--SGGGB-GGGHHHHHHHHHHHHHHHHHHHHHHHHHHHHHHHSPPP---STT---HHHHHHHHHHHHHHTGGG--TTGGGS--